Protein AF-A0A1B8FDN8-F1 (afdb_monomer_lite)

Secondary structure (DSSP, 8-state):
---PPPPPPP---GGGTTTTTTSSS-HHHHHHHHHHHHHHHHHH----S-HHHHHHHHHHHHHHHHHHHHGGG--TTT-SEETTEEHHHHHHHHHTTSTTHHHHHHHHHHHHHHHHHHTSGGGGBHHHHHHHHHTTS-HHHHHHHHHHHTTHHHHHHHHHHTTT-TT----HHHHHHHHHHHHHHHHHHSHHHHHHHT-S--HHHHS-GGGHHHHHHHHHHHHHHHHHHTTT-HHHHHHHHHHHHHTTTHHHH-TTS-TTTTTS-SSPPP-HHHHHHHHTTGGG----B---PPPB-HHHHHHHHHTHHHHS-TTHHHHHHHHTT-S-TTSB--SS-SBSSTT--SS-B--HHHHHHHHHHHHTHHHHHHHH-GGGGGS---

Radius of gyration: 20.01 Å; chains: 1; bounding box: 54×52×56 Å

Structure (mmCIF, N/CA/C/O backbone):
data_AF-A0A1B8FDN8-F1
#
_entry.id   AF-A0A1B8FDN8-F1
#
loop_
_atom_site.group_PDB
_atom_site.id
_atom_site.type_symbol
_atom_site.label_atom_id
_atom_site.label_alt_id
_atom_site.label_comp_id
_atom_site.label_asym_id
_atom_site.label_entity_id
_atom_site.label_seq_id
_atom_site.pdbx_PDB_ins_code
_atom_site.Cartn_x
_atom_site.Cartn_y
_atom_site.Cartn_z
_atom_site.occupancy
_atom_site.B_iso_or_equiv
_atom_site.auth_seq_id
_atom_site.auth_comp_id
_atom_site.auth_asym_id
_atom_site.auth_atom_id
_atom_site.pdbx_PDB_model_num
ATOM 1 N N . MET A 1 1 ? 26.952 30.074 2.915 1.00 31.42 1 MET A N 1
ATOM 2 C CA . MET A 1 1 ? 27.439 29.106 1.913 1.00 31.42 1 MET A CA 1
ATOM 3 C C . MET A 1 1 ? 26.311 28.135 1.652 1.00 31.42 1 MET A C 1
ATOM 5 O O . MET A 1 1 ? 25.926 27.427 2.570 1.00 31.42 1 MET A O 1
ATOM 9 N N . VAL A 1 2 ? 25.728 28.177 0.457 1.00 29.58 2 VAL A N 1
ATOM 10 C CA . VAL A 1 2 ? 24.783 27.152 0.008 1.00 29.58 2 VAL A CA 1
ATOM 11 C C . VAL A 1 2 ? 25.644 25.943 -0.329 1.00 29.58 2 VAL A C 1
ATOM 13 O O . VAL A 1 2 ? 26.376 25.970 -1.314 1.00 29.58 2 VAL A O 1
ATOM 16 N N . THR A 1 3 ? 25.664 24.938 0.542 1.00 30.62 3 THR A N 1
ATOM 17 C CA . THR A 1 3 ? 26.220 23.630 0.197 1.00 30.62 3 THR A CA 1
ATOM 18 C C . THR A 1 3 ? 25.431 23.126 -0.998 1.00 30.62 3 THR A C 1
ATOM 20 O O . THR A 1 3 ? 24.237 22.862 -0.871 1.00 30.62 3 THR A O 1
ATOM 23 N N . THR A 1 4 ? 26.065 23.049 -2.165 1.00 36.75 4 THR A N 1
ATOM 24 C CA . THR A 1 4 ? 25.529 22.282 -3.287 1.00 36.75 4 THR A CA 1
ATOM 25 C C . THR A 1 4 ? 25.281 20.873 -2.749 1.00 36.75 4 THR A C 1
ATOM 27 O O . THR A 1 4 ? 26.242 20.264 -2.269 1.00 36.75 4 THR A O 1
ATOM 30 N N . PRO A 1 5 ? 24.034 20.371 -2.721 1.00 45.91 5 PRO A N 1
ATOM 31 C CA . PRO A 1 5 ? 23.787 19.000 -2.306 1.00 45.91 5 PRO A CA 1
ATOM 32 C C . PRO A 1 5 ? 24.656 18.094 -3.176 1.00 45.91 5 PRO A C 1
ATOM 34 O O . PRO A 1 5 ? 24.672 18.247 -4.401 1.00 45.91 5 PRO A O 1
ATOM 37 N N . GLY A 1 6 ? 25.447 17.221 -2.550 1.00 52.97 6 GLY A N 1
ATOM 38 C CA . GLY A 1 6 ? 26.188 16.207 -3.292 1.00 52.97 6 GLY A CA 1
ATOM 39 C C . GLY A 1 6 ? 25.207 15.417 -4.156 1.00 52.97 6 GLY A C 1
ATOM 40 O O . GLY A 1 6 ? 24.093 15.140 -3.720 1.00 52.97 6 GLY A O 1
ATOM 41 N N . LYS A 1 7 ? 25.589 15.104 -5.396 1.00 62.44 7 LYS A N 1
ATOM 42 C CA . LYS A 1 7 ? 24.771 14.261 -6.273 1.00 62.44 7 LYS A CA 1
ATOM 43 C C . LYS A 1 7 ? 24.608 12.895 -5.598 1.00 62.44 7 LYS A C 1
ATOM 45 O O . LYS A 1 7 ? 25.617 12.266 -5.274 1.00 62.44 7 LYS A O 1
ATOM 50 N N . ASP A 1 8 ? 23.367 12.477 -5.362 1.00 71.44 8 ASP A N 1
ATOM 51 C CA . ASP A 1 8 ? 23.068 11.187 -4.738 1.00 71.44 8 ASP A CA 1
ATOM 52 C C . ASP A 1 8 ? 23.712 10.045 -5.542 1.00 71.44 8 ASP A C 1
ATOM 54 O O . ASP A 1 8 ? 23.784 10.084 -6.774 1.00 71.44 8 ASP A O 1
ATOM 58 N N . SER A 1 9 ? 24.218 9.035 -4.834 1.00 83.88 9 SER A N 1
ATOM 59 C CA . SER A 1 9 ? 24.690 7.795 -5.452 1.00 83.88 9 SER A CA 1
ATOM 60 C C . SER A 1 9 ? 23.532 6.807 -5.519 1.00 83.88 9 SER A C 1
ATOM 62 O O . SER A 1 9 ? 22.922 6.518 -4.491 1.00 83.88 9 SER A O 1
ATOM 64 N N . TRP A 1 10 ? 23.245 6.298 -6.715 1.00 89.25 10 TRP A N 1
ATOM 65 C CA . TRP A 1 10 ? 22.190 5.313 -6.941 1.00 89.25 10 TRP A CA 1
ATOM 66 C C . TRP A 1 10 ? 22.744 3.900 -6.813 1.00 89.25 10 TRP A C 1
ATOM 68 O O . TRP A 1 10 ? 23.770 3.578 -7.414 1.00 89.25 10 TRP A O 1
ATOM 78 N N . TYR A 1 11 ? 22.058 3.061 -6.042 1.00 89.88 11 TYR A N 1
ATOM 79 C CA . TYR A 1 11 ? 22.419 1.667 -5.840 1.00 89.88 11 TYR A CA 1
ATOM 80 C C . TYR A 1 11 ? 21.234 0.791 -6.227 1.00 89.88 11 TYR A C 1
ATOM 82 O O . TYR A 1 11 ? 20.178 0.857 -5.608 1.00 89.88 11 TYR A O 1
ATOM 90 N N . TYR A 1 12 ? 21.422 -0.057 -7.227 1.00 95.25 12 TYR A N 1
ATOM 91 C CA . TYR A 1 12 ? 20.498 -1.130 -7.573 1.00 95.25 12 TYR A CA 1
ATOM 92 C C . TYR A 1 12 ? 21.279 -2.281 -8.226 1.00 95.25 12 TYR A C 1
ATOM 94 O O . TYR A 1 12 ? 22.380 -2.056 -8.741 1.00 95.25 12 TYR A O 1
ATOM 102 N N . PRO A 1 13 ? 20.768 -3.522 -8.171 1.00 95.88 13 PRO A N 1
ATOM 103 C CA . PRO A 1 13 ? 21.431 -4.672 -8.778 1.00 95.88 13 PRO A CA 1
ATOM 104 C C . PRO A 1 13 ? 21.556 -4.549 -10.300 1.00 95.88 13 PRO A C 1
ATOM 106 O O . PRO A 1 13 ? 20.714 -3.941 -10.960 1.00 95.88 13 PRO A O 1
ATOM 109 N N . VAL A 1 14 ? 22.591 -5.178 -10.863 1.00 96.69 14 VAL A N 1
ATOM 110 C CA . VAL A 1 14 ? 22.834 -5.188 -12.317 1.00 96.69 14 VAL A CA 1
ATOM 111 C C . VAL A 1 14 ? 21.701 -5.857 -13.098 1.00 96.69 14 VAL A C 1
ATOM 113 O O . VAL A 1 14 ? 21.468 -5.501 -14.249 1.00 96.69 14 VAL A O 1
ATOM 116 N N . ASP A 1 15 ? 20.973 -6.775 -12.459 1.00 97.44 15 ASP A N 1
ATOM 117 C CA . ASP A 1 15 ? 19.850 -7.528 -13.024 1.00 97.44 15 ASP A CA 1
ATOM 118 C C . ASP A 1 15 ? 18.682 -6.634 -13.466 1.00 97.44 15 ASP A C 1
ATOM 120 O O . ASP A 1 15 ? 17.934 -7.026 -14.354 1.00 97.44 15 ASP A O 1
ATOM 124 N N . ILE A 1 16 ? 18.548 -5.437 -12.879 1.00 96.56 16 ILE A N 1
ATOM 125 C CA . ILE A 1 16 ? 17.539 -4.434 -13.257 1.00 96.56 16 ILE A CA 1
ATOM 126 C C . ILE A 1 16 ? 18.168 -3.163 -13.839 1.00 96.56 16 ILE A C 1
ATOM 128 O O . ILE A 1 16 ? 17.485 -2.171 -14.037 1.00 96.56 16 ILE A O 1
ATOM 132 N N . ALA A 1 17 ? 19.479 -3.133 -14.098 1.00 95.06 17 ALA A N 1
ATOM 133 C CA . ALA A 1 17 ? 20.153 -1.893 -14.499 1.00 95.06 17 ALA A CA 1
ATOM 134 C C . ALA A 1 17 ? 19.758 -1.397 -15.898 1.00 95.06 17 ALA A C 1
ATOM 136 O O . ALA A 1 17 ? 19.870 -0.207 -16.179 1.00 95.06 17 ALA A O 1
ATOM 137 N N . ASN A 1 18 ? 19.301 -2.309 -16.757 1.00 93.00 18 ASN A N 1
ATOM 138 C CA . ASN A 1 18 ? 18.827 -2.002 -18.107 1.00 93.00 18 ASN A CA 1
ATOM 139 C C . ASN A 1 18 ? 17.296 -1.935 -18.186 1.00 93.00 18 ASN A C 1
ATOM 141 O O . ASN A 1 18 ? 16.733 -1.746 -19.267 1.00 93.00 18 ASN A O 1
ATOM 145 N N . ASP A 1 19 ? 16.613 -2.086 -17.054 1.00 93.19 19 ASP A N 1
ATOM 146 C CA . ASP A 1 19 ? 15.185 -1.842 -16.985 1.00 93.19 19 ASP A CA 1
ATOM 147 C C . ASP A 1 19 ? 14.900 -0.385 -17.381 1.00 93.19 19 ASP A C 1
ATOM 149 O O . ASP A 1 19 ? 15.666 0.529 -17.074 1.00 93.19 19 ASP A O 1
ATOM 153 N N . LEU A 1 20 ? 13.785 -0.154 -18.080 1.00 93.62 20 LEU A N 1
ATOM 154 C CA . LEU A 1 20 ? 13.378 1.162 -18.594 1.00 93.62 20 LEU A CA 1
ATOM 155 C C . LEU A 1 20 ? 14.327 1.793 -19.636 1.00 93.62 20 LEU A C 1
ATOM 157 O O . LEU A 1 20 ? 14.072 2.928 -20.045 1.00 93.62 20 LEU A O 1
ATOM 161 N N . GLN A 1 21 ? 15.383 1.108 -20.101 1.00 89.44 21 GLN A N 1
ATOM 162 C CA . GLN A 1 21 ? 16.347 1.677 -21.062 1.00 89.44 21 GLN A CA 1
ATOM 163 C C . GLN A 1 21 ? 15.657 2.214 -22.329 1.00 89.44 21 GLN A C 1
ATOM 165 O O . GLN A 1 21 ? 15.949 3.329 -22.762 1.00 89.44 21 GLN A O 1
ATOM 170 N N . ASP A 1 22 ? 14.663 1.478 -22.834 1.00 87.56 22 ASP A N 1
ATOM 171 C CA . ASP A 1 22 ? 13.920 1.781 -24.063 1.00 87.56 22 ASP A CA 1
ATOM 172 C C . ASP A 1 22 ? 12.716 2.710 -23.828 1.00 87.56 22 ASP A C 1
ATOM 174 O O . ASP A 1 22 ? 11.934 2.979 -24.742 1.00 87.56 22 ASP A O 1
ATOM 178 N N . PHE A 1 23 ? 12.538 3.199 -22.598 1.00 86.88 23 PHE A N 1
ATOM 179 C CA . PHE A 1 23 ? 11.404 4.029 -22.219 1.00 86.88 23 PHE A CA 1
ATOM 180 C C . PHE A 1 23 ? 11.774 5.519 -22.179 1.00 86.88 23 PHE A C 1
ATOM 182 O O . PHE A 1 23 ? 12.862 5.899 -21.741 1.00 86.88 23 PHE A O 1
ATOM 189 N N . ASP A 1 24 ? 10.847 6.381 -22.610 1.00 87.88 24 ASP A N 1
ATOM 190 C CA . ASP A 1 24 ? 11.046 7.835 -22.698 1.00 87.88 24 ASP A CA 1
ATOM 191 C C . ASP A 1 24 ? 10.941 8.520 -21.318 1.00 87.88 24 ASP A C 1
ATOM 193 O O . ASP A 1 24 ? 9.942 9.155 -20.950 1.00 87.88 24 ASP A O 1
ATOM 197 N N . LEU A 1 25 ? 11.990 8.333 -20.517 1.00 90.06 25 LEU A N 1
ATOM 198 C CA . LEU A 1 25 ? 12.238 9.010 -19.248 1.00 90.06 25 LEU A CA 1
ATOM 199 C C . LEU A 1 25 ? 13.673 9.559 -19.221 1.00 90.06 25 LEU A C 1
ATOM 201 O O . LEU A 1 25 ? 14.573 8.936 -19.783 1.00 90.06 25 LEU A O 1
ATOM 205 N N . PRO A 1 26 ? 13.920 10.694 -18.546 1.00 92.38 26 PRO A N 1
ATOM 206 C CA . PRO A 1 26 ? 15.280 11.145 -18.272 1.00 92.38 26 PRO A CA 1
ATOM 207 C C . PRO A 1 26 ? 16.094 10.082 -17.513 1.00 92.38 26 PRO A C 1
ATOM 209 O O . PRO A 1 26 ? 15.561 9.400 -16.638 1.00 92.38 26 PRO A O 1
ATOM 212 N N . GLU A 1 27 ? 17.383 9.947 -17.829 1.00 91.62 27 GLU A N 1
ATOM 213 C CA . GLU A 1 27 ? 18.261 8.913 -17.249 1.00 91.62 27 GLU A CA 1
ATOM 214 C C . GLU A 1 27 ? 18.405 9.013 -15.723 1.00 91.62 27 GLU A C 1
ATOM 216 O O . GLU A 1 27 ? 18.474 8.004 -15.024 1.00 91.62 27 GLU A O 1
ATOM 221 N N . ASP A 1 28 ? 18.407 10.229 -15.179 1.00 90.19 28 ASP A N 1
ATOM 222 C CA . ASP A 1 28 ? 18.402 10.461 -13.736 1.00 90.19 28 ASP A CA 1
ATOM 223 C C . ASP A 1 28 ? 17.104 9.977 -13.078 1.00 90.19 28 ASP A C 1
ATOM 225 O O . ASP A 1 28 ? 17.157 9.362 -12.014 1.00 90.19 28 ASP A O 1
ATOM 229 N N . VAL A 1 29 ? 15.960 10.171 -13.742 1.00 92.25 29 VAL A N 1
ATOM 230 C CA . VAL A 1 29 ? 14.660 9.657 -13.287 1.00 92.25 29 VAL A CA 1
ATOM 231 C C . VAL A 1 29 ? 14.616 8.131 -13.362 1.00 92.25 29 VAL A C 1
ATOM 233 O O . VAL A 1 29 ? 14.139 7.504 -12.420 1.00 92.25 29 VAL A O 1
ATOM 236 N N . LYS A 1 30 ? 15.137 7.514 -14.434 1.00 94.44 30 LYS A N 1
ATOM 237 C CA . LYS A 1 30 ? 15.245 6.045 -14.528 1.00 94.44 30 LYS A CA 1
ATOM 238 C C . LYS A 1 30 ? 16.066 5.490 -13.365 1.00 94.44 30 LYS A C 1
ATOM 240 O O . LYS A 1 30 ? 15.598 4.610 -12.648 1.00 94.44 30 LYS A O 1
ATOM 245 N N . ALA A 1 31 ? 17.248 6.055 -13.120 1.00 93.62 31 ALA A N 1
ATOM 246 C CA . ALA A 1 31 ? 18.112 5.620 -12.027 1.00 93.62 31 ALA A CA 1
ATOM 247 C C . ALA A 1 31 ? 17.456 5.799 -10.645 1.00 93.62 31 ALA A C 1
ATOM 249 O O . ALA A 1 31 ? 17.579 4.921 -9.791 1.00 93.62 31 ALA A O 1
ATOM 250 N N . GLU A 1 32 ? 16.728 6.897 -10.427 1.00 93.94 32 GLU A N 1
ATOM 251 C CA . GLU A 1 32 ? 15.988 7.135 -9.185 1.00 93.94 32 GLU A CA 1
ATOM 252 C C . GLU A 1 32 ? 14.835 6.136 -8.991 1.00 93.94 32 GLU A C 1
ATOM 254 O O . GLU A 1 32 ? 14.620 5.658 -7.874 1.00 93.94 32 GLU A O 1
ATOM 259 N N . VAL A 1 33 ? 14.121 5.773 -10.062 1.00 95.75 33 VAL A N 1
ATOM 260 C CA . VAL A 1 33 ? 13.063 4.749 -10.038 1.00 95.75 33 VAL A CA 1
ATOM 261 C C . VAL A 1 33 ? 13.636 3.383 -9.661 1.00 95.75 33 VAL A C 1
ATOM 263 O O . VAL A 1 33 ? 13.136 2.761 -8.723 1.00 95.75 33 VAL A O 1
ATOM 266 N N . LEU A 1 34 ? 14.708 2.942 -10.323 1.00 96.56 34 LEU A N 1
ATOM 267 C CA . LEU A 1 34 ? 15.345 1.648 -10.046 1.00 96.56 34 LEU A CA 1
ATOM 268 C C . LEU A 1 34 ? 15.936 1.596 -8.631 1.00 96.56 34 LEU A C 1
ATOM 270 O O . LEU A 1 34 ? 15.764 0.608 -7.916 1.00 96.56 34 LEU A O 1
ATOM 274 N N . ASN A 1 35 ? 16.563 2.688 -8.179 1.00 95.56 35 ASN A N 1
ATOM 275 C CA . ASN A 1 35 ? 17.031 2.810 -6.799 1.00 95.56 35 ASN A CA 1
ATOM 276 C C . ASN A 1 35 ? 15.864 2.744 -5.805 1.00 95.56 35 ASN A C 1
ATOM 278 O O . ASN A 1 35 ? 15.966 2.066 -4.788 1.00 95.56 35 ASN A O 1
ATOM 282 N N . THR A 1 36 ? 14.748 3.418 -6.094 1.00 95.50 36 THR A N 1
ATOM 283 C CA . THR A 1 36 ? 13.552 3.390 -5.238 1.00 95.50 36 THR A CA 1
ATOM 284 C C . THR A 1 36 ? 12.967 1.984 -5.146 1.00 95.50 36 THR A C 1
ATOM 286 O O . THR A 1 36 ? 12.626 1.549 -4.048 1.00 95.50 36 THR A O 1
ATOM 289 N N . ALA A 1 37 ? 12.885 1.256 -6.264 1.00 97.00 37 ALA A N 1
ATOM 290 C CA . ALA A 1 37 ? 12.420 -0.127 -6.284 1.00 97.00 37 ALA A CA 1
ATOM 291 C C . ALA A 1 37 ? 13.322 -1.030 -5.429 1.00 97.00 37 ALA A C 1
ATOM 293 O O . ALA A 1 37 ? 12.829 -1.759 -4.566 1.00 97.00 37 ALA A O 1
ATOM 294 N N . TRP A 1 38 ? 14.644 -0.914 -5.593 1.00 96.50 38 TRP A N 1
ATOM 295 C CA . TRP A 1 38 ? 15.614 -1.625 -4.761 1.00 96.50 38 TRP A CA 1
ATOM 296 C C . TRP A 1 38 ? 15.462 -1.293 -3.274 1.00 96.50 38 TRP A C 1
ATOM 298 O O . TRP A 1 38 ? 15.361 -2.205 -2.453 1.00 96.50 38 TRP A O 1
ATOM 308 N N . GLU A 1 39 ? 15.429 -0.003 -2.923 1.00 95.56 39 GLU A N 1
ATOM 309 C CA . GLU A 1 39 ? 15.264 0.485 -1.551 1.00 95.56 39 GLU A CA 1
ATOM 310 C C . GLU A 1 39 ? 13.974 -0.034 -0.907 1.00 95.56 39 GLU A C 1
ATOM 312 O O . GLU A 1 39 ? 13.985 -0.437 0.258 1.00 95.56 39 GLU A O 1
ATOM 317 N N . TYR A 1 40 ? 12.879 -0.068 -1.663 1.00 95.88 40 TYR A N 1
ATOM 318 C CA . TYR A 1 40 ? 11.596 -0.553 -1.173 1.00 95.88 40 TYR A CA 1
ATOM 319 C C . TYR A 1 40 ? 11.640 -2.054 -0.882 1.00 95.88 40 TYR A C 1
ATOM 321 O O . TYR A 1 40 ? 11.279 -2.491 0.216 1.00 95.88 40 TYR A O 1
ATOM 329 N N . VAL A 1 41 ? 12.130 -2.844 -1.842 1.00 96.75 41 VAL A N 1
ATOM 330 C CA . VAL A 1 41 ? 12.203 -4.304 -1.725 1.00 96.75 41 VAL A CA 1
ATOM 331 C C . VAL A 1 41 ? 13.127 -4.716 -0.576 1.00 96.75 41 VAL A C 1
ATOM 333 O O . VAL A 1 41 ? 12.717 -5.515 0.259 1.00 96.75 41 VAL A O 1
ATOM 336 N N . ARG A 1 42 ? 14.308 -4.099 -0.420 1.00 94.75 42 ARG A N 1
ATOM 337 C CA . ARG A 1 42 ? 15.223 -4.407 0.702 1.00 94.75 42 ARG A CA 1
ATOM 338 C C . ARG A 1 42 ? 14.701 -4.005 2.081 1.00 94.75 42 ARG A C 1
ATOM 340 O O . ARG A 1 42 ? 15.166 -4.547 3.079 1.00 94.75 42 ARG A O 1
ATOM 347 N N . CYS A 1 43 ? 13.809 -3.018 2.160 1.00 94.75 43 CYS A N 1
ATOM 348 C CA . CYS A 1 43 ? 13.174 -2.652 3.426 1.00 94.75 43 CYS A CA 1
ATOM 349 C C . CYS A 1 43 ? 12.027 -3.612 3.750 1.00 94.75 43 CYS A C 1
ATOM 351 O O . CYS A 1 43 ? 11.849 -3.983 4.906 1.00 94.75 43 CYS A O 1
ATOM 353 N N . SER A 1 44 ? 11.270 -4.021 2.733 1.00 94.69 44 SER A N 1
ATOM 354 C CA . SER A 1 44 ? 10.066 -4.839 2.894 1.00 94.69 44 SER A CA 1
ATOM 355 C C . SER A 1 44 ? 10.355 -6.340 2.990 1.00 94.69 44 SER A C 1
ATOM 357 O O . SER A 1 44 ? 9.639 -7.062 3.675 1.00 94.69 44 SER A O 1
ATOM 359 N N . ALA A 1 45 ? 11.421 -6.807 2.348 1.00 96.19 45 ALA A N 1
ATOM 360 C CA . ALA A 1 45 ? 11.895 -8.185 2.352 1.00 96.19 45 ALA A CA 1
ATOM 361 C C . ALA A 1 45 ? 13.420 -8.190 2.594 1.00 96.19 45 ALA A C 1
ATOM 363 O O . ALA A 1 45 ? 14.203 -8.433 1.683 1.00 96.19 45 ALA A O 1
ATOM 364 N N . PRO A 1 46 ? 13.886 -7.889 3.822 1.00 93.88 46 PRO A N 1
ATOM 365 C CA . PRO A 1 46 ? 15.316 -7.709 4.121 1.00 93.88 46 PRO A CA 1
ATOM 366 C C . PRO A 1 46 ? 16.157 -8.987 3.977 1.00 93.88 46 PRO A C 1
ATOM 368 O O . PRO A 1 46 ? 17.386 -8.932 4.012 1.00 93.88 46 PRO A O 1
ATOM 371 N N . GLN A 1 47 ? 15.496 -10.135 3.873 1.00 92.38 47 GLN A N 1
ATOM 372 C CA . GLN A 1 47 ? 16.076 -11.454 3.672 1.00 92.38 47 GLN A CA 1
ATOM 373 C C . GLN A 1 47 ? 15.434 -12.057 2.426 1.00 92.38 47 GLN A C 1
ATOM 375 O O . GLN A 1 47 ? 14.273 -11.766 2.131 1.00 92.38 47 GLN A O 1
ATOM 380 N N . TYR A 1 48 ? 16.198 -12.864 1.698 1.00 95.69 48 TYR A N 1
ATOM 381 C CA . TYR A 1 48 ? 15.736 -13.617 0.540 1.00 95.69 48 TYR A CA 1
ATOM 382 C C . TYR A 1 48 ? 16.650 -14.823 0.319 1.00 95.69 48 TYR A C 1
ATOM 384 O O . TYR A 1 48 ? 17.858 -14.763 0.566 1.00 95.69 48 TYR A O 1
ATOM 392 N N . THR A 1 49 ? 16.071 -15.908 -0.176 1.00 97.25 49 THR A N 1
ATOM 393 C CA . THR A 1 49 ? 16.776 -17.123 -0.615 1.00 97.25 49 THR A CA 1
ATOM 394 C C . THR A 1 49 ? 16.586 -17.367 -2.111 1.00 97.25 49 THR A C 1
ATOM 396 O O . THR A 1 49 ? 17.409 -18.035 -2.734 1.00 97.25 49 THR A O 1
ATOM 399 N N . ASN A 1 50 ? 15.573 -16.737 -2.712 1.00 97.94 50 ASN A N 1
ATOM 400 C CA . ASN A 1 50 ? 15.231 -16.858 -4.120 1.00 97.94 50 ASN A CA 1
ATOM 401 C C . ASN A 1 50 ? 15.462 -15.536 -4.862 1.00 97.94 50 ASN A C 1
ATOM 403 O O . ASN A 1 50 ? 14.590 -14.667 -4.918 1.00 97.94 50 ASN A O 1
ATOM 407 N N . TRP A 1 51 ? 16.652 -15.380 -5.450 1.00 97.94 51 TRP A N 1
ATOM 408 C CA . TRP A 1 51 ? 17.021 -14.151 -6.160 1.00 97.94 51 TRP A CA 1
ATOM 409 C C . TRP A 1 51 ? 16.127 -13.864 -7.370 1.00 97.94 51 TRP A C 1
ATOM 411 O O . TRP A 1 51 ? 15.771 -12.714 -7.595 1.00 97.94 51 TRP A O 1
ATOM 421 N N . GLY A 1 52 ? 15.711 -14.890 -8.121 1.00 98.25 52 GLY A N 1
ATOM 422 C CA . GLY A 1 52 ? 14.862 -14.706 -9.304 1.00 98.25 52 GLY A CA 1
ATOM 423 C C . GLY A 1 52 ? 13.509 -14.082 -8.955 1.00 98.25 52 GLY A C 1
ATOM 424 O O . GLY A 1 52 ? 13.101 -13.096 -9.569 1.00 98.25 52 GLY A O 1
ATOM 425 N N . ARG A 1 53 ? 12.851 -14.590 -7.905 1.00 98.25 53 ARG A N 1
ATOM 426 C CA . ARG A 1 53 ? 11.616 -13.991 -7.376 1.00 98.25 53 ARG A CA 1
ATOM 427 C C . ARG A 1 53 ? 11.852 -12.611 -6.779 1.00 98.25 53 ARG A C 1
ATOM 429 O O . ARG A 1 53 ? 11.041 -11.716 -6.984 1.00 98.25 53 ARG A O 1
ATOM 436 N N . TYR A 1 54 ? 12.983 -12.406 -6.116 1.00 98.44 54 TYR A N 1
ATOM 437 C CA . TYR A 1 54 ? 13.350 -11.098 -5.580 1.00 98.44 54 TYR A CA 1
ATOM 438 C C . TYR A 1 54 ? 13.568 -10.047 -6.687 1.00 98.44 54 TYR A C 1
ATOM 440 O O . TYR A 1 54 ? 13.148 -8.899 -6.541 1.00 98.44 54 TYR A O 1
ATOM 448 N N . VAL A 1 55 ? 14.141 -10.440 -7.833 1.00 98.44 55 VAL A N 1
ATOM 449 C CA . VAL A 1 55 ? 14.240 -9.606 -9.044 1.00 98.44 55 VAL A CA 1
ATOM 450 C C . VAL A 1 55 ? 12.865 -9.313 -9.628 1.00 98.44 55 VAL A C 1
ATOM 452 O O . VAL A 1 55 ? 12.558 -8.149 -9.869 1.00 98.44 55 VAL A O 1
ATOM 455 N N . ALA A 1 56 ? 11.999 -10.316 -9.774 1.00 98.56 56 ALA A N 1
ATOM 456 C CA . ALA A 1 56 ? 10.625 -10.088 -10.222 1.00 98.56 56 ALA A CA 1
ATOM 457 C C . ALA A 1 56 ? 9.863 -9.140 -9.273 1.00 98.56 56 ALA A C 1
ATOM 459 O O . ALA A 1 56 ? 9.131 -8.258 -9.724 1.00 98.56 56 ALA A O 1
ATOM 460 N N . PHE A 1 57 ? 10.097 -9.235 -7.960 1.00 98.56 57 PHE A N 1
ATOM 461 C CA . PHE A 1 57 ? 9.531 -8.303 -6.989 1.00 98.56 57 PHE A CA 1
ATOM 462 C C . PHE A 1 57 ? 10.041 -6.873 -7.233 1.00 98.56 57 PHE A C 1
ATOM 464 O O . PHE A 1 57 ? 9.226 -5.950 -7.319 1.00 98.56 57 PHE A O 1
ATOM 471 N N . MET A 1 58 ? 11.350 -6.684 -7.451 1.00 98.56 58 MET A N 1
ATOM 472 C CA . MET A 1 58 ? 11.916 -5.383 -7.841 1.00 98.56 58 MET A CA 1
ATOM 473 C C . MET A 1 58 ? 11.288 -4.835 -9.124 1.00 98.56 58 MET A C 1
ATOM 475 O O . MET A 1 58 ? 10.930 -3.664 -9.153 1.00 98.56 58 MET A O 1
ATOM 479 N N . GLN A 1 59 ? 11.075 -5.667 -10.144 1.00 98.38 59 GLN A N 1
ATOM 480 C CA . GLN A 1 59 ? 10.420 -5.252 -11.389 1.00 98.38 59 GLN A CA 1
ATOM 481 C C . GLN A 1 59 ? 8.991 -4.759 -11.134 1.00 98.38 59 GLN A C 1
ATOM 483 O O . GLN A 1 59 ? 8.607 -3.696 -11.622 1.00 98.38 59 GLN A O 1
ATOM 488 N N . THR A 1 60 ? 8.216 -5.455 -10.293 1.00 98.44 60 THR A N 1
ATOM 489 C CA . THR A 1 60 ? 6.882 -4.959 -9.913 1.00 98.44 60 THR A CA 1
ATOM 490 C C . THR A 1 60 ? 6.952 -3.638 -9.146 1.00 98.44 60 THR A C 1
ATOM 492 O O . THR A 1 60 ? 6.150 -2.746 -9.413 1.00 98.44 60 THR A O 1
ATOM 495 N N . MET A 1 61 ? 7.951 -3.443 -8.276 1.00 98.12 61 MET A N 1
ATOM 496 C CA . MET A 1 61 ? 8.161 -2.163 -7.585 1.00 98.12 61 MET A CA 1
ATOM 497 C C . MET A 1 61 ? 8.644 -1.046 -8.513 1.00 98.12 61 MET A C 1
ATOM 499 O O . MET A 1 61 ? 8.288 0.108 -8.285 1.00 98.12 61 MET A O 1
ATOM 503 N N . THR A 1 62 ? 9.379 -1.355 -9.581 1.00 97.81 62 THR A N 1
ATOM 504 C CA . THR A 1 62 ? 9.717 -0.391 -10.637 1.00 97.81 62 THR A CA 1
ATOM 505 C C . THR A 1 62 ? 8.449 0.117 -11.321 1.00 97.81 62 THR A C 1
ATOM 507 O O . THR A 1 62 ? 8.260 1.330 -11.450 1.00 97.81 62 THR A O 1
ATOM 510 N N . ILE A 1 63 ? 7.534 -0.790 -11.686 1.00 97.44 63 ILE A N 1
ATOM 511 C CA . ILE A 1 63 ? 6.234 -0.416 -12.260 1.00 97.44 63 ILE A CA 1
ATOM 512 C C . ILE A 1 63 ? 5.431 0.427 -11.262 1.00 97.44 63 ILE A C 1
ATOM 514 O O . ILE A 1 63 ? 4.925 1.490 -11.631 1.00 97.44 63 ILE A O 1
ATOM 518 N N . SER A 1 64 ? 5.361 0.000 -9.995 1.00 97.31 64 SER A N 1
ATOM 519 C CA . SER A 1 64 ? 4.661 0.732 -8.935 1.00 97.31 64 SER A CA 1
ATOM 520 C C . SER A 1 64 ? 5.215 2.132 -8.722 1.00 97.31 64 SER A C 1
ATOM 522 O O . SER A 1 64 ? 4.445 3.087 -8.662 1.00 97.31 64 SER A O 1
ATOM 524 N N . ALA A 1 65 ? 6.539 2.278 -8.661 1.00 95.69 65 ALA A N 1
ATOM 525 C CA . ALA A 1 65 ? 7.178 3.569 -8.474 1.00 95.69 65 ALA A CA 1
ATOM 526 C C . ALA A 1 65 ? 6.769 4.536 -9.589 1.00 95.69 65 ALA A C 1
ATOM 528 O O . ALA A 1 65 ? 6.369 5.653 -9.282 1.00 95.69 65 ALA A O 1
ATOM 529 N N . VAL A 1 66 ? 6.777 4.107 -10.859 1.00 95.50 66 VAL A N 1
ATOM 530 C CA . VAL A 1 66 ? 6.303 4.950 -11.972 1.00 95.50 66 VAL A CA 1
ATOM 531 C C . VAL A 1 66 ? 4.806 5.236 -11.878 1.00 95.50 66 VAL A C 1
ATOM 533 O O . VAL A 1 66 ? 4.399 6.382 -12.092 1.00 95.50 66 VAL A O 1
ATOM 536 N N . ALA A 1 67 ? 3.987 4.243 -11.522 1.00 95.56 67 ALA A N 1
ATOM 537 C CA . ALA A 1 67 ? 2.554 4.437 -11.324 1.00 95.56 67 ALA A CA 1
ATOM 538 C C . ALA A 1 67 ? 2.266 5.515 -10.265 1.00 95.56 67 ALA A C 1
ATOM 540 O O . ALA A 1 67 ? 1.345 6.301 -10.447 1.00 95.56 67 ALA A O 1
ATOM 541 N N . GLU A 1 68 ? 3.063 5.613 -9.199 1.00 92.50 68 GLU A N 1
ATOM 542 C CA . GLU A 1 68 ? 2.849 6.560 -8.096 1.00 92.50 68 GLU A CA 1
ATOM 543 C C . GLU A 1 68 ? 3.182 8.029 -8.410 1.00 92.50 68 GLU A C 1
ATOM 545 O O . GLU A 1 68 ? 2.688 8.912 -7.707 1.00 92.50 68 GLU A O 1
ATOM 550 N N . PHE A 1 69 ? 3.979 8.327 -9.443 1.00 89.50 69 PHE A N 1
ATOM 551 C CA . PHE A 1 69 ? 4.303 9.722 -9.801 1.00 89.50 69 PHE A CA 1
ATOM 552 C C . PHE A 1 69 ? 3.947 10.117 -11.231 1.00 89.50 69 PHE A C 1
ATOM 554 O O . PHE A 1 69 ? 3.833 11.305 -11.530 1.00 89.50 69 PHE A O 1
ATOM 561 N N . ARG A 1 70 ? 3.777 9.143 -12.130 1.00 91.25 70 ARG A N 1
ATOM 562 C CA . ARG A 1 70 ? 3.534 9.385 -13.555 1.00 91.25 70 ARG A CA 1
ATOM 563 C C . ARG A 1 70 ? 2.646 8.300 -14.163 1.00 91.25 70 ARG A C 1
ATOM 565 O O . ARG A 1 70 ? 2.966 7.717 -15.201 1.00 91.25 70 ARG A O 1
ATOM 572 N N . GLY A 1 71 ? 1.473 8.102 -13.569 1.00 91.81 71 GLY A N 1
ATOM 573 C CA . GLY A 1 71 ? 0.495 7.078 -13.942 1.00 91.81 71 GLY A CA 1
ATOM 574 C C . GLY A 1 71 ? 0.015 7.111 -15.391 1.00 91.81 71 GLY A C 1
ATOM 575 O O . GLY A 1 71 ? -0.466 6.106 -15.903 1.00 91.81 71 GLY A O 1
ATOM 576 N N . LYS A 1 72 ? 0.216 8.217 -16.120 1.00 92.00 72 LYS A N 1
ATOM 577 C CA . LYS A 1 72 ? -0.081 8.283 -17.562 1.00 92.00 72 LYS A CA 1
ATOM 578 C C . LYS A 1 72 ? 0.683 7.236 -18.389 1.00 92.00 72 LYS A C 1
ATOM 580 O O . LYS A 1 72 ? 0.257 6.918 -19.491 1.00 92.00 72 LYS A O 1
ATOM 585 N N . LEU A 1 73 ? 1.807 6.734 -17.869 1.00 91.88 73 LEU A N 1
ATOM 586 C CA . LEU A 1 73 ? 2.645 5.712 -18.507 1.00 91.88 73 LEU A CA 1
ATOM 587 C C . LEU A 1 73 ? 2.191 4.279 -18.198 1.00 91.88 73 LEU A C 1
ATOM 589 O O . LEU A 1 73 ? 2.699 3.333 -18.792 1.00 91.88 73 LEU A O 1
ATOM 593 N N . VAL A 1 74 ? 1.245 4.120 -17.272 1.00 94.12 74 VAL A N 1
ATOM 594 C CA . VAL A 1 74 ? 0.740 2.832 -16.806 1.00 94.12 74 VAL A CA 1
ATOM 595 C C . VAL A 1 74 ? -0.725 2.723 -17.218 1.00 94.12 74 VAL A C 1
ATOM 597 O O . VAL A 1 74 ? -1.571 3.508 -16.784 1.00 94.12 74 VAL A O 1
ATOM 600 N N . ASN A 1 75 ? -1.015 1.766 -18.097 1.00 92.00 75 ASN A N 1
ATOM 601 C CA . ASN A 1 75 ? -2.359 1.477 -18.587 1.00 92.00 75 ASN A CA 1
ATOM 602 C C . ASN A 1 75 ? -2.588 -0.040 -18.562 1.00 92.00 75 ASN A C 1
ATOM 604 O O . ASN A 1 75 ? -2.338 -0.739 -19.544 1.00 92.00 75 ASN A O 1
ATOM 608 N N . VAL A 1 76 ? -3.022 -0.526 -17.399 1.00 92.88 76 VAL A N 1
ATOM 609 C CA . VAL A 1 76 ? -3.251 -1.954 -17.134 1.00 92.88 76 VAL A CA 1
ATOM 610 C C . VAL A 1 76 ? -4.540 -2.476 -17.780 1.00 92.88 76 VAL A C 1
ATOM 612 O O . VAL A 1 76 ? -4.692 -3.682 -17.969 1.00 92.88 76 VAL A O 1
ATOM 615 N N . ASP A 1 77 ? -5.466 -1.584 -18.151 1.00 90.38 77 ASP A N 1
ATOM 616 C CA . ASP A 1 77 ? -6.701 -1.940 -18.850 1.00 90.38 77 ASP A CA 1
ATOM 617 C C . ASP A 1 77 ? -6.518 -2.136 -20.363 1.00 90.38 77 ASP A C 1
ATOM 619 O O . ASP A 1 77 ? -7.269 -2.897 -20.972 1.00 90.38 77 ASP A O 1
ATOM 623 N N . ALA A 1 78 ? -5.495 -1.527 -20.970 1.00 92.00 78 ALA A N 1
ATOM 624 C CA . ALA A 1 78 ? -5.213 -1.678 -22.399 1.00 92.00 78 ALA A CA 1
ATOM 625 C C . ALA A 1 78 ? -4.246 -2.825 -22.728 1.00 92.00 78 ALA A C 1
ATOM 627 O O . ALA A 1 78 ? -4.379 -3.462 -23.773 1.00 92.00 78 ALA A O 1
ATOM 628 N N . SER A 1 79 ? -3.242 -3.064 -21.882 1.00 91.81 79 SER A N 1
ATOM 629 C CA . SER A 1 79 ? -2.154 -4.000 -22.173 1.00 91.81 79 SER A CA 1
ATOM 630 C C . SER A 1 79 ? -1.581 -4.591 -20.894 1.00 91.81 79 SER A C 1
ATOM 632 O O . SER A 1 79 ? -1.490 -3.926 -19.867 1.00 91.81 79 SER A O 1
ATOM 634 N N . ASP A 1 80 ? -1.148 -5.845 -20.989 1.00 92.19 80 ASP A N 1
ATOM 635 C CA . ASP A 1 80 ? -0.380 -6.503 -19.934 1.00 92.19 80 ASP A CA 1
ATOM 636 C C . ASP A 1 80 ? 1.135 -6.271 -20.090 1.00 92.19 80 ASP A C 1
ATOM 638 O O . ASP A 1 80 ? 1.896 -6.478 -19.152 1.00 92.19 80 ASP A O 1
ATOM 642 N N . ASN A 1 81 ? 1.570 -5.764 -21.253 1.00 94.50 81 ASN A N 1
ATOM 643 C CA . ASN A 1 81 ? 2.900 -5.189 -21.422 1.00 94.50 81 ASN A CA 1
ATOM 644 C C . ASN A 1 81 ? 2.883 -3.724 -20.963 1.00 94.50 81 ASN A C 1
ATOM 646 O O . ASN A 1 81 ? 2.270 -2.879 -21.626 1.00 94.50 81 ASN A O 1
ATOM 650 N N . ILE A 1 82 ? 3.540 -3.441 -19.839 1.00 93.88 82 ILE A N 1
ATOM 651 C CA . ILE A 1 82 ? 3.635 -2.114 -19.228 1.00 93.88 82 ILE A CA 1
ATOM 652 C C . ILE A 1 82 ? 5.108 -1.732 -19.157 1.00 93.88 82 ILE A C 1
ATOM 654 O O . ILE A 1 82 ? 5.877 -2.370 -18.453 1.00 93.88 82 ILE A O 1
ATOM 658 N N . MET A 1 83 ? 5.505 -0.676 -19.872 1.00 91.06 83 MET A N 1
ATOM 659 C CA . MET A 1 83 ? 6.887 -0.162 -19.888 1.00 91.06 83 MET A CA 1
ATOM 660 C C . MET A 1 83 ? 7.954 -1.220 -20.230 1.00 91.06 83 MET A C 1
ATOM 662 O O . MET A 1 83 ? 9.069 -1.165 -19.720 1.00 91.06 83 MET A O 1
ATOM 666 N N . GLY A 1 84 ? 7.614 -2.181 -21.094 1.00 90.56 84 GLY A N 1
ATOM 667 C CA . GLY A 1 84 ? 8.508 -3.273 -21.486 1.00 90.56 84 GLY A CA 1
ATOM 668 C C . GLY A 1 84 ? 8.432 -4.507 -20.585 1.00 90.56 84 GLY A C 1
ATOM 669 O O . GLY A 1 84 ? 8.986 -5.540 -20.950 1.00 90.56 84 GLY A O 1
ATOM 670 N N . TYR A 1 85 ? 7.709 -4.444 -19.464 1.00 94.19 85 TYR A N 1
ATOM 671 C CA . TYR A 1 85 ? 7.451 -5.596 -18.604 1.00 94.19 85 TYR A CA 1
ATOM 672 C C . TYR A 1 85 ? 6.187 -6.328 -19.035 1.00 94.19 85 TYR A C 1
ATOM 674 O O . TYR A 1 85 ? 5.129 -5.713 -19.144 1.00 94.19 85 TYR A O 1
ATOM 682 N N . ASP A 1 86 ? 6.275 -7.644 -19.209 1.00 96.12 86 ASP A N 1
ATOM 683 C CA . ASP A 1 86 ? 5.106 -8.522 -19.260 1.00 96.12 86 ASP A CA 1
ATOM 684 C C . ASP A 1 86 ? 4.634 -8.790 -17.823 1.00 96.12 86 ASP A C 1
ATOM 686 O O . ASP A 1 86 ? 5.239 -9.572 -17.086 1.00 96.12 86 ASP A O 1
ATOM 690 N N . VAL A 1 87 ? 3.577 -8.090 -17.404 1.00 96.62 87 VAL A N 1
ATOM 69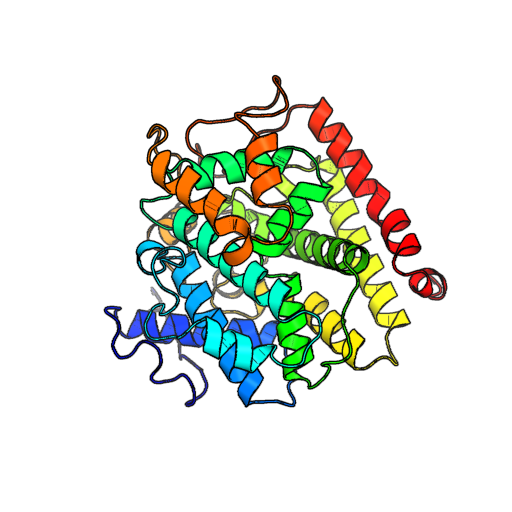1 C CA . VAL A 1 87 ? 3.099 -8.108 -16.017 1.00 96.62 87 VAL A CA 1
ATOM 692 C C . VAL A 1 87 ? 2.646 -9.507 -15.602 1.00 96.62 87 VAL A C 1
ATOM 694 O O . VAL A 1 87 ? 2.930 -9.923 -14.480 1.00 96.62 87 VAL A O 1
ATOM 697 N N . SER A 1 88 ? 1.979 -10.265 -16.475 1.00 96.81 88 SER A N 1
ATOM 698 C CA . SER A 1 88 ? 1.597 -11.653 -16.191 1.00 96.81 88 SER A CA 1
ATOM 699 C C . SER A 1 88 ? 2.814 -12.541 -16.016 1.00 96.81 88 SER A C 1
ATOM 701 O O . SER A 1 88 ? 2.846 -13.303 -15.056 1.00 96.81 88 SER A O 1
ATOM 703 N N . ALA A 1 89 ? 3.818 -12.437 -16.886 1.00 98.00 89 ALA A N 1
ATOM 704 C CA . ALA A 1 89 ? 5.025 -13.250 -16.772 1.00 98.00 89 ALA A CA 1
ATOM 705 C C . ALA A 1 89 ? 5.829 -12.915 -15.503 1.00 98.00 89 ALA A C 1
ATOM 707 O O . ALA A 1 89 ? 6.303 -13.819 -14.808 1.00 98.00 89 ALA A O 1
ATOM 708 N N . THR A 1 90 ? 5.942 -11.631 -15.147 1.00 98.12 90 THR A N 1
ATOM 709 C CA . THR A 1 90 ? 6.594 -11.204 -13.899 1.00 98.12 90 THR A CA 1
ATOM 710 C C . THR A 1 90 ? 5.836 -11.721 -12.671 1.00 98.12 90 THR A C 1
ATOM 712 O O . THR A 1 90 ? 6.448 -12.243 -11.740 1.00 98.12 90 THR A O 1
ATOM 715 N N . LEU A 1 91 ? 4.502 -11.647 -12.668 1.00 98.25 91 LEU A N 1
ATOM 716 C CA . LEU A 1 91 ? 3.683 -12.173 -11.570 1.00 98.25 91 LEU A CA 1
ATOM 717 C C . LEU A 1 91 ? 3.692 -13.704 -11.496 1.00 98.25 91 LEU A C 1
ATOM 719 O O . LEU A 1 91 ? 3.693 -14.249 -10.395 1.00 98.25 91 LEU A O 1
ATOM 723 N N . ALA A 1 92 ? 3.750 -14.398 -12.633 1.00 98.19 92 ALA A N 1
ATOM 724 C CA . ALA A 1 92 ? 3.933 -15.845 -12.672 1.00 98.19 92 ALA A CA 1
ATOM 725 C C . ALA A 1 92 ? 5.299 -16.229 -12.088 1.00 98.19 92 ALA A C 1
ATOM 727 O O . ALA A 1 92 ? 5.378 -17.126 -11.256 1.00 98.19 92 ALA A O 1
ATOM 728 N N . THR A 1 93 ? 6.358 -15.478 -12.409 1.00 98.38 93 THR A N 1
ATOM 729 C CA . THR A 1 93 ? 7.684 -15.681 -11.800 1.00 98.38 93 THR A CA 1
ATOM 730 C C . THR A 1 93 ? 7.614 -15.598 -10.271 1.00 98.38 93 THR A C 1
ATOM 732 O O . THR A 1 93 ? 8.223 -16.418 -9.584 1.00 98.38 93 THR A O 1
ATOM 735 N N . LEU A 1 94 ? 6.843 -14.647 -9.729 1.00 97.88 94 LEU A N 1
ATOM 736 C CA . LEU A 1 94 ? 6.640 -14.494 -8.286 1.00 97.88 94 LEU A CA 1
ATOM 737 C C . LEU A 1 94 ? 5.812 -15.623 -7.670 1.00 97.88 94 LEU A C 1
ATOM 739 O O . LEU A 1 94 ? 6.214 -16.183 -6.652 1.00 97.88 94 LEU A O 1
ATOM 743 N N . PHE A 1 95 ? 4.654 -15.929 -8.252 1.00 98.19 95 PHE A N 1
ATOM 744 C CA . PHE A 1 95 ? 3.598 -16.644 -7.539 1.00 98.19 95 PHE A CA 1
ATOM 745 C C . PHE A 1 95 ? 3.139 -17.947 -8.188 1.00 98.19 95 PHE A C 1
ATOM 747 O O . PHE A 1 95 ? 2.321 -18.644 -7.585 1.00 98.19 95 PHE A O 1
ATOM 754 N N . GLU A 1 96 ? 3.620 -18.316 -9.375 1.00 96.75 96 GLU A N 1
ATOM 755 C CA . GLU A 1 96 ? 3.254 -19.595 -9.983 1.00 96.75 96 GLU A CA 1
ATOM 756 C C . GLU A 1 96 ? 3.574 -20.758 -9.029 1.00 96.75 96 GLU A C 1
ATOM 758 O O . GLU A 1 96 ? 4.633 -20.810 -8.402 1.00 96.75 96 GLU A O 1
ATOM 763 N N . GLY A 1 97 ? 2.607 -21.667 -8.871 1.00 94.06 97 GLY A N 1
ATOM 764 C CA . GLY A 1 97 ? 2.674 -22.776 -7.916 1.00 94.06 97 GLY A CA 1
ATOM 765 C C . GLY A 1 97 ? 2.212 -22.447 -6.490 1.00 94.06 97 GLY A C 1
ATOM 766 O O . GLY A 1 97 ? 1.991 -23.374 -5.714 1.00 94.06 97 GLY A O 1
ATOM 767 N N . THR A 1 98 ? 1.995 -21.174 -6.146 1.00 96.50 98 THR A N 1
ATOM 768 C CA . THR A 1 98 ? 1.466 -20.770 -4.829 1.00 96.50 98 THR A CA 1
ATOM 769 C C . THR A 1 98 ? -0.063 -20.729 -4.807 1.00 96.50 98 THR A C 1
ATOM 771 O O . THR A 1 98 ? -0.721 -20.552 -5.836 1.00 96.50 98 THR A O 1
ATOM 774 N N . SER A 1 99 ? -0.647 -20.851 -3.611 1.00 94.06 99 SER A N 1
ATOM 775 C CA . SER A 1 99 ? -2.106 -20.833 -3.434 1.00 94.06 99 SER A CA 1
ATOM 776 C C . SER A 1 99 ? -2.758 -19.482 -3.757 1.00 94.06 99 SER A C 1
ATOM 778 O O . SER A 1 99 ? -3.920 -19.462 -4.153 1.00 94.06 99 SER A O 1
ATOM 780 N N . GLY A 1 100 ? -2.027 -18.367 -3.649 1.00 94.06 100 GLY A N 1
ATOM 781 C CA . GLY A 1 100 ? -2.564 -17.031 -3.917 1.00 94.06 100 GLY A CA 1
ATOM 782 C C . GLY A 1 100 ? -2.087 -16.381 -5.209 1.00 94.06 100 GLY A C 1
ATOM 783 O O . GLY A 1 100 ? -2.216 -15.166 -5.335 1.00 94.06 100 GLY A O 1
ATOM 784 N N . HIS A 1 101 ? -1.572 -17.148 -6.177 1.00 96.62 101 HIS A N 1
ATOM 785 C CA . HIS A 1 101 ? -1.159 -16.621 -7.484 1.00 96.62 101 HIS A CA 1
ATOM 786 C C . HIS A 1 101 ? -2.228 -15.730 -8.124 1.00 96.62 101 HIS A C 1
ATOM 788 O O . HIS A 1 101 ? -1.966 -14.572 -8.450 1.00 96.62 101 HIS A O 1
ATOM 794 N N . VAL A 1 102 ? -3.446 -16.254 -8.271 1.00 96.38 102 VAL A N 1
ATOM 795 C CA . VAL A 1 102 ? -4.545 -15.535 -8.928 1.00 96.38 102 VAL A CA 1
ATOM 796 C C . VAL A 1 102 ? -4.913 -14.271 -8.151 1.00 96.38 102 VAL A C 1
ATOM 798 O O . VAL A 1 102 ? -5.084 -13.208 -8.749 1.00 96.38 102 VAL A O 1
ATOM 801 N N . ASP A 1 103 ? -4.980 -14.361 -6.824 1.00 96.12 103 ASP A N 1
ATOM 802 C CA . ASP A 1 103 ? -5.380 -13.238 -5.981 1.00 96.12 103 ASP A CA 1
ATOM 803 C C . ASP A 1 103 ? -4.318 -12.136 -5.961 1.00 96.12 103 ASP A C 1
ATOM 805 O O . ASP A 1 103 ? -4.657 -10.977 -6.175 1.00 96.12 103 ASP A O 1
ATOM 809 N N . MET A 1 104 ? -3.029 -12.463 -5.813 1.00 97.75 104 MET A N 1
ATOM 810 C CA . MET A 1 104 ? -1.950 -11.462 -5.833 1.00 97.75 104 MET A CA 1
ATOM 811 C C . MET A 1 104 ? -1.791 -10.812 -7.206 1.00 97.75 104 MET A C 1
ATOM 813 O O . MET A 1 104 ? -1.497 -9.619 -7.303 1.00 97.75 104 MET A O 1
ATOM 817 N N . ALA A 1 105 ? -2.048 -11.564 -8.277 1.00 97.69 105 ALA A N 1
ATOM 818 C CA . ALA A 1 105 ? -2.078 -11.012 -9.621 1.00 97.69 105 ALA A CA 1
ATOM 819 C C . ALA A 1 105 ? -3.207 -9.983 -9.801 1.00 97.69 105 ALA A C 1
ATOM 821 O O . ALA A 1 105 ? -3.019 -8.980 -10.500 1.00 97.69 105 ALA A O 1
ATOM 822 N N . ARG A 1 106 ? -4.361 -10.205 -9.160 1.00 97.62 106 ARG A N 1
ATOM 823 C CA . ARG A 1 106 ? -5.477 -9.250 -9.127 1.00 97.62 106 ARG A CA 1
ATOM 824 C C . ARG A 1 106 ? -5.214 -8.083 -8.175 1.00 97.62 106 ARG A C 1
ATOM 826 O O . ARG A 1 106 ? -5.531 -6.960 -8.552 1.00 97.62 106 ARG A O 1
ATOM 833 N N . GLU A 1 107 ? -4.594 -8.305 -7.011 1.00 98.12 107 GLU A N 1
ATOM 834 C CA . GLU A 1 107 ? -4.158 -7.228 -6.101 1.00 98.12 107 GLU A CA 1
ATOM 835 C C . GLU A 1 107 ? -3.263 -6.231 -6.829 1.00 98.12 107 GLU A C 1
ATOM 837 O O . GLU A 1 107 ? -3.510 -5.027 -6.799 1.00 98.12 107 GLU A O 1
ATOM 842 N N . PHE A 1 108 ? -2.238 -6.731 -7.524 1.00 98.56 108 PHE A N 1
ATOM 843 C CA . PHE A 1 108 ? -1.278 -5.865 -8.193 1.00 98.56 108 PHE A CA 1
ATOM 844 C C . PHE A 1 108 ? -1.925 -5.060 -9.322 1.00 98.56 108 PHE A C 1
ATOM 846 O O . PHE A 1 108 ? -1.691 -3.860 -9.448 1.00 98.56 108 PHE A O 1
ATOM 853 N N . ARG A 1 109 ? -2.803 -5.688 -10.115 1.00 98.25 109 ARG A N 1
ATOM 854 C CA . ARG A 1 109 ? -3.550 -4.989 -11.172 1.00 98.25 109 ARG A CA 1
ATOM 855 C C . ARG A 1 109 ? -4.508 -3.948 -10.609 1.00 98.25 109 ARG A C 1
ATOM 857 O O . ARG A 1 109 ? -4.577 -2.854 -11.162 1.00 98.25 109 ARG A O 1
ATOM 864 N N . ALA A 1 110 ? -5.183 -4.255 -9.503 1.00 98.19 110 ALA A N 1
ATOM 865 C CA . ALA A 1 110 ? -6.075 -3.321 -8.828 1.00 98.19 110 ALA A CA 1
ATOM 866 C C . ALA A 1 110 ? -5.306 -2.098 -8.311 1.00 98.19 110 ALA A C 1
ATOM 868 O O . ALA A 1 110 ? -5.729 -0.965 -8.542 1.00 98.19 110 ALA A O 1
ATOM 869 N N . PHE A 1 111 ? -4.139 -2.317 -7.697 1.00 98.06 111 PHE A N 1
ATOM 870 C CA . PHE A 1 111 ? -3.228 -1.244 -7.309 1.00 98.06 111 PHE A CA 1
ATOM 871 C C . PHE A 1 111 ? -2.817 -0.386 -8.512 1.00 98.06 111 PHE A C 1
ATOM 873 O O . PHE A 1 111 ? -2.989 0.830 -8.478 1.00 98.06 111 PHE A O 1
ATOM 880 N N . LEU A 1 112 ? -2.319 -0.998 -9.595 1.00 97.81 112 LEU A N 1
ATOM 881 C CA . LEU A 1 112 ? -1.884 -0.253 -10.780 1.00 97.81 112 LEU A CA 1
ATOM 882 C C . LEU A 1 112 ? -3.024 0.564 -11.384 1.00 97.81 112 LEU A C 1
ATOM 884 O O . LEU A 1 112 ? -2.815 1.719 -11.746 1.00 97.81 112 LEU A O 1
ATOM 888 N N . LEU A 1 113 ? -4.224 -0.013 -11.464 1.00 95.88 113 LEU A N 1
ATOM 889 C CA . LEU A 1 113 ? -5.407 0.646 -12.003 1.00 95.88 113 LEU A CA 1
ATOM 890 C C . LEU A 1 113 ? -5.730 1.934 -11.229 1.00 95.88 113 LEU A C 1
ATOM 892 O O . LEU A 1 113 ? -5.907 2.996 -11.824 1.00 95.88 113 LEU A O 1
ATOM 896 N N . LEU A 1 114 ? -5.773 1.847 -9.900 1.00 94.94 114 LEU A N 1
ATOM 897 C CA . LEU A 1 114 ? -6.147 2.961 -9.030 1.00 94.94 114 LEU A CA 1
ATOM 898 C C . LEU A 1 114 ? -5.038 4.011 -8.930 1.00 94.94 114 LEU A C 1
ATOM 900 O O . LEU A 1 114 ? -5.287 5.206 -9.108 1.00 94.94 114 LEU A O 1
ATOM 904 N N . THR A 1 115 ? -3.805 3.569 -8.693 1.00 95.06 115 THR A N 1
ATOM 905 C CA . THR A 1 115 ? -2.650 4.451 -8.517 1.00 95.06 115 THR A CA 1
ATOM 906 C C . THR A 1 115 ? -2.305 5.177 -9.819 1.00 95.06 115 THR A C 1
ATOM 908 O O . THR A 1 115 ? -1.980 6.364 -9.783 1.00 95.06 115 THR A O 1
ATOM 911 N N . ALA A 1 116 ? -2.444 4.532 -10.983 1.00 94.38 116 ALA A N 1
ATOM 912 C CA . ALA A 1 116 ? -2.189 5.192 -12.261 1.00 94.38 116 ALA A CA 1
ATOM 913 C C . ALA A 1 116 ? -3.241 6.264 -12.597 1.00 94.38 116 ALA A C 1
ATOM 915 O O . ALA A 1 116 ? -2.898 7.318 -13.141 1.00 94.38 116 ALA A O 1
ATOM 916 N N . ASP A 1 117 ? -4.516 6.037 -12.270 1.00 92.50 117 ASP A N 1
ATOM 917 C CA . ASP A 1 117 ? -5.553 7.062 -12.433 1.00 92.50 117 ASP A CA 1
ATOM 918 C C . ASP A 1 117 ? -5.312 8.240 -11.479 1.00 92.50 117 ASP A C 1
ATOM 920 O O . ASP A 1 117 ? -5.350 9.393 -11.904 1.00 92.50 117 ASP A O 1
ATOM 924 N N . LYS A 1 118 ? -4.939 7.962 -10.225 1.00 90.88 118 LYS A N 1
ATOM 925 C CA . LYS A 1 118 ? -4.613 8.961 -9.193 1.00 90.88 118 LYS A CA 1
ATOM 926 C C . LYS A 1 118 ? -3.516 9.958 -9.602 1.00 90.88 118 LYS A C 1
ATOM 928 O O . LYS A 1 118 ? -3.534 11.115 -9.179 1.00 90.88 118 LYS A O 1
ATOM 933 N N . THR A 1 119 ? -2.548 9.527 -10.405 1.00 90.31 119 THR A N 1
ATOM 934 C CA . THR A 1 119 ? -1.313 10.278 -10.709 1.00 90.31 119 THR A CA 1
ATOM 935 C C . THR A 1 119 ? -1.222 10.677 -12.189 1.00 90.31 119 THR A C 1
ATOM 937 O O . THR A 1 119 ? -0.154 11.028 -12.697 1.00 90.31 119 THR A O 1
ATOM 940 N N . SER A 1 120 ? -2.348 10.622 -12.905 1.00 90.56 120 SER A N 1
ATOM 941 C CA . SER A 1 120 ? -2.463 11.010 -14.311 1.00 90.56 120 SER A CA 1
ATOM 942 C C . SER A 1 120 ? -3.568 12.045 -14.529 1.00 90.56 120 SER A C 1
ATOM 944 O O . SER A 1 120 ? -4.208 12.535 -13.600 1.00 90.56 120 SER A O 1
ATOM 946 N N . ASP A 1 121 ? -3.792 12.396 -15.790 1.00 86.56 121 ASP A N 1
ATOM 947 C CA . ASP A 1 121 ? -4.928 13.195 -16.243 1.00 86.56 121 ASP A CA 1
ATOM 948 C C . ASP A 1 121 ? -6.279 12.472 -16.093 1.00 86.56 121 ASP A C 1
ATOM 950 O O . ASP A 1 121 ? -7.323 13.119 -16.164 1.00 86.56 121 ASP A O 1
ATOM 954 N N . ARG A 1 122 ? -6.272 11.162 -15.804 1.00 89.38 122 ARG A N 1
ATOM 955 C CA . ARG A 1 122 ? -7.472 10.352 -15.535 1.00 89.38 122 ARG A CA 1
ATOM 956 C C . ARG A 1 122 ? -8.011 10.513 -14.112 1.00 89.38 122 ARG A C 1
ATOM 958 O O . ARG A 1 122 ? -9.075 9.986 -13.806 1.00 89.38 122 ARG A O 1
ATOM 965 N N . ARG A 1 123 ? -7.333 11.283 -13.256 1.00 85.88 123 ARG A N 1
ATOM 966 C CA . ARG A 1 123 ? -7.737 11.523 -11.860 1.00 85.88 123 ARG A CA 1
ATOM 967 C C . ARG A 1 123 ? -9.127 12.157 -11.702 1.00 85.88 123 ARG A C 1
ATOM 969 O O . ARG A 1 123 ? -9.747 12.009 -10.659 1.00 85.88 123 ARG A O 1
ATOM 976 N N . ASP A 1 124 ? -9.628 12.825 -12.741 1.00 83.31 124 ASP A N 1
ATOM 977 C CA . ASP A 1 124 ? -10.976 13.424 -12.764 1.00 83.31 124 ASP A CA 1
ATOM 978 C C . ASP A 1 124 ? -12.038 12.455 -13.323 1.00 83.31 124 ASP A C 1
ATOM 980 O O . ASP A 1 124 ? -13.175 12.834 -13.612 1.00 83.31 124 ASP A O 1
ATOM 984 N N . GLY A 1 125 ? -11.644 11.201 -13.549 1.00 88.00 125 GLY A N 1
ATOM 985 C CA . GLY A 1 125 ? -12.493 10.148 -14.072 1.00 88.00 125 GLY A CA 1
ATOM 986 C C . GLY A 1 125 ? -13.422 9.551 -13.019 1.00 88.00 125 GLY A C 1
ATOM 987 O O . GLY A 1 125 ? -13.171 9.588 -11.811 1.00 88.00 125 GLY A O 1
ATOM 988 N N . GLU A 1 126 ? -14.492 8.926 -13.503 1.00 91.69 126 GLU A N 1
ATOM 989 C CA . GLU A 1 126 ? -15.501 8.276 -12.663 1.00 91.69 126 GLU A CA 1
ATOM 990 C C . GLU A 1 126 ? -14.917 7.188 -11.744 1.00 91.69 126 GLU A C 1
ATOM 992 O O . GLU A 1 126 ? -15.380 7.033 -10.614 1.00 91.69 126 GLU A O 1
ATOM 997 N N . LEU A 1 127 ? -13.868 6.478 -12.179 1.00 92.75 127 LEU A N 1
ATOM 998 C CA . LEU A 1 127 ? -13.216 5.444 -11.371 1.00 92.75 127 LEU A CA 1
ATOM 999 C C . LEU A 1 127 ? -12.674 6.002 -10.048 1.00 92.75 127 LEU A C 1
ATOM 1001 O O . LEU A 1 127 ? -13.033 5.495 -8.986 1.00 92.75 127 LEU A O 1
ATOM 1005 N N . LEU A 1 128 ? -11.824 7.037 -10.094 1.00 91.94 128 LEU A N 1
ATOM 1006 C CA . LEU A 1 128 ? -11.200 7.574 -8.881 1.00 91.94 128 LEU A CA 1
ATOM 1007 C C . LEU A 1 128 ? -12.250 8.192 -7.952 1.00 91.94 128 LEU A C 1
ATOM 1009 O O . LEU A 1 128 ? -12.175 8.027 -6.735 1.00 91.94 128 LEU A O 1
ATOM 1013 N N . ARG A 1 129 ? -13.274 8.843 -8.515 1.00 92.12 129 ARG A N 1
ATOM 1014 C CA . ARG A 1 129 ? -14.391 9.380 -7.731 1.00 92.12 129 ARG A CA 1
ATOM 1015 C C . ARG A 1 129 ? -15.150 8.276 -6.992 1.00 92.12 129 ARG A C 1
ATOM 1017 O O . ARG A 1 129 ? -15.346 8.379 -5.782 1.00 92.12 129 ARG A O 1
ATOM 1024 N N . ARG A 1 130 ? -15.540 7.199 -7.686 1.00 93.56 130 ARG A N 1
ATOM 1025 C CA . ARG A 1 130 ? -16.221 6.036 -7.081 1.00 93.56 130 ARG A CA 1
ATOM 1026 C C . ARG A 1 130 ? -15.347 5.357 -6.034 1.00 93.56 130 ARG A C 1
ATOM 1028 O O . ARG A 1 130 ? -15.843 5.006 -4.966 1.00 93.56 130 ARG A O 1
ATOM 1035 N N . TYR A 1 131 ? -14.051 5.236 -6.310 1.00 94.56 131 TYR A N 1
ATOM 1036 C CA . TYR A 1 131 ? -13.072 4.694 -5.380 1.00 94.56 131 TYR A CA 1
ATOM 1037 C C . TYR A 1 131 ? -13.030 5.501 -4.074 1.00 94.56 131 TYR A C 1
ATOM 1039 O O . TYR A 1 131 ? -13.254 4.943 -3.001 1.00 94.56 131 TYR A O 1
ATOM 1047 N N . VAL A 1 132 ? -12.854 6.826 -4.144 1.00 94.12 132 VAL A N 1
ATOM 1048 C CA . VAL A 1 132 ? -12.785 7.677 -2.942 1.00 94.12 132 VAL A CA 1
ATOM 1049 C C . VAL A 1 132 ? -14.130 7.751 -2.204 1.00 94.12 132 VAL A C 1
ATOM 1051 O O . VAL A 1 132 ? -14.141 7.773 -0.972 1.00 94.12 132 VAL A O 1
ATOM 1054 N N . ASN A 1 133 ? -15.266 7.711 -2.909 1.00 94.62 133 ASN A N 1
ATOM 1055 C CA . ASN A 1 133 ? -16.588 7.578 -2.279 1.00 94.62 133 ASN A CA 1
ATOM 1056 C C . ASN A 1 133 ? -16.702 6.278 -1.479 1.00 94.62 133 ASN A C 1
ATOM 1058 O O . ASN A 1 133 ? -17.217 6.267 -0.359 1.00 94.62 133 ASN A O 1
ATOM 1062 N N . ALA A 1 134 ? -16.225 5.176 -2.056 1.00 95.00 134 ALA A N 1
ATOM 1063 C CA . ALA A 1 134 ? -16.349 3.860 -1.461 1.00 95.00 134 ALA A CA 1
ATOM 1064 C C . ALA A 1 134 ? -15.515 3.702 -0.180 1.00 95.00 134 ALA A C 1
ATOM 1066 O O . ALA A 1 134 ? -15.930 2.961 0.709 1.00 95.00 134 ALA A O 1
ATOM 1067 N N . LEU A 1 135 ? -14.416 4.449 -0.023 1.00 93.75 135 LEU A N 1
ATOM 1068 C CA . LEU A 1 135 ? -13.567 4.414 1.175 1.00 93.75 135 LEU A CA 1
ATOM 1069 C C . LEU A 1 135 ? -14.343 4.569 2.486 1.00 93.75 135 LEU A C 1
ATOM 1071 O O . LEU A 1 135 ? -14.007 3.941 3.482 1.00 93.75 135 LEU A O 1
ATOM 1075 N N . VAL A 1 136 ? -15.377 5.406 2.520 1.00 92.38 136 VAL A N 1
ATOM 1076 C CA . VAL A 1 136 ? -16.052 5.760 3.778 1.00 92.38 136 VAL A CA 1
ATOM 1077 C C . VAL A 1 136 ? -17.277 4.914 4.107 1.00 92.38 136 VAL A C 1
ATOM 1079 O O . VAL A 1 136 ? -17.948 5.193 5.100 1.00 92.38 136 VAL A O 1
ATOM 1082 N N . GLN A 1 137 ? -17.578 3.883 3.313 1.00 92.75 137 GLN A N 1
ATOM 1083 C CA . GLN A 1 137 ? -18.748 3.033 3.551 1.00 92.75 137 GLN A CA 1
ATOM 1084 C C . GLN A 1 137 ? -18.666 2.270 4.872 1.00 92.75 137 GLN A C 1
ATOM 1086 O O . GLN A 1 137 ? -19.637 2.224 5.625 1.00 92.75 137 GLN A O 1
ATOM 1091 N N . SER A 1 138 ? -17.511 1.672 5.161 1.00 94.56 138 SER A N 1
ATOM 1092 C CA . SER A 1 138 ? -17.235 1.049 6.452 1.00 94.56 138 SER A CA 1
ATOM 1093 C C . SER A 1 138 ? -15.730 1.036 6.732 1.00 94.56 138 SER A C 1
ATOM 1095 O O . SER A 1 138 ? -14.942 0.957 5.788 1.00 94.56 138 SER A O 1
ATOM 1097 N N . PRO A 1 139 ? -15.303 1.055 8.008 1.00 96.31 139 PRO A N 1
ATOM 1098 C CA . PRO A 1 139 ? -13.882 0.973 8.349 1.00 96.31 139 PRO A CA 1
ATOM 1099 C C . PRO A 1 139 ? -13.207 -0.310 7.836 1.00 96.31 139 PRO A C 1
ATOM 1101 O O . PRO A 1 139 ? -12.087 -0.255 7.342 1.00 96.31 139 PRO A O 1
ATOM 1104 N N . ARG A 1 140 ? -13.897 -1.462 7.887 1.00 96.69 140 ARG A N 1
ATOM 1105 C CA . ARG A 1 140 ? -13.371 -2.742 7.372 1.00 96.69 140 ARG A CA 1
ATOM 1106 C C . ARG A 1 140 ? -13.070 -2.663 5.875 1.00 96.69 140 ARG A C 1
ATOM 1108 O O . ARG A 1 140 ? -11.987 -3.036 5.438 1.00 96.69 140 ARG A O 1
ATOM 1115 N N . GLN A 1 141 ? -14.017 -2.133 5.099 1.00 96.19 141 GLN A N 1
ATOM 1116 C CA . GLN A 1 141 ? -13.840 -1.921 3.663 1.00 96.19 141 GLN A CA 1
ATOM 1117 C C . GLN A 1 141 ? -12.709 -0.933 3.378 1.00 96.19 141 GLN A C 1
ATOM 1119 O O . GLN A 1 141 ? -11.901 -1.178 2.485 1.00 96.19 141 GLN A O 1
ATOM 1124 N N . TRP A 1 142 ? -12.620 0.149 4.154 1.00 97.12 142 TRP A N 1
ATOM 1125 C CA . TRP A 1 142 ? -11.531 1.107 4.021 1.00 97.12 142 TRP A CA 1
ATOM 1126 C C . TRP A 1 142 ? -10.166 0.435 4.167 1.00 97.12 142 TRP A C 1
ATOM 1128 O O . TRP A 1 142 ? -9.310 0.617 3.305 1.00 97.12 142 TRP A O 1
ATOM 1138 N N . PHE A 1 143 ? -9.977 -0.381 5.213 1.00 98.19 143 PHE A N 1
ATOM 1139 C CA . PHE A 1 143 ? -8.719 -1.101 5.417 1.00 98.19 143 PHE A CA 1
ATOM 1140 C C . PHE A 1 143 ? -8.431 -2.060 4.270 1.00 98.19 143 PHE A C 1
ATOM 1142 O O . PHE A 1 143 ? -7.294 -2.119 3.821 1.00 98.19 143 PHE A O 1
ATOM 1149 N N . ARG A 1 144 ? -9.446 -2.742 3.730 1.00 97.69 144 ARG A N 1
ATOM 1150 C CA . ARG A 1 144 ? -9.261 -3.639 2.586 1.00 97.69 144 ARG A CA 1
ATOM 1151 C C . ARG A 1 144 ? -8.836 -2.915 1.305 1.00 97.69 144 ARG A C 1
ATOM 1153 O O . ARG A 1 144 ? -7.990 -3.417 0.565 1.00 97.69 144 ARG A O 1
ATOM 1160 N N . MET A 1 145 ? -9.422 -1.747 1.041 1.00 97.81 145 MET A N 1
ATOM 1161 C CA . MET A 1 145 ? -9.055 -0.903 -0.100 1.00 97.81 145 MET A CA 1
ATOM 1162 C C . MET A 1 145 ? -7.656 -0.307 0.091 1.00 97.81 145 MET A C 1
ATOM 1164 O O . MET A 1 145 ? -6.843 -0.348 -0.828 1.00 97.81 145 MET A O 1
ATOM 1168 N N . ARG A 1 146 ? -7.342 0.167 1.303 1.00 97.06 146 ARG A N 1
ATOM 1169 C CA . ARG A 1 146 ? -6.015 0.686 1.651 1.00 97.06 146 ARG A CA 1
ATOM 1170 C C . ARG A 1 146 ? -4.931 -0.389 1.611 1.00 97.06 146 ARG A C 1
ATOM 1172 O O . ARG A 1 146 ? -3.816 -0.084 1.219 1.00 97.06 146 ARG A O 1
ATOM 1179 N N . ASP A 1 147 ? -5.241 -1.621 1.991 1.00 98.00 147 ASP A N 1
ATOM 1180 C CA . ASP A 1 147 ? -4.340 -2.776 1.898 1.00 98.00 147 ASP A CA 1
ATOM 1181 C C . ASP A 1 147 ? -3.888 -3.002 0.448 1.00 98.00 147 ASP A C 1
ATOM 1183 O O . ASP A 1 147 ? -2.692 -3.110 0.188 1.00 98.00 147 ASP A O 1
ATOM 1187 N N . CYS A 1 148 ? -4.818 -2.929 -0.509 1.00 97.94 148 CYS A N 1
ATOM 1188 C CA . CYS A 1 148 ? -4.491 -2.968 -1.934 1.00 97.94 148 CYS A CA 1
ATOM 1189 C C . CYS A 1 148 ? -3.690 -1.730 -2.385 1.00 97.94 148 CYS A C 1
ATOM 1191 O O . CYS A 1 148 ? -2.655 -1.873 -3.029 1.00 97.94 148 CYS A O 1
ATOM 1193 N N . ASP A 1 149 ? -4.144 -0.517 -2.050 1.00 95.69 149 ASP A N 1
ATOM 1194 C CA . ASP A 1 149 ? -3.510 0.751 -2.461 1.00 95.69 149 ASP A CA 1
ATOM 1195 C C . ASP A 1 149 ? -2.099 0.942 -1.879 1.00 95.69 149 ASP A C 1
ATOM 1197 O O . ASP A 1 149 ? -1.236 1.524 -2.526 1.00 95.69 149 ASP A O 1
ATOM 1201 N N . ALA A 1 150 ? -1.835 0.404 -0.688 1.00 95.75 150 ALA A N 1
ATOM 1202 C CA . ALA A 1 150 ? -0.514 0.384 -0.064 1.00 95.75 150 ALA A CA 1
ATOM 1203 C C . ALA A 1 150 ? 0.269 -0.917 -0.332 1.00 95.75 150 ALA A C 1
ATOM 1205 O O . ALA A 1 150 ? 1.345 -1.094 0.238 1.00 95.75 150 ALA A O 1
ATOM 1206 N N . LEU A 1 151 ? -0.257 -1.820 -1.174 1.00 97.69 151 LEU A N 1
ATOM 1207 C CA . LEU A 1 151 ? 0.336 -3.118 -1.521 1.00 97.69 151 LEU A CA 1
ATOM 1208 C C . LEU A 1 151 ? 0.732 -3.972 -0.305 1.00 97.69 151 LEU A C 1
ATOM 1210 O O . LEU A 1 151 ? 1.751 -4.661 -0.343 1.00 97.69 151 LEU A O 1
ATOM 1214 N N . VAL A 1 152 ? -0.040 -3.956 0.782 1.00 98.25 152 VAL A N 1
ATOM 1215 C CA . VAL A 1 152 ? 0.389 -4.570 2.048 1.00 98.25 152 VAL A CA 1
ATOM 1216 C C . VAL A 1 152 ? 0.432 -6.089 1.939 1.00 98.25 152 VAL A C 1
ATOM 1218 O O . VAL A 1 152 ? 1.506 -6.682 2.068 1.00 98.25 152 VAL A O 1
ATOM 1221 N N . ARG A 1 153 ? -0.706 -6.738 1.660 1.00 98.06 153 ARG A N 1
ATOM 1222 C CA . ARG A 1 153 ? -0.747 -8.201 1.494 1.00 98.06 153 ARG A CA 1
ATOM 1223 C C . ARG A 1 153 ? 0.092 -8.676 0.311 1.00 98.06 153 ARG A C 1
ATOM 1225 O O . ARG A 1 153 ? 0.750 -9.705 0.413 1.00 98.06 153 ARG A O 1
ATOM 1232 N N . TYR A 1 154 ? 0.123 -7.892 -0.769 1.00 98.62 154 TYR A N 1
ATOM 1233 C CA . TYR A 1 154 ? 0.928 -8.183 -1.954 1.00 98.62 154 TYR A CA 1
ATOM 1234 C C . TYR A 1 154 ? 2.418 -8.229 -1.613 1.00 98.62 154 TYR A C 1
ATOM 1236 O O . TYR A 1 154 ? 3.100 -9.208 -1.901 1.00 98.62 154 TYR A O 1
ATOM 1244 N N . THR A 1 155 ? 2.920 -7.203 -0.928 1.00 98.44 155 THR A N 1
ATOM 1245 C CA . THR A 1 155 ? 4.328 -7.121 -0.532 1.00 98.44 155 THR A CA 1
ATOM 1246 C C . THR A 1 155 ? 4.693 -8.198 0.484 1.00 98.44 155 THR A C 1
ATOM 1248 O O . THR A 1 155 ? 5.767 -8.792 0.397 1.00 98.44 155 THR A O 1
ATOM 1251 N N . MET A 1 156 ? 3.790 -8.499 1.418 1.00 98.19 156 MET A N 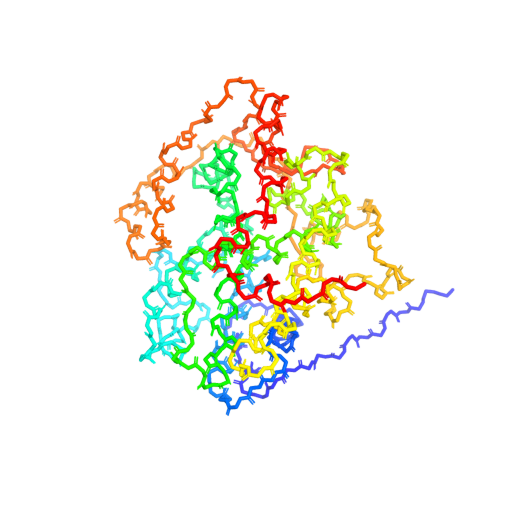1
ATOM 1252 C CA . MET A 1 156 ? 3.967 -9.604 2.358 1.00 98.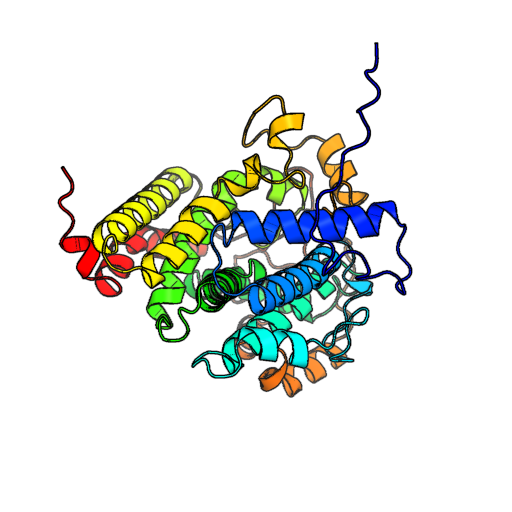19 156 MET A CA 1
ATOM 1253 C C . MET A 1 156 ? 4.095 -10.946 1.627 1.00 98.19 156 MET A C 1
ATOM 1255 O O . MET A 1 156 ? 4.995 -11.725 1.935 1.00 98.19 156 MET A O 1
ATOM 1259 N N . ALA A 1 157 ? 3.245 -11.193 0.627 1.00 98.25 157 ALA A N 1
ATOM 1260 C CA . ALA A 1 157 ? 3.319 -12.379 -0.216 1.00 98.25 157 ALA A CA 1
ATOM 1261 C C . ALA A 1 157 ? 4.628 -12.426 -1.021 1.00 98.25 157 ALA A C 1
ATOM 1263 O O . ALA A 1 157 ? 5.294 -13.459 -1.026 1.00 98.25 157 ALA A O 1
ATOM 1264 N N . CYS A 1 158 ? 5.054 -11.309 -1.625 1.00 98.44 158 CYS A N 1
ATOM 1265 C CA . CYS A 1 158 ? 6.351 -11.199 -2.302 1.00 98.44 158 CYS A CA 1
ATOM 1266 C C . CYS A 1 158 ? 7.521 -11.545 -1.371 1.00 98.44 158 CYS A C 1
ATOM 1268 O O . CYS A 1 158 ? 8.442 -12.258 -1.774 1.00 98.44 158 CYS A O 1
ATOM 1270 N N . ALA A 1 159 ? 7.490 -11.065 -0.124 1.00 98.00 159 ALA A N 1
ATOM 1271 C CA . ALA A 1 159 ? 8.517 -11.364 0.866 1.00 98.00 159 ALA A CA 1
ATOM 1272 C C . ALA A 1 159 ? 8.571 -12.866 1.186 1.00 98.00 159 ALA A C 1
ATOM 1274 O O . ALA A 1 159 ? 9.660 -13.437 1.229 1.00 98.00 159 ALA A O 1
ATOM 1275 N N . LEU A 1 160 ? 7.414 -13.517 1.353 1.00 98.06 160 LEU A N 1
ATOM 1276 C CA . LEU A 1 160 ? 7.317 -14.958 1.612 1.00 98.06 160 LEU A CA 1
ATOM 1277 C C . LEU A 1 160 ? 7.899 -15.787 0.462 1.00 98.06 160 LEU A C 1
ATOM 1279 O O . LEU A 1 160 ? 8.810 -16.584 0.687 1.00 98.06 160 LEU A O 1
ATOM 1283 N N . VAL A 1 161 ? 7.446 -15.556 -0.773 1.00 97.88 161 VAL A N 1
ATOM 1284 C CA . VAL A 1 161 ? 7.893 -16.339 -1.942 1.00 97.88 161 VAL A CA 1
ATOM 1285 C C . VAL A 1 161 ? 9.352 -16.072 -2.313 1.00 97.88 161 VAL A C 1
ATOM 1287 O O . VAL A 1 161 ? 10.024 -16.949 -2.851 1.00 97.88 161 VAL A O 1
ATOM 1290 N N . SER A 1 162 ? 9.877 -14.885 -1.990 1.00 98.12 162 SER A N 1
ATOM 1291 C CA . SER A 1 162 ? 11.305 -14.568 -2.145 1.00 98.12 162 SER A CA 1
ATOM 1292 C C . SER A 1 162 ? 12.196 -15.272 -1.110 1.00 98.12 162 SER A C 1
ATOM 1294 O O . SER A 1 162 ? 13.417 -15.306 -1.270 1.00 98.12 162 SER A O 1
ATOM 1296 N N . ASN A 1 163 ? 11.599 -15.831 -0.053 1.00 97.81 163 ASN A N 1
ATOM 1297 C CA . ASN A 1 163 ? 12.255 -16.657 0.964 1.00 97.81 163 ASN A CA 1
ATOM 1298 C C . ASN A 1 163 ? 11.834 -18.138 0.870 1.00 97.81 163 ASN A C 1
ATOM 1300 O O . ASN A 1 163 ? 11.953 -18.867 1.851 1.00 97.81 163 ASN A O 1
ATOM 1304 N N . ASP A 1 164 ? 11.312 -18.572 -0.285 1.00 96.88 164 ASP A N 1
ATOM 1305 C CA . ASP A 1 164 ? 10.867 -19.950 -0.550 1.00 96.88 164 ASP A CA 1
ATOM 1306 C C . ASP A 1 164 ? 9.823 -20.488 0.459 1.00 96.88 164 ASP A C 1
ATOM 1308 O O . ASP A 1 164 ? 9.740 -21.690 0.714 1.00 96.88 164 ASP A O 1
ATOM 1312 N N . HIS A 1 165 ? 8.999 -19.602 1.032 1.00 96.62 165 HIS A N 1
ATOM 1313 C CA . HIS A 1 165 ? 7.893 -19.947 1.934 1.00 96.62 165 HIS A CA 1
ATOM 1314 C C . HIS A 1 165 ? 6.546 -20.020 1.198 1.00 96.62 165 HIS A C 1
ATOM 1316 O O . HIS A 1 165 ? 5.571 -19.372 1.578 1.00 96.62 165 HIS A O 1
ATOM 1322 N N . ASP A 1 166 ? 6.502 -20.818 0.134 1.00 94.56 166 ASP A N 1
ATOM 1323 C CA . ASP A 1 166 ? 5.360 -20.949 -0.788 1.00 94.56 166 ASP A CA 1
ATOM 1324 C C . ASP A 1 166 ? 4.120 -21.582 -0.135 1.00 94.56 166 ASP A C 1
ATOM 1326 O O . ASP A 1 166 ? 2.994 -21.420 -0.611 1.00 94.56 166 ASP A O 1
ATOM 1330 N N . ASP A 1 167 ? 4.332 -22.313 0.960 1.00 92.25 167 ASP A N 1
ATOM 1331 C CA . ASP A 1 167 ? 3.320 -23.007 1.754 1.00 92.25 167 ASP A CA 1
ATOM 1332 C C . ASP A 1 167 ? 2.699 -22.128 2.851 1.00 92.25 167 ASP A C 1
ATOM 1334 O O . ASP A 1 167 ? 1.661 -22.477 3.422 1.00 92.25 167 ASP A O 1
ATOM 1338 N N . VAL A 1 168 ? 3.302 -20.974 3.146 1.00 94.38 168 VAL A N 1
ATOM 1339 C CA . VAL A 1 168 ? 2.792 -20.034 4.143 1.00 94.38 168 VAL A CA 1
ATOM 1340 C C . VAL A 1 168 ? 1.854 -19.050 3.464 1.00 94.38 168 VAL A C 1
ATOM 1342 O O . VAL A 1 168 ? 2.284 -18.095 2.827 1.00 94.38 168 VAL A O 1
ATOM 1345 N N . TRP A 1 169 ? 0.552 -19.260 3.648 1.00 94.88 169 TRP A N 1
ATOM 1346 C CA . TRP A 1 169 ? -0.476 -18.350 3.154 1.00 94.88 169 TRP A CA 1
ATOM 1347 C C . TRP A 1 169 ? -1.491 -18.023 4.242 1.00 94.88 169 TRP A C 1
ATOM 1349 O O . TRP A 1 169 ? -2.016 -18.915 4.911 1.00 94.88 169 TRP A O 1
ATOM 1359 N N . PHE A 1 170 ? -1.750 -16.734 4.439 1.00 96.62 170 PHE A N 1
ATOM 1360 C CA . PHE A 1 170 ? -2.693 -16.271 5.449 1.00 96.62 170 PHE A CA 1
ATOM 1361 C C . PHE A 1 170 ? -4.134 -16.379 4.940 1.00 96.62 170 PHE A C 1
ATOM 1363 O O . PHE A 1 170 ? -4.414 -16.252 3.749 1.00 96.62 170 PHE A O 1
ATOM 1370 N N . THR A 1 171 ? -5.060 -16.617 5.864 1.00 96.94 171 THR A N 1
ATOM 1371 C CA . THR A 1 171 ? -6.504 -16.492 5.603 1.00 96.94 171 THR A CA 1
ATOM 1372 C C . THR A 1 171 ? -6.892 -15.025 5.391 1.00 96.94 171 THR A C 1
ATOM 1374 O O . THR A 1 171 ? -6.140 -14.124 5.771 1.00 9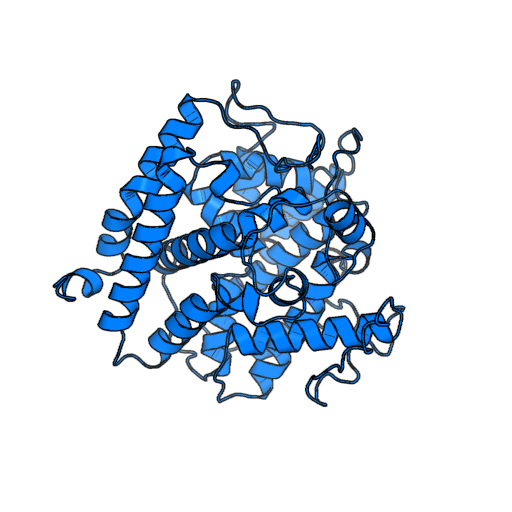6.94 171 THR A O 1
ATOM 1377 N N . GLU A 1 172 ? -8.074 -14.760 4.826 1.00 96.69 172 GLU A N 1
ATOM 1378 C CA . GLU A 1 172 ? -8.534 -13.380 4.617 1.00 96.69 172 GLU A CA 1
ATOM 1379 C C . GLU A 1 172 ? -8.616 -12.608 5.938 1.00 96.69 172 GLU A C 1
ATOM 1381 O O . GLU A 1 172 ? -8.123 -11.489 6.026 1.00 96.69 172 GLU A O 1
ATOM 1386 N N . GLU A 1 173 ? -9.150 -13.214 7.000 1.00 98.06 173 GLU A N 1
ATOM 1387 C CA . GLU A 1 173 ? -9.240 -12.569 8.311 1.00 98.06 173 GLU A CA 1
ATOM 1388 C C . GLU A 1 173 ? -7.858 -12.249 8.897 1.00 98.06 173 GLU A C 1
ATOM 1390 O O . GLU A 1 173 ? -7.684 -11.233 9.574 1.00 98.06 173 GLU A O 1
ATOM 1395 N N . GLN A 1 174 ? -6.861 -13.096 8.630 1.00 98.25 174 GLN A N 1
ATOM 1396 C CA . GLN A 1 174 ? -5.478 -12.837 9.025 1.00 98.25 174 GLN A CA 1
ATOM 1397 C C . GLN A 1 174 ? -4.880 -11.683 8.220 1.00 98.25 174 GLN A C 1
ATOM 1399 O O . GLN A 1 174 ? -4.291 -10.785 8.823 1.00 98.25 174 GLN A O 1
ATOM 1404 N N . PHE A 1 175 ? -5.069 -11.654 6.897 1.00 98.25 175 PHE A N 1
ATOM 1405 C CA . PHE A 1 175 ? -4.635 -10.525 6.073 1.00 98.25 175 PHE A CA 1
ATOM 1406 C C . PHE A 1 175 ? -5.301 -9.213 6.494 1.00 98.25 175 PHE A C 1
ATOM 1408 O O . PHE A 1 175 ? -4.608 -8.205 6.589 1.00 98.25 175 PHE A O 1
ATOM 1415 N N . GLU A 1 176 ? -6.595 -9.216 6.825 1.00 98.12 176 GLU A N 1
ATOM 1416 C CA . GLU A 1 176 ? -7.295 -8.023 7.314 1.00 98.12 176 GLU A CA 1
ATOM 1417 C C . GLU A 1 176 ? -6.635 -7.442 8.573 1.00 98.12 176 GLU A C 1
ATOM 1419 O O . GLU A 1 176 ? -6.375 -6.240 8.636 1.00 98.12 176 GLU A O 1
ATOM 1424 N N . ILE A 1 177 ? -6.322 -8.280 9.567 1.00 98.62 177 ILE A N 1
ATOM 1425 C CA . ILE A 1 177 ? -5.695 -7.816 10.813 1.00 98.62 177 ILE A CA 1
ATOM 1426 C C . ILE A 1 177 ? -4.249 -7.366 10.582 1.00 98.62 177 ILE A C 1
ATOM 1428 O O . ILE A 1 177 ? -3.853 -6.316 11.088 1.00 98.62 177 ILE A O 1
ATOM 1432 N N . LEU A 1 178 ? -3.454 -8.124 9.820 1.00 98.62 178 LEU A N 1
ATOM 1433 C CA . LEU A 1 178 ? -2.062 -7.756 9.526 1.00 98.62 178 LEU A CA 1
ATOM 1434 C C . LEU A 1 178 ? -1.994 -6.464 8.696 1.00 98.62 178 LEU A C 1
ATOM 1436 O O . LEU A 1 178 ? -1.162 -5.598 8.974 1.00 98.62 178 LEU A O 1
ATOM 1440 N N . GLY A 1 179 ? -2.906 -6.306 7.734 1.00 98.38 179 GLY A N 1
ATOM 1441 C CA . GLY A 1 179 ? -3.085 -5.093 6.944 1.00 98.38 179 GLY A CA 1
ATOM 1442 C C . GLY A 1 179 ? -3.456 -3.894 7.812 1.00 98.38 179 GLY A C 1
ATOM 1443 O O . GLY A 1 179 ? -2.808 -2.853 7.736 1.00 98.38 179 GLY A O 1
ATOM 1444 N N . GLU A 1 180 ? -4.438 -4.043 8.703 1.00 98.56 180 GLU A N 1
ATOM 1445 C CA . GLU A 1 180 ? -4.852 -2.982 9.628 1.00 98.56 180 GLU A CA 1
ATOM 1446 C C . GLU A 1 180 ? -3.716 -2.535 10.564 1.00 98.56 180 GLU A C 1
ATOM 1448 O O . GLU A 1 180 ? -3.520 -1.330 10.761 1.00 98.56 180 GLU A O 1
ATOM 1453 N N . ILE A 1 181 ? -2.921 -3.479 11.082 1.00 98.62 181 ILE A N 1
ATOM 1454 C CA . ILE A 1 181 ? -1.722 -3.184 11.882 1.00 98.62 181 ILE A CA 1
ATOM 1455 C C . ILE A 1 181 ? -0.712 -2.389 11.053 1.00 98.62 181 ILE A C 1
ATOM 1457 O O . ILE A 1 181 ? -0.268 -1.327 11.492 1.00 98.62 181 ILE A O 1
ATOM 1461 N N . PHE A 1 182 ? -0.361 -2.880 9.859 1.00 98.69 182 PHE A N 1
ATOM 1462 C CA . PHE A 1 182 ? 0.600 -2.217 8.977 1.00 98.69 182 PHE A CA 1
ATOM 1463 C C . PHE A 1 182 ? 0.176 -0.782 8.676 1.00 98.69 182 PHE A C 1
ATOM 1465 O O . PHE A 1 182 ? 0.934 0.159 8.897 1.00 98.69 182 PHE A O 1
ATOM 1472 N N . ILE A 1 183 ? -1.056 -0.616 8.198 1.00 98.31 183 ILE A N 1
ATOM 1473 C CA . ILE A 1 183 ? -1.587 0.664 7.737 1.00 98.31 183 ILE A CA 1
ATOM 1474 C C . ILE A 1 183 ? -1.623 1.664 8.886 1.00 98.31 183 ILE A C 1
ATOM 1476 O O . ILE A 1 183 ? -1.199 2.805 8.717 1.00 98.31 183 ILE A O 1
ATOM 1480 N N . THR A 1 184 ? -2.074 1.235 10.068 1.00 98.25 184 THR A N 1
ATOM 1481 C CA . THR A 1 184 ? -2.141 2.110 11.243 1.00 98.25 184 THR A CA 1
ATOM 1482 C C . THR A 1 184 ? -0.758 2.607 11.653 1.00 98.25 184 THR A C 1
ATOM 1484 O O . THR A 1 184 ? -0.598 3.786 11.966 1.00 98.25 184 THR A O 1
ATOM 1487 N N . LEU A 1 185 ? 0.257 1.740 11.632 1.00 98.06 185 LEU A N 1
ATOM 1488 C CA . LEU A 1 185 ? 1.628 2.131 11.962 1.00 98.06 185 LEU A CA 1
ATOM 1489 C C . LEU A 1 185 ? 2.242 3.025 10.868 1.00 98.06 185 LEU A C 1
ATOM 1491 O O . LEU A 1 185 ? 2.850 4.047 11.200 1.00 98.06 185 LEU A O 1
ATOM 1495 N N . TYR A 1 186 ? 2.027 2.690 9.590 1.00 97.19 186 TYR A N 1
ATOM 1496 C CA . TYR A 1 186 ? 2.608 3.396 8.444 1.00 97.19 186 TYR A CA 1
ATOM 1497 C C . TYR A 1 186 ? 2.052 4.812 8.342 1.00 97.19 186 TYR A C 1
ATOM 1499 O O . TYR A 1 186 ? 2.794 5.797 8.327 1.00 97.19 186 TYR A O 1
ATOM 1507 N N . ASP A 1 187 ? 0.726 4.936 8.360 1.00 96.62 187 ASP A N 1
ATOM 1508 C CA . ASP A 1 187 ? 0.041 6.214 8.198 1.00 96.62 187 ASP A CA 1
ATOM 1509 C C . ASP A 1 187 ? 0.314 7.186 9.357 1.00 96.62 187 ASP A C 1
ATOM 1511 O O . ASP A 1 187 ? 0.187 8.401 9.168 1.00 96.62 187 ASP A O 1
ATOM 1515 N N . ALA A 1 188 ? 0.713 6.680 10.531 1.00 95.50 188 ALA A N 1
ATOM 1516 C CA . ALA A 1 188 ? 1.106 7.501 11.674 1.00 95.50 188 ALA A CA 1
ATOM 1517 C C . ALA A 1 188 ? 2.401 8.264 11.388 1.00 95.50 188 ALA A C 1
ATOM 1519 O O . ALA A 1 188 ? 2.506 9.460 11.661 1.00 95.50 188 ALA A O 1
ATOM 1520 N N . VAL A 1 189 ? 3.384 7.569 10.813 1.00 94.56 189 VAL A N 1
ATOM 1521 C CA . VAL A 1 189 ? 4.682 8.142 10.443 1.00 94.56 189 VAL A CA 1
ATOM 1522 C C . VAL A 1 189 ? 4.541 8.994 9.180 1.00 94.56 189 VAL A C 1
ATOM 1524 O O . VAL A 1 189 ? 5.104 10.087 9.094 1.00 94.56 189 VAL A O 1
ATOM 1527 N N . ALA A 1 190 ? 3.718 8.544 8.232 1.00 93.00 190 ALA A N 1
ATOM 1528 C CA . ALA A 1 190 ? 3.437 9.246 6.989 1.00 93.00 190 ALA A CA 1
ATOM 1529 C C . ALA A 1 190 ? 2.466 10.432 7.140 1.00 93.00 190 ALA A C 1
ATOM 1531 O O . ALA A 1 190 ? 2.188 11.099 6.148 1.00 93.00 190 ALA A O 1
ATOM 1532 N N . PHE A 1 191 ? 1.946 10.723 8.338 1.00 93.38 191 PHE A N 1
ATOM 1533 C CA . PHE A 1 191 ? 0.827 11.650 8.556 1.00 93.38 191 PHE A CA 1
ATOM 1534 C C . PHE A 1 191 ? 0.969 12.998 7.826 1.00 93.38 191 PHE A C 1
ATOM 1536 O O . PHE A 1 191 ? 0.110 13.372 7.025 1.00 93.38 191 PHE A O 1
ATOM 1543 N N . PHE A 1 192 ? 2.069 13.719 8.056 1.00 90.31 192 PHE A N 1
ATOM 1544 C CA . PHE A 1 192 ? 2.306 15.025 7.425 1.00 90.31 192 PHE A CA 1
ATOM 1545 C C . PHE A 1 192 ? 2.710 14.911 5.951 1.00 90.31 192 PHE A C 1
ATOM 1547 O O . PHE A 1 192 ? 2.315 15.740 5.130 1.00 90.31 192 PHE A O 1
ATOM 1554 N N . LYS A 1 193 ? 3.416 13.840 5.569 1.00 88.81 193 LYS A N 1
ATOM 1555 C CA . LYS A 1 193 ? 3.697 13.546 4.156 1.00 88.81 193 LYS A CA 1
ATOM 1556 C C . LYS A 1 193 ? 2.392 13.364 3.376 1.00 88.81 193 LYS A C 1
ATOM 1558 O O . LYS A 1 193 ? 2.172 14.057 2.393 1.00 88.81 193 LYS A O 1
ATOM 1563 N N . HIS A 1 194 ? 1.487 12.517 3.856 1.00 92.50 194 HIS A N 1
ATOM 1564 C CA . HIS A 1 194 ? 0.193 12.270 3.222 1.00 92.50 194 HIS A CA 1
ATOM 1565 C C . HIS A 1 194 ? -0.665 13.549 3.153 1.00 92.50 194 HIS A C 1
ATOM 1567 O O . HIS A 1 194 ? -1.314 13.790 2.138 1.00 92.50 194 HIS A O 1
ATOM 1573 N N . ARG A 1 195 ? -0.611 14.442 4.155 1.00 90.38 195 ARG A N 1
ATOM 1574 C CA . ARG A 1 195 ? -1.223 15.789 4.048 1.00 90.38 195 ARG A CA 1
ATOM 1575 C C . ARG A 1 195 ? -0.552 16.660 2.978 1.00 90.38 195 ARG A C 1
ATOM 1577 O O . ARG A 1 195 ? -1.239 17.359 2.234 1.00 90.38 195 ARG A O 1
ATOM 1584 N N . SER A 1 196 ? 0.775 16.594 2.849 1.00 85.69 196 SER A N 1
ATOM 1585 C CA . SER A 1 196 ? 1.533 17.275 1.780 1.00 85.69 196 SER A CA 1
ATOM 1586 C C . SER A 1 196 ? 1.147 16.790 0.387 1.00 85.69 196 SER A C 1
ATOM 1588 O O . SER A 1 196 ? 1.170 17.565 -0.565 1.00 85.69 196 SER A O 1
ATOM 1590 N N . GLU A 1 197 ? 0.795 15.517 0.261 1.00 87.56 197 GLU A N 1
ATOM 1591 C CA . GLU A 1 197 ? 0.398 14.883 -0.997 1.00 87.56 197 GLU A CA 1
ATOM 1592 C C . GLU A 1 197 ? -1.098 15.061 -1.290 1.00 87.56 197 GLU A C 1
ATOM 1594 O O . GLU A 1 197 ? -1.546 14.760 -2.393 1.00 87.56 197 GLU A O 1
ATOM 1599 N N . GLY A 1 198 ? -1.884 15.579 -0.340 1.00 88.56 198 GLY A N 1
ATOM 1600 C CA . GLY A 1 198 ? -3.342 15.618 -0.467 1.00 88.56 198 GLY A CA 1
ATOM 1601 C C . GLY A 1 198 ? -3.953 14.216 -0.529 1.00 88.56 198 GLY A C 1
ATOM 1602 O O . GLY A 1 198 ? -4.973 14.011 -1.182 1.00 88.56 198 GLY A O 1
ATOM 1603 N N . GLU A 1 199 ? -3.317 13.252 0.136 1.00 92.31 199 GLU A N 1
ATOM 1604 C CA . GLU A 1 199 ? -3.697 11.843 0.146 1.00 92.31 199 GLU A CA 1
ATOM 1605 C C . GLU A 1 199 ? -5.152 11.661 0.600 1.00 92.31 199 GLU A C 1
ATOM 1607 O O . GLU A 1 199 ? -5.628 12.318 1.533 1.00 92.31 199 GLU A O 1
ATOM 1612 N N . THR A 1 200 ? -5.862 10.751 -0.058 1.00 92.62 200 THR A N 1
ATOM 1613 C CA . THR A 1 200 ? -7.244 10.366 0.257 1.00 92.62 200 THR A CA 1
ATOM 1614 C C . THR A 1 200 ? -7.296 9.136 1.174 1.00 92.62 200 THR A C 1
ATOM 1616 O O . THR A 1 200 ? -8.328 8.878 1.789 1.00 92.62 200 THR A O 1
ATOM 1619 N N . HIS A 1 201 ? -6.176 8.430 1.351 1.00 91.19 201 HIS A N 1
ATOM 1620 C CA . HIS A 1 201 ? -6.071 7.129 2.018 1.00 91.19 201 HIS A CA 1
ATOM 1621 C C . HIS A 1 201 ? -5.206 7.118 3.288 1.00 91.19 201 HIS A C 1
ATOM 1623 O O . HIS A 1 201 ? -4.430 6.195 3.494 1.00 91.19 201 HIS A O 1
ATOM 1629 N N . ASN A 1 202 ? -5.326 8.116 4.167 1.00 95.75 202 ASN A N 1
ATOM 1630 C CA . ASN A 1 202 ? -4.678 8.060 5.485 1.00 95.75 202 ASN A CA 1
ATOM 1631 C C . ASN A 1 202 ? -5.717 7.811 6.595 1.00 95.75 202 ASN A C 1
ATOM 1633 O O . ASN A 1 202 ? -6.655 8.598 6.738 1.00 95.75 202 ASN A O 1
ATOM 1637 N N . ILE A 1 203 ? -5.543 6.762 7.409 1.00 95.94 203 ILE A N 1
ATOM 1638 C CA . ILE A 1 203 ? -6.491 6.387 8.482 1.00 95.94 203 ILE A CA 1
ATOM 1639 C C . ILE A 1 203 ? -6.753 7.533 9.471 1.00 95.94 203 ILE A C 1
ATOM 1641 O O . ILE A 1 203 ? -7.874 7.730 9.952 1.00 95.94 203 ILE A O 1
ATOM 1645 N N . TYR A 1 204 ? -5.738 8.359 9.726 1.00 95.00 204 TYR A N 1
ATOM 1646 C CA . TYR A 1 204 ? -5.802 9.472 10.668 1.00 95.00 204 TYR A CA 1
ATOM 1647 C C . TYR A 1 204 ? -6.673 10.643 10.178 1.00 95.00 204 TYR A C 1
ATOM 1649 O O . TYR A 1 204 ? -6.955 11.558 10.965 1.00 95.00 204 TYR A O 1
ATOM 1657 N N . ALA A 1 205 ? -7.114 10.614 8.914 1.00 93.69 205 ALA A N 1
ATOM 1658 C CA . ALA A 1 205 ? -8.132 11.507 8.364 1.00 93.69 205 ALA A CA 1
ATOM 1659 C C . ALA A 1 205 ? -9.561 11.100 8.772 1.00 93.69 205 ALA A C 1
ATOM 1661 O O . ALA A 1 205 ? -10.438 11.958 8.898 1.00 93.69 205 ALA A O 1
ATOM 1662 N N . TYR A 1 206 ? -9.788 9.803 8.999 1.00 93.88 206 TYR A N 1
ATOM 1663 C CA . TYR A 1 206 ? -11.108 9.215 9.243 1.00 93.88 206 TYR A CA 1
ATOM 1664 C C . TYR A 1 206 ? -11.359 8.929 10.728 1.00 93.88 206 TYR A C 1
ATOM 1666 O O . TYR A 1 206 ? -12.490 9.027 11.205 1.00 93.88 206 TYR A O 1
ATOM 1674 N N . MET A 1 207 ? -10.304 8.643 11.492 1.00 92.12 207 MET A N 1
ATOM 1675 C CA . MET A 1 207 ? -10.420 8.364 12.922 1.00 92.12 207 MET A CA 1
ATOM 1676 C C . MET A 1 207 ? -10.575 9.639 13.779 1.00 92.12 207 MET A C 1
ATOM 1678 O O . MET A 1 207 ? -9.991 10.682 13.461 1.00 92.12 207 MET A O 1
ATOM 1682 N N . PRO A 1 208 ? -11.293 9.576 14.918 1.00 92.56 208 PRO A N 1
ATOM 1683 C CA . PRO A 1 208 ? -11.272 10.643 15.914 1.00 92.56 208 PRO A CA 1
ATOM 1684 C C . PRO A 1 208 ? -9.861 10.944 16.431 1.00 92.56 208 PRO A C 1
ATOM 1686 O O . PRO A 1 208 ? -9.094 10.045 16.771 1.00 92.56 208 PRO A O 1
ATOM 1689 N N . GLU A 1 209 ? -9.534 12.230 16.560 1.00 93.12 209 GLU A N 1
ATOM 1690 C CA . GLU A 1 209 ? -8.187 12.685 16.924 1.00 93.12 209 GLU A CA 1
ATOM 1691 C C . GLU A 1 209 ? -7.697 12.152 18.279 1.00 93.12 209 GLU A C 1
ATOM 1693 O O . GLU A 1 209 ? -6.537 11.766 18.415 1.00 93.12 209 GLU A O 1
ATOM 1698 N N . HIS A 1 210 ? -8.587 12.052 19.266 1.00 94.44 210 HIS A N 1
ATOM 1699 C CA . HIS A 1 210 ? -8.237 11.565 20.601 1.00 94.44 210 HIS A CA 1
ATOM 1700 C C . HIS A 1 210 ? -7.852 10.070 20.635 1.00 94.44 210 HIS A C 1
ATOM 1702 O O . HIS A 1 210 ? -7.256 9.618 21.610 1.00 94.44 210 HIS A O 1
ATOM 1708 N N . LEU A 1 211 ? -8.150 9.298 19.579 1.00 95.31 211 LEU A N 1
ATOM 1709 C CA . LEU A 1 211 ? -7.824 7.867 19.493 1.00 95.31 211 LEU A CA 1
ATOM 1710 C C . LEU A 1 211 ? -6.489 7.581 18.810 1.00 95.31 211 LEU A C 1
ATOM 1712 O O . LEU A 1 211 ? -5.983 6.467 18.919 1.00 95.31 211 LEU A O 1
ATOM 1716 N N . ARG A 1 212 ? -5.891 8.565 18.135 1.00 95.06 212 ARG A N 1
ATOM 1717 C CA . ARG A 1 212 ? -4.702 8.390 17.284 1.00 95.06 212 ARG A CA 1
ATOM 1718 C C . ARG A 1 212 ? -3.552 7.667 17.989 1.00 95.06 212 ARG A C 1
ATOM 1720 O O . ARG A 1 212 ? -2.996 6.706 17.461 1.00 95.06 212 ARG A O 1
ATOM 1727 N N . VAL A 1 213 ? -3.233 8.103 19.209 1.00 96.06 213 VAL A N 1
ATOM 1728 C CA . VAL A 1 213 ? -2.167 7.512 20.036 1.00 96.06 213 VAL A CA 1
ATOM 1729 C C . VAL A 1 213 ? -2.543 6.105 20.504 1.00 96.06 213 VAL A C 1
ATOM 1731 O O . VAL A 1 213 ? -1.710 5.200 20.484 1.00 96.06 213 VAL A O 1
ATOM 1734 N N . LYS A 1 214 ? -3.804 5.904 20.908 1.00 96.88 214 LYS A N 1
ATOM 1735 C CA . LYS A 1 214 ? -4.308 4.606 21.373 1.00 96.88 214 LYS A CA 1
ATOM 1736 C C . LYS A 1 214 ? -4.255 3.565 20.249 1.00 96.88 214 LYS A C 1
ATOM 1738 O O . LYS A 1 214 ? -3.722 2.487 20.487 1.00 96.88 214 LYS A O 1
ATOM 1743 N N . ALA A 1 215 ? -4.719 3.911 19.048 1.00 97.12 215 ALA A N 1
ATOM 1744 C CA . ALA A 1 215 ? -4.729 3.027 17.882 1.00 97.12 215 ALA A CA 1
ATOM 1745 C C . ALA A 1 215 ? -3.313 2.612 17.449 1.00 97.12 215 ALA A C 1
ATOM 1747 O O . ALA A 1 215 ? -3.053 1.426 17.234 1.00 97.12 215 ALA A O 1
ATOM 1748 N N . TYR A 1 216 ? -2.373 3.568 17.409 1.00 97.06 216 TYR A N 1
ATOM 1749 C CA . TYR A 1 216 ? -0.962 3.272 17.141 1.00 97.06 216 TYR A CA 1
ATOM 1750 C C . TYR A 1 216 ? -0.393 2.294 18.174 1.00 97.06 216 TYR A C 1
ATOM 1752 O O . TYR A 1 216 ? 0.190 1.267 17.826 1.00 97.06 216 TYR A O 1
ATOM 1760 N N . ARG A 1 217 ? -0.594 2.595 19.464 1.00 97.44 217 ARG A N 1
ATOM 1761 C CA . ARG A 1 217 ? -0.101 1.762 20.564 1.00 97.44 217 ARG A CA 1
ATOM 1762 C C . ARG A 1 217 ? -0.664 0.341 20.490 1.00 97.44 217 ARG A C 1
ATOM 1764 O O . ARG A 1 217 ? 0.116 -0.597 20.585 1.00 97.44 217 ARG A O 1
ATOM 1771 N N . GLN A 1 218 ? -1.973 0.191 20.288 1.00 97.12 218 GLN A N 1
ATOM 1772 C CA . GLN A 1 218 ? -2.627 -1.118 20.188 1.00 97.12 218 GLN A CA 1
ATOM 1773 C C . GLN A 1 218 ? -2.078 -1.931 19.012 1.00 97.12 218 GLN A C 1
ATOM 1775 O O . GLN A 1 218 ? -1.713 -3.087 19.195 1.00 97.12 218 GLN A O 1
ATOM 1780 N N . SER A 1 219 ? -1.945 -1.319 17.832 1.00 98.12 219 SER A N 1
ATOM 1781 C CA . SER A 1 219 ? -1.389 -1.993 16.647 1.00 98.12 219 SER A CA 1
ATOM 1782 C C . SER A 1 219 ? 0.041 -2.478 16.891 1.00 98.12 219 SER A C 1
ATOM 1784 O O . SER A 1 219 ? 0.384 -3.613 16.567 1.00 98.12 219 SER A O 1
ATOM 1786 N N . ARG A 1 220 ? 0.867 -1.648 17.540 1.00 97.44 220 ARG A N 1
ATOM 1787 C CA . ARG A 1 220 ? 2.243 -1.999 17.910 1.00 97.44 220 ARG A CA 1
ATOM 1788 C C . ARG A 1 220 ? 2.301 -3.143 18.924 1.00 97.44 220 ARG A C 1
ATOM 1790 O O . ARG A 1 220 ? 3.107 -4.050 18.766 1.00 97.44 220 ARG A O 1
ATOM 1797 N N . GLU A 1 221 ? 1.475 -3.096 19.965 1.00 96.75 221 GLU A N 1
ATOM 1798 C CA . GLU A 1 221 ? 1.429 -4.133 21.005 1.00 96.75 221 GLU A CA 1
ATOM 1799 C C . GLU A 1 221 ? 0.964 -5.481 20.439 1.00 96.75 221 GLU A C 1
ATOM 1801 O O . GLU A 1 221 ? 1.543 -6.514 20.767 1.00 96.75 221 GLU A O 1
ATOM 1806 N N . ILE A 1 222 ? -0.018 -5.473 19.532 1.00 97.56 222 ILE A N 1
ATOM 1807 C CA . ILE A 1 222 ? -0.464 -6.678 18.821 1.00 97.56 222 ILE A CA 1
ATOM 1808 C C . ILE A 1 222 ? 0.663 -7.228 17.939 1.00 97.56 222 ILE A C 1
ATOM 1810 O O . ILE A 1 222 ? 0.921 -8.429 17.976 1.00 97.56 222 ILE A O 1
ATOM 1814 N N . LEU A 1 223 ? 1.379 -6.369 17.201 1.00 97.81 223 LEU A N 1
ATOM 1815 C CA . LEU A 1 223 ? 2.535 -6.786 16.401 1.00 97.81 223 LEU A CA 1
ATOM 1816 C C . LEU A 1 223 ? 3.628 -7.431 17.265 1.00 97.81 223 LEU A C 1
ATOM 1818 O O . LEU A 1 223 ? 4.183 -8.455 16.881 1.00 97.81 223 LEU A O 1
ATOM 1822 N N . TRP A 1 224 ? 3.924 -6.869 18.439 1.00 96.44 224 TRP A N 1
ATOM 1823 C CA . TRP A 1 224 ? 4.897 -7.449 19.371 1.00 96.44 224 TRP A CA 1
ATOM 1824 C C . TRP A 1 224 ? 4.456 -8.805 19.917 1.00 96.44 224 TRP A C 1
ATOM 1826 O O . TRP A 1 224 ? 5.278 -9.711 20.038 1.00 96.44 224 TRP A O 1
ATOM 1836 N N . ALA A 1 225 ? 3.170 -8.965 20.225 1.00 96.69 225 ALA A N 1
ATOM 1837 C CA . ALA A 1 225 ? 2.655 -10.249 20.674 1.00 96.69 225 ALA A CA 1
ATOM 1838 C C . ALA A 1 225 ? 2.695 -11.306 19.557 1.00 96.69 225 ALA A C 1
ATOM 1840 O O . ALA A 1 225 ? 3.064 -12.447 19.818 1.00 96.69 225 ALA A O 1
ATOM 1841 N N . LEU A 1 226 ? 2.392 -10.929 18.310 1.00 97.31 226 LEU A N 1
ATOM 1842 C CA . LEU A 1 226 ? 2.553 -11.813 17.152 1.00 97.31 226 LEU A CA 1
ATOM 1843 C C . LEU A 1 226 ? 4.017 -12.213 16.932 1.00 97.31 226 LEU A C 1
ATOM 1845 O O . LEU A 1 226 ? 4.292 -13.387 16.705 1.00 97.31 226 LEU A O 1
ATOM 1849 N N . ASP A 1 227 ? 4.951 -11.266 17.048 1.00 96.25 227 ASP A N 1
ATOM 1850 C CA . ASP A 1 227 ? 6.392 -11.531 16.938 1.00 96.25 227 ASP A CA 1
ATOM 1851 C C . ASP A 1 227 ? 6.840 -12.587 17.963 1.00 96.25 227 ASP A C 1
ATOM 1853 O O . ASP A 1 227 ? 7.416 -13.615 17.604 1.00 96.25 227 ASP A O 1
ATOM 1857 N N . ALA A 1 228 ? 6.468 -12.396 19.233 1.00 95.81 228 ALA A N 1
ATOM 1858 C CA . ALA A 1 228 ? 6.760 -13.353 20.297 1.00 95.81 228 ALA A CA 1
ATOM 1859 C C . ALA A 1 228 ? 6.100 -14.724 20.061 1.00 95.81 228 ALA A C 1
ATOM 1861 O O . ALA A 1 228 ? 6.750 -15.757 20.231 1.00 95.81 228 ALA A O 1
ATOM 1862 N N . ALA A 1 229 ? 4.833 -14.751 19.637 1.00 95.88 229 ALA A N 1
ATOM 1863 C CA . ALA A 1 229 ? 4.101 -15.990 19.376 1.00 95.88 229 ALA A CA 1
ATOM 1864 C C . ALA A 1 229 ? 4.666 -16.773 18.178 1.00 95.88 229 ALA A C 1
ATOM 1866 O O . ALA A 1 229 ? 4.569 -18.000 18.131 1.00 95.88 229 ALA A O 1
ATOM 1867 N N . TRP A 1 230 ? 5.264 -16.086 17.204 1.00 96.31 230 TRP A N 1
ATOM 1868 C CA . TRP A 1 230 ? 5.759 -16.687 15.966 1.00 96.31 230 TRP A CA 1
ATOM 1869 C C . TRP A 1 230 ? 7.274 -16.885 15.927 1.00 96.31 230 TRP A C 1
ATOM 1871 O O . TRP A 1 230 ? 7.810 -17.199 14.867 1.00 96.31 230 TRP A O 1
ATOM 1881 N N . VAL A 1 231 ? 7.980 -16.746 17.051 1.00 94.56 231 VAL A N 1
ATOM 1882 C CA . VAL A 1 231 ? 9.455 -16.818 17.114 1.00 94.56 231 VAL A CA 1
ATOM 1883 C C . VAL A 1 231 ? 10.047 -18.109 16.523 1.00 94.56 231 VAL A C 1
ATOM 1885 O O . VAL A 1 231 ? 11.147 -18.103 15.979 1.00 94.56 231 VAL A O 1
ATOM 1888 N N . HIS A 1 232 ? 9.308 -19.220 16.575 1.00 95.00 232 HIS A N 1
ATOM 1889 C CA . HIS A 1 232 ? 9.731 -20.520 16.038 1.00 95.00 232 HIS A CA 1
ATOM 1890 C C . HIS A 1 232 ? 9.063 -20.886 14.701 1.00 95.00 232 HIS A C 1
ATOM 1892 O O . HIS A 1 232 ? 9.084 -22.048 14.300 1.00 95.00 232 HIS A O 1
ATOM 1898 N N . HIS A 1 233 ? 8.485 -19.908 13.997 1.00 95.88 233 HIS A N 1
ATOM 1899 C CA . HIS A 1 233 ? 7.820 -20.092 12.705 1.00 95.88 233 HIS A CA 1
ATOM 1900 C C . HIS A 1 233 ? 8.517 -19.259 11.612 1.00 95.88 233 HIS A C 1
ATOM 1902 O O . HIS A 1 233 ? 8.125 -18.112 11.395 1.00 95.88 233 HIS A O 1
ATOM 1908 N N . PRO A 1 234 ? 9.517 -19.809 10.892 1.00 94.44 234 PRO A N 1
ATOM 1909 C CA . PRO A 1 234 ? 10.361 -19.049 9.961 1.00 94.44 234 PRO A CA 1
ATOM 1910 C C . PRO A 1 234 ? 9.595 -18.229 8.912 1.00 94.44 234 PRO A C 1
ATOM 1912 O O . PRO A 1 234 ? 9.824 -17.028 8.796 1.00 94.44 234 PRO A O 1
ATOM 1915 N N . GLY A 1 235 ? 8.607 -18.813 8.227 1.00 93.44 235 GLY A N 1
ATOM 1916 C CA . GLY A 1 235 ? 7.822 -18.056 7.244 1.00 93.44 235 GLY A CA 1
ATOM 1917 C C . GLY A 1 235 ? 6.951 -16.964 7.875 1.00 93.44 235 GLY A C 1
ATOM 1918 O O . GLY A 1 235 ? 6.827 -15.869 7.337 1.00 93.44 235 GLY A O 1
ATOM 1919 N N . ARG A 1 236 ? 6.425 -17.183 9.086 1.00 96.25 236 ARG A N 1
ATOM 1920 C CA . ARG A 1 236 ? 5.704 -16.128 9.817 1.00 96.25 236 ARG A CA 1
ATOM 1921 C C . ARG A 1 236 ? 6.649 -15.015 10.284 1.00 96.25 236 ARG A C 1
ATOM 1923 O O . ARG A 1 236 ? 6.252 -13.854 10.294 1.00 96.25 236 ARG A O 1
ATOM 1930 N N . GLN A 1 237 ? 7.904 -15.338 10.599 1.00 96.69 237 GLN A N 1
ATOM 1931 C CA . GLN A 1 237 ? 8.939 -14.346 10.900 1.00 96.69 237 GLN A CA 1
ATOM 1932 C C . GLN A 1 237 ? 9.277 -13.468 9.687 1.00 96.69 237 GLN A C 1
ATOM 1934 O O . GLN A 1 237 ? 9.529 -12.278 9.864 1.00 96.69 237 GLN A O 1
ATOM 1939 N N . VAL A 1 238 ? 9.192 -13.985 8.455 1.00 97.25 238 VAL A N 1
ATOM 1940 C CA . VAL A 1 238 ? 9.304 -13.152 7.239 1.00 97.25 238 VAL A CA 1
ATOM 1941 C C . VAL A 1 238 ? 8.195 -12.096 7.194 1.00 97.25 238 VAL A C 1
ATOM 1943 O O . VAL A 1 238 ? 8.487 -10.915 7.005 1.00 97.25 238 VAL A O 1
ATOM 1946 N N . ALA A 1 239 ? 6.943 -12.481 7.463 1.00 96.62 239 ALA A N 1
ATOM 1947 C CA . ALA A 1 239 ? 5.828 -11.534 7.535 1.00 96.62 239 ALA A CA 1
ATOM 1948 C C . ALA A 1 239 ? 6.005 -10.502 8.667 1.00 96.62 239 ALA A C 1
ATOM 1950 O O . ALA A 1 239 ? 5.749 -9.314 8.472 1.00 96.62 239 ALA A O 1
ATOM 1951 N N . ILE A 1 240 ? 6.503 -10.921 9.836 1.00 97.38 240 ILE A N 1
ATOM 1952 C CA . ILE A 1 240 ? 6.825 -10.007 10.943 1.00 97.38 240 ILE A CA 1
ATOM 1953 C C . ILE A 1 240 ? 7.926 -9.021 10.555 1.00 97.38 240 ILE A C 1
ATOM 1955 O O . ILE A 1 240 ? 7.800 -7.833 10.844 1.00 97.38 240 ILE A O 1
ATOM 1959 N N . ASN A 1 241 ? 8.982 -9.471 9.879 1.00 96.19 241 ASN A N 1
ATOM 1960 C CA . ASN A 1 241 ? 10.064 -8.598 9.428 1.00 96.19 241 ASN A CA 1
ATOM 1961 C C . ASN A 1 241 ? 9.572 -7.559 8.417 1.00 96.19 241 ASN A C 1
ATOM 1963 O O . ASN A 1 241 ? 9.924 -6.385 8.552 1.00 96.19 241 ASN A O 1
ATOM 1967 N N . PHE A 1 242 ? 8.701 -7.959 7.484 1.00 97.19 242 PHE A N 1
ATOM 1968 C CA . PHE A 1 242 ? 7.995 -7.026 6.606 1.00 97.19 242 PHE A CA 1
ATOM 1969 C C . PHE A 1 242 ? 7.225 -5.979 7.421 1.00 97.19 242 PHE A C 1
ATOM 1971 O O . PHE A 1 242 ? 7.497 -4.787 7.303 1.00 97.19 242 PHE A O 1
ATOM 1978 N N . LEU A 1 243 ? 6.317 -6.403 8.307 1.00 97.25 243 LEU A N 1
ATOM 1979 C CA . LEU A 1 243 ? 5.496 -5.485 9.104 1.00 97.25 243 LEU A CA 1
ATOM 1980 C C . LEU A 1 243 ? 6.353 -4.542 9.961 1.00 97.25 243 LEU A C 1
ATOM 1982 O O . LEU A 1 243 ? 6.087 -3.346 10.025 1.00 97.25 243 LEU A O 1
ATOM 1986 N N . ARG A 1 244 ? 7.410 -5.049 10.602 1.00 94.88 244 ARG A N 1
ATOM 1987 C CA . ARG A 1 244 ? 8.284 -4.254 11.478 1.00 94.88 244 ARG A CA 1
ATOM 1988 C C . ARG A 1 244 ? 9.054 -3.183 10.723 1.00 94.88 244 ARG A C 1
ATOM 1990 O O . ARG A 1 244 ? 9.185 -2.082 11.248 1.00 94.88 244 ARG A O 1
ATOM 1997 N N . LEU A 1 245 ? 9.596 -3.503 9.550 1.00 94.06 245 LEU A N 1
ATOM 1998 C CA . LEU A 1 245 ? 10.452 -2.583 8.801 1.00 94.06 245 LEU A CA 1
ATOM 1999 C C . LEU A 1 245 ? 9.651 -1.671 7.877 1.00 94.06 245 LEU A C 1
ATOM 2001 O O . LEU A 1 245 ? 9.909 -0.468 7.831 1.00 94.06 245 LEU A O 1
ATOM 2005 N N . ALA A 1 246 ? 8.658 -2.214 7.177 1.00 94.94 246 ALA A N 1
ATOM 2006 C CA . ALA A 1 246 ? 7.900 -1.467 6.188 1.00 94.94 246 ALA A CA 1
ATOM 2007 C C . ALA A 1 246 ? 6.783 -0.607 6.802 1.00 94.94 246 ALA A C 1
ATOM 2009 O O . ALA A 1 246 ? 6.524 0.474 6.289 1.00 94.94 246 ALA A O 1
ATOM 2010 N N . ALA A 1 247 ? 6.186 -0.976 7.942 1.00 94.75 247 ALA A N 1
ATOM 2011 C CA . ALA A 1 247 ? 5.068 -0.214 8.517 1.00 94.75 247 ALA A CA 1
ATOM 2012 C C . ALA A 1 247 ? 5.471 1.095 9.228 1.00 94.75 247 ALA A C 1
ATOM 2014 O O . ALA A 1 247 ? 4.673 1.686 9.940 1.00 94.75 247 ALA A O 1
ATOM 2015 N N . GLY A 1 248 ? 6.712 1.559 9.121 1.00 92.25 248 GLY A N 1
ATOM 2016 C CA . GLY A 1 248 ? 7.125 2.800 9.781 1.00 92.25 248 GLY A CA 1
ATOM 2017 C C . GLY A 1 248 ? 8.599 3.124 9.582 1.00 92.25 248 GLY A C 1
ATOM 2018 O O . GLY A 1 248 ? 8.908 4.176 9.021 1.00 92.25 248 GLY A O 1
ATOM 2019 N N . PRO A 1 249 ? 9.527 2.235 9.980 1.00 94.25 249 PRO A N 1
ATOM 2020 C CA . PRO A 1 249 ? 10.963 2.464 9.815 1.00 94.25 249 PRO A CA 1
ATOM 2021 C C . PRO A 1 249 ? 11.406 2.734 8.373 1.00 94.25 249 PRO A C 1
ATOM 2023 O O . PRO A 1 249 ? 12.375 3.462 8.172 1.00 94.25 249 PRO A O 1
ATOM 2026 N N . ILE A 1 250 ? 10.667 2.251 7.372 1.00 93.38 250 ILE A N 1
ATOM 2027 C CA . ILE A 1 250 ? 10.897 2.549 5.952 1.00 93.38 250 ILE A CA 1
ATOM 2028 C C . ILE A 1 250 ? 11.041 4.054 5.669 1.00 93.38 250 ILE A C 1
ATOM 2030 O O . ILE A 1 250 ? 11.878 4.454 4.860 1.00 93.38 250 ILE A O 1
ATOM 2034 N N . HIS A 1 251 ? 10.329 4.902 6.425 1.00 91.44 251 HIS A N 1
ATOM 2035 C CA . HIS A 1 251 ? 10.399 6.364 6.337 1.00 91.44 251 HIS A CA 1
ATOM 2036 C C . HIS A 1 251 ? 11.745 6.968 6.758 1.00 91.44 251 HIS A C 1
ATOM 2038 O O . HIS A 1 251 ? 12.026 8.128 6.455 1.00 91.44 251 HIS A O 1
ATOM 2044 N N . MET A 1 252 ? 12.569 6.201 7.467 1.00 91.44 252 MET A N 1
ATOM 2045 C CA . MET A 1 252 ? 13.932 6.572 7.845 1.00 91.44 252 MET A CA 1
ATOM 2046 C C . MET A 1 252 ? 14.982 5.919 6.943 1.00 91.44 252 MET A C 1
ATOM 2048 O O . MET A 1 252 ? 16.119 6.381 6.913 1.00 91.44 252 MET A O 1
ATOM 2052 N N . MET A 1 253 ? 14.620 4.831 6.257 1.00 90.31 253 MET A N 1
ATOM 2053 C CA . MET A 1 253 ? 15.561 3.966 5.544 1.00 90.31 253 MET A CA 1
ATOM 2054 C C . MET A 1 253 ? 15.639 4.245 4.044 1.00 90.31 253 MET A C 1
ATOM 2056 O O . MET A 1 253 ? 16.675 3.964 3.448 1.00 90.31 253 MET A O 1
ATOM 2060 N N . MET A 1 254 ? 14.582 4.792 3.437 1.00 90.25 254 MET A N 1
ATOM 2061 C CA . MET A 1 254 ? 14.577 5.120 2.008 1.00 90.25 254 MET A CA 1
ATOM 2062 C C . MET A 1 254 ? 14.804 6.610 1.758 1.00 90.25 254 MET A C 1
ATOM 2064 O O . MET A 1 254 ? 14.243 7.469 2.448 1.00 90.25 254 MET A O 1
ATOM 2068 N N . ARG A 1 255 ? 15.532 6.928 0.684 1.00 85.75 255 ARG A N 1
ATOM 2069 C CA . ARG A 1 255 ? 15.782 8.308 0.240 1.00 85.75 255 ARG A CA 1
ATOM 2070 C C . ARG A 1 255 ? 14.513 8.996 -0.247 1.00 85.75 255 ARG A C 1
ATOM 2072 O O . ARG A 1 255 ? 14.398 10.221 -0.164 1.00 85.75 255 ARG A O 1
ATOM 2079 N N . ARG A 1 256 ? 13.525 8.215 -0.695 1.00 84.25 256 ARG A N 1
ATOM 2080 C CA . ARG A 1 256 ? 12.183 8.711 -1.021 1.00 84.25 256 ARG A CA 1
ATOM 2081 C C . ARG A 1 256 ? 11.555 9.497 0.134 1.00 84.25 256 ARG A C 1
ATOM 2083 O O . ARG A 1 256 ? 10.707 10.339 -0.123 1.00 84.25 256 ARG A O 1
ATOM 2090 N N . TYR A 1 257 ? 11.966 9.288 1.384 1.00 85.75 257 TYR A N 1
ATOM 2091 C CA . TYR A 1 257 ? 11.450 10.025 2.537 1.00 85.75 257 TYR A CA 1
ATOM 2092 C C . TYR A 1 257 ? 12.414 11.115 3.026 1.00 85.75 257 TYR A C 1
ATOM 2094 O O . TYR A 1 257 ? 13.578 11.187 2.634 1.00 85.75 257 TYR A O 1
ATOM 2102 N N . ARG A 1 258 ? 11.904 12.036 3.850 1.00 80.44 258 ARG A N 1
ATOM 2103 C CA . ARG A 1 258 ? 12.587 13.301 4.177 1.00 80.44 258 ARG A CA 1
ATOM 2104 C C . ARG A 1 258 ? 13.305 13.308 5.523 1.00 80.44 258 ARG A C 1
ATOM 2106 O O . ARG A 1 258 ? 13.834 14.343 5.896 1.00 80.44 258 ARG A O 1
ATOM 2113 N N . PHE A 1 259 ? 13.388 12.176 6.225 1.00 83.19 259 PHE A N 1
ATOM 2114 C CA . PHE A 1 259 ? 13.960 12.098 7.575 1.00 83.19 259 PHE A CA 1
ATOM 2115 C C . PHE A 1 259 ? 15.315 12.819 7.713 1.00 83.19 259 PHE A C 1
ATOM 2117 O O . PHE A 1 259 ? 15.477 13.671 8.587 1.00 83.19 259 PHE A O 1
ATOM 2124 N N . VAL A 1 260 ? 16.271 12.533 6.820 1.00 82.81 260 VAL A N 1
ATOM 2125 C CA . VAL A 1 260 ? 17.613 13.148 6.847 1.00 82.81 260 VAL A CA 1
ATOM 2126 C C . VAL A 1 260 ? 17.571 14.636 6.483 1.00 82.81 260 VAL A C 1
ATOM 2128 O O . VAL A 1 260 ? 18.171 15.455 7.176 1.00 82.81 260 VAL A O 1
ATOM 2131 N N . GLU A 1 261 ? 16.809 15.004 5.454 1.00 80.81 261 GLU A N 1
ATOM 2132 C CA . GLU A 1 261 ? 16.627 16.398 5.008 1.00 80.81 261 GLU A CA 1
ATOM 2133 C C . GLU A 1 261 ? 15.910 17.260 6.048 1.00 80.81 261 GLU A C 1
ATOM 2135 O O . GLU A 1 261 ? 16.100 18.471 6.125 1.00 80.81 261 GLU A O 1
ATOM 2140 N N . GLU A 1 262 ? 15.108 16.627 6.895 1.00 83.88 262 GLU A N 1
ATOM 2141 C CA . GLU A 1 262 ? 14.399 17.247 7.997 1.00 83.88 262 GLU A CA 1
ATOM 2142 C C . GLU A 1 262 ? 15.212 17.236 9.289 1.00 83.88 262 GLU A C 1
ATOM 2144 O O . GLU A 1 262 ? 14.640 17.353 10.371 1.00 83.88 262 GLU A O 1
ATOM 2149 N N . ASN A 1 263 ? 16.545 17.198 9.199 1.00 87.44 263 ASN A N 1
ATOM 2150 C CA . ASN A 1 263 ? 17.445 17.210 10.351 1.00 87.44 263 ASN A CA 1
ATOM 2151 C C . ASN A 1 263 ? 17.143 16.045 11.306 1.00 87.44 263 ASN A C 1
ATOM 2153 O O . ASN A 1 263 ? 16.922 16.251 12.500 1.00 87.44 263 ASN A O 1
ATOM 2157 N N . LEU A 1 264 ? 17.064 14.832 10.747 1.00 86.75 264 LEU A N 1
ATOM 2158 C CA . LEU A 1 264 ? 16.817 13.587 11.483 1.00 86.75 264 LEU A CA 1
ATOM 2159 C C . LEU A 1 264 ? 15.524 13.644 12.311 1.00 86.75 264 LEU A C 1
ATOM 2161 O O . LEU A 1 264 ? 15.467 13.162 13.442 1.00 86.75 264 LEU A O 1
ATOM 2165 N N . THR A 1 265 ? 14.484 14.273 11.759 1.00 85.31 265 THR A N 1
ATOM 2166 C CA . THR A 1 265 ? 13.189 14.438 12.429 1.00 85.31 265 THR A CA 1
ATOM 2167 C C . THR A 1 265 ? 12.109 13.684 11.673 1.00 85.31 265 THR A C 1
ATOM 2169 O O . THR A 1 265 ? 11.985 13.812 10.459 1.00 85.31 265 THR A O 1
ATOM 2172 N N . ILE A 1 266 ? 11.305 12.915 12.404 1.00 84.00 266 ILE A N 1
ATOM 2173 C CA . ILE A 1 266 ? 10.111 12.260 11.872 1.00 84.00 266 ILE A CA 1
ATOM 2174 C C . ILE A 1 266 ? 8.906 13.154 12.134 1.00 84.00 266 ILE A C 1
ATOM 2176 O O . ILE A 1 266 ? 8.710 13.624 13.255 1.00 84.00 266 ILE A O 1
ATOM 2180 N N . GLY A 1 267 ? 8.078 13.341 11.108 1.00 72.88 267 GLY A N 1
ATOM 2181 C CA . GLY A 1 267 ? 6.785 13.994 11.259 1.00 72.88 267 GLY A CA 1
ATOM 2182 C C . GLY A 1 267 ? 6.883 15.506 11.439 1.00 72.88 267 GLY A C 1
ATOM 2183 O O . GLY A 1 267 ? 6.147 16.070 12.248 1.00 72.88 267 GLY A O 1
ATOM 2184 N N . LYS A 1 268 ? 7.768 16.184 10.695 1.00 81.88 268 LYS A N 1
ATOM 2185 C CA . LYS A 1 268 ? 7.652 17.640 10.589 1.00 81.88 268 LYS A CA 1
ATOM 2186 C C . LYS A 1 268 ? 6.397 18.000 9.788 1.00 81.88 268 LYS A C 1
ATOM 2188 O O . LYS A 1 268 ? 6.132 17.364 8.765 1.00 81.88 268 LYS A O 1
ATOM 2193 N N . PRO A 1 269 ? 5.639 19.022 10.223 1.00 83.62 269 PRO A N 1
ATOM 2194 C CA . PRO A 1 269 ? 4.578 19.584 9.410 1.00 83.62 269 PRO A CA 1
ATOM 2195 C C . PRO A 1 269 ? 5.108 20.066 8.066 1.00 83.62 269 PRO A C 1
ATOM 2197 O O . PRO A 1 269 ? 6.204 20.620 7.959 1.00 83.62 269 PRO A O 1
ATOM 2200 N N . GLU A 1 270 ? 4.294 19.874 7.045 1.00 82.44 270 GLU A N 1
ATOM 2201 C CA . GLU A 1 270 ? 4.584 20.298 5.692 1.00 82.44 270 GLU A CA 1
ATOM 2202 C C . GLU A 1 270 ? 4.688 21.816 5.560 1.00 82.44 270 GLU A C 1
ATOM 2204 O O . GLU A 1 270 ? 3.951 22.569 6.195 1.00 82.44 270 GLU A O 1
ATOM 2209 N N . THR A 1 271 ? 5.600 22.280 4.708 1.00 85.75 271 THR A N 1
ATOM 2210 C CA . THR A 1 271 ? 5.729 23.697 4.350 1.00 85.75 271 THR A CA 1
ATOM 2211 C C . THR A 1 271 ? 5.270 23.915 2.908 1.00 85.75 271 THR A C 1
ATOM 2213 O O . THR A 1 271 ? 5.117 22.965 2.138 1.00 85.75 271 THR A O 1
ATOM 2216 N N . ASN A 1 272 ? 5.094 25.175 2.502 1.00 86.62 272 ASN A N 1
ATOM 2217 C CA . ASN A 1 272 ? 4.788 25.507 1.104 1.00 86.62 272 ASN A CA 1
ATOM 2218 C C . ASN A 1 272 ? 5.842 24.964 0.124 1.00 86.62 272 ASN A C 1
ATOM 2220 O O . ASN A 1 272 ? 5.505 24.597 -0.999 1.00 86.62 272 ASN A O 1
ATOM 2224 N N . GLU A 1 273 ? 7.102 24.878 0.555 1.00 87.50 273 GLU A N 1
ATOM 2225 C CA . GLU A 1 273 ? 8.184 24.287 -0.231 1.00 87.50 273 GLU A CA 1
ATOM 2226 C C . GLU A 1 273 ? 7.964 22.785 -0.441 1.00 87.50 273 GLU A C 1
ATOM 2228 O O . GLU A 1 273 ? 8.033 22.309 -1.570 1.00 87.50 273 GLU A O 1
ATOM 2233 N N . VAL A 1 274 ? 7.603 22.053 0.616 1.00 84.56 274 VAL A N 1
ATOM 2234 C CA . VAL A 1 274 ? 7.306 20.608 0.558 1.00 84.56 274 VAL A CA 1
ATOM 2235 C C . VAL A 1 274 ? 6.124 20.326 -0.361 1.00 84.56 274 VAL A C 1
ATOM 2237 O O . VAL A 1 274 ? 6.156 19.416 -1.186 1.00 84.56 274 VAL A O 1
ATOM 2240 N N . ILE A 1 275 ? 5.082 21.149 -0.253 1.00 83.06 275 ILE A N 1
ATOM 2241 C CA . ILE A 1 275 ? 3.911 21.069 -1.124 1.00 83.06 275 ILE A CA 1
ATOM 2242 C C . ILE A 1 275 ? 4.315 21.312 -2.584 1.00 83.06 275 ILE A C 1
ATOM 2244 O O . ILE A 1 275 ? 3.863 20.595 -3.476 1.00 83.06 275 ILE A O 1
ATOM 2248 N N . SER A 1 276 ? 5.180 22.297 -2.842 1.00 87.19 276 SER A N 1
ATOM 2249 C CA . SER A 1 276 ? 5.695 22.566 -4.188 1.00 87.19 276 SER A CA 1
ATOM 2250 C C . SER A 1 276 ? 6.518 21.397 -4.731 1.00 87.19 276 SER A C 1
ATOM 2252 O O . SER A 1 276 ? 6.340 21.028 -5.887 1.00 87.19 276 SER A O 1
ATOM 2254 N N . GLN A 1 277 ? 7.369 20.787 -3.904 1.00 86.81 277 GLN A N 1
ATOM 2255 C CA . GLN A 1 277 ? 8.167 19.610 -4.261 1.00 86.81 277 GLN A CA 1
ATOM 2256 C C . GLN A 1 277 ? 7.283 18.431 -4.692 1.00 86.81 277 GLN A C 1
ATOM 2258 O O . GLN A 1 277 ? 7.548 17.806 -5.719 1.00 86.81 277 GLN A O 1
ATOM 2263 N N . ALA A 1 278 ? 6.190 18.173 -3.966 1.00 82.44 278 ALA A N 1
ATOM 2264 C CA . ALA A 1 278 ? 5.236 17.122 -4.321 1.00 82.44 278 ALA A CA 1
ATOM 2265 C C . ALA A 1 278 ? 4.496 17.401 -5.648 1.00 82.44 278 ALA A C 1
ATOM 2267 O O . ALA A 1 278 ? 4.160 16.464 -6.368 1.00 82.44 278 ALA A O 1
ATOM 2268 N N . ARG A 1 279 ? 4.277 18.675 -6.019 1.00 84.81 279 ARG A N 1
ATOM 2269 C CA . ARG A 1 279 ? 3.695 19.055 -7.327 1.00 84.81 279 ARG A CA 1
ATOM 2270 C C . ARG A 1 279 ? 4.653 18.867 -8.497 1.00 84.81 279 ARG A C 1
ATOM 2272 O O . ARG A 1 279 ? 4.202 18.643 -9.613 1.00 84.81 279 ARG A O 1
ATOM 2279 N N . THR A 1 280 ? 5.955 18.997 -8.258 1.00 87.50 280 THR A N 1
ATOM 2280 C CA . THR A 1 280 ? 6.997 18.855 -9.287 1.00 87.50 280 THR A CA 1
ATOM 2281 C C . THR A 1 280 ? 7.613 17.458 -9.311 1.00 87.50 280 THR A C 1
ATOM 2283 O O . THR A 1 280 ? 8.694 17.279 -9.862 1.00 87.50 280 THR A O 1
ATOM 2286 N N . ASN A 1 281 ? 6.964 16.486 -8.668 1.00 86.69 281 ASN A N 1
ATOM 2287 C CA . ASN A 1 281 ? 7.426 15.110 -8.521 1.00 86.69 281 ASN A CA 1
ATOM 2288 C C . ASN A 1 281 ? 8.847 14.944 -7.962 1.00 86.69 281 ASN A C 1
ATOM 2290 O O . ASN A 1 281 ? 9.538 13.975 -8.280 1.00 86.69 281 ASN A O 1
ATOM 2294 N N . ALA A 1 282 ? 9.286 15.861 -7.095 1.00 84.69 282 ALA A N 1
ATOM 2295 C CA . ALA A 1 282 ? 10.550 15.687 -6.391 1.00 84.69 282 ALA A CA 1
ATOM 2296 C C . ALA A 1 282 ? 10.489 14.404 -5.551 1.00 84.69 282 ALA A C 1
ATOM 2298 O O . ALA A 1 282 ? 9.487 14.150 -4.880 1.00 84.69 282 ALA A O 1
ATOM 2299 N N . LYS A 1 283 ? 11.549 13.590 -5.600 1.00 83.75 283 LYS A N 1
ATOM 2300 C CA . LYS A 1 283 ? 11.590 12.264 -4.963 1.00 83.75 283 LYS A CA 1
ATOM 2301 C C . LYS A 1 283 ? 10.519 11.287 -5.448 1.00 83.75 283 LYS A C 1
ATOM 2303 O O . LYS A 1 283 ? 10.110 10.405 -4.693 1.00 83.75 283 LYS A O 1
ATOM 2308 N N . LEU A 1 284 ? 10.033 11.467 -6.678 1.00 84.00 284 LEU A N 1
ATOM 2309 C CA . LEU A 1 284 ? 8.923 10.695 -7.239 1.00 84.00 284 LEU A CA 1
ATOM 2310 C C . LEU A 1 284 ? 7.630 10.835 -6.415 1.00 84.00 284 LEU A C 1
ATOM 2312 O O . LEU A 1 284 ? 6.817 9.919 -6.354 1.00 84.00 284 LEU A O 1
ATOM 2316 N N . TRP A 1 285 ? 7.438 11.953 -5.714 1.00 82.12 285 TRP A N 1
ATOM 2317 C CA . TRP A 1 285 ? 6.193 12.206 -4.987 1.00 82.12 285 TRP A CA 1
ATOM 2318 C C . TRP A 1 285 ? 5.104 12.684 -5.935 1.00 82.12 285 TRP A C 1
ATOM 2320 O O . TRP A 1 285 ? 5.393 13.214 -7.000 1.00 82.12 285 TRP A O 1
ATOM 2330 N N . ASN A 1 286 ? 3.840 12.536 -5.560 1.00 85.25 286 ASN A N 1
ATOM 2331 C CA . ASN A 1 286 ? 2.736 13.115 -6.314 1.00 85.25 286 ASN A CA 1
ATOM 2332 C C . ASN A 1 286 ? 1.783 13.829 -5.370 1.00 85.25 286 ASN A C 1
ATOM 2334 O O . ASN A 1 286 ? 1.491 13.334 -4.283 1.00 85.25 286 ASN A O 1
ATOM 2338 N N . ARG A 1 287 ? 1.270 14.979 -5.808 1.00 83.94 287 ARG A N 1
ATOM 2339 C CA . ARG A 1 287 ? 0.252 15.718 -5.070 1.00 83.94 287 ARG A CA 1
ATOM 2340 C C . ARG A 1 287 ? -1.079 15.731 -5.809 1.00 83.94 287 ARG A C 1
ATOM 2342 O O . ARG A 1 287 ? -1.154 16.113 -6.976 1.00 83.94 287 ARG A O 1
ATOM 2349 N N . MET A 1 288 ? -2.139 15.416 -5.073 1.00 81.62 288 MET A N 1
ATOM 2350 C CA . MET A 1 288 ? -3.522 15.600 -5.492 1.00 81.62 288 MET A CA 1
ATOM 2351 C C . MET A 1 288 ? -4.085 16.914 -4.949 1.00 81.62 288 MET A C 1
ATOM 2353 O O . MET A 1 288 ? -4.401 17.045 -3.764 1.00 81.62 288 MET A O 1
ATOM 2357 N N . ASP A 1 289 ? -4.231 17.887 -5.840 1.00 79.56 289 ASP A N 1
ATOM 2358 C CA . ASP A 1 289 ? -5.006 19.103 -5.597 1.00 79.56 289 ASP A CA 1
ATOM 2359 C C . ASP A 1 289 ? -6.393 18.957 -6.235 1.00 79.56 289 ASP A C 1
ATOM 2361 O O . ASP A 1 289 ? -6.507 18.405 -7.333 1.00 79.56 289 ASP A O 1
ATOM 2365 N N . ASP A 1 290 ? -7.428 19.490 -5.579 1.00 73.25 290 ASP A N 1
ATOM 2366 C CA . ASP A 1 290 ? -8.748 19.616 -6.207 1.00 73.25 290 ASP A CA 1
ATOM 2367 C C . ASP A 1 290 ? -8.656 20.545 -7.429 1.00 73.25 290 ASP A C 1
ATOM 2369 O O . ASP A 1 290 ? -8.109 21.649 -7.355 1.00 73.25 290 ASP A O 1
ATOM 2373 N N . ASN A 1 291 ? -9.189 20.105 -8.566 1.00 73.25 291 ASN A N 1
ATOM 2374 C CA . ASN A 1 291 ? -9.151 20.863 -9.815 1.00 73.25 291 ASN A CA 1
ATOM 2375 C C . ASN A 1 291 ? -10.542 21.276 -10.328 1.00 73.25 291 ASN A C 1
ATOM 2377 O O . ASN A 1 291 ? -10.624 21.870 -11.407 1.00 73.25 291 ASN A O 1
ATOM 2381 N N . LYS A 1 292 ? -11.613 21.015 -9.556 1.00 66.25 292 LYS A N 1
ATOM 2382 C CA . LYS A 1 292 ? -13.014 21.382 -9.853 1.00 66.25 292 LYS A CA 1
ATOM 2383 C C . LYS A 1 292 ? -13.533 20.923 -11.222 1.00 66.25 292 LYS A C 1
ATOM 2385 O O . LYS A 1 292 ? -14.507 21.487 -11.726 1.00 66.25 292 LYS A O 1
ATOM 2390 N N . ARG A 1 293 ? -12.888 19.944 -11.860 1.00 66.06 293 ARG A N 1
ATOM 2391 C CA . ARG A 1 293 ? -13.385 19.367 -13.112 1.00 66.06 293 ARG A CA 1
ATOM 2392 C C . ARG A 1 293 ? -14.478 18.353 -12.785 1.00 66.06 293 ARG A C 1
ATOM 2394 O O . ARG A 1 293 ? -14.384 17.628 -11.801 1.00 66.06 293 ARG A O 1
ATOM 2401 N N . GLY A 1 294 ? -15.546 18.374 -13.580 1.00 58.81 294 GLY A N 1
ATOM 2402 C CA . GLY A 1 294 ? -16.649 17.426 -13.446 1.00 58.81 294 GLY A CA 1
ATOM 2403 C C . GLY A 1 294 ? -16.249 16.021 -13.893 1.00 58.81 294 GLY A C 1
ATOM 2404 O O . GLY A 1 294 ? -15.226 15.838 -14.554 1.00 58.81 294 GLY A O 1
ATOM 2405 N N . VAL A 1 295 ? -17.095 15.051 -13.550 1.00 66.44 295 VAL A N 1
ATOM 2406 C CA . VAL A 1 295 ? -16.909 13.635 -13.883 1.00 66.44 295 VAL A CA 1
ATOM 2407 C C . VAL A 1 295 ? -16.767 13.444 -15.389 1.00 66.44 295 VAL A C 1
ATOM 2409 O O . VAL A 1 295 ? -17.701 13.714 -16.146 1.00 66.44 295 VAL A O 1
ATOM 2412 N N . ASN A 1 296 ? -15.624 12.907 -15.807 1.00 72.06 296 ASN A N 1
ATOM 2413 C CA . ASN A 1 296 ? -15.416 12.416 -17.163 1.00 72.06 296 ASN A CA 1
ATOM 2414 C C . ASN A 1 296 ? -15.397 10.876 -17.183 1.00 72.06 296 ASN A C 1
ATOM 2416 O O . ASN A 1 296 ? -15.234 10.215 -16.158 1.00 72.06 296 ASN A O 1
ATOM 2420 N N . ASP A 1 297 ? -15.528 10.305 -18.380 1.00 83.19 297 ASP A N 1
ATOM 2421 C CA . ASP A 1 297 ? -15.136 8.918 -18.664 1.00 83.19 297 ASP A CA 1
ATOM 2422 C C . ASP A 1 297 ? -16.000 7.793 -18.044 1.00 83.19 297 ASP A C 1
ATOM 2424 O O . ASP A 1 297 ? -15.529 6.725 -17.646 1.00 83.19 297 ASP A O 1
ATOM 2428 N N . THR A 1 298 ? -17.320 8.000 -17.999 1.00 87.12 298 THR A N 1
ATOM 2429 C CA . THR A 1 298 ? -18.278 6.991 -17.504 1.00 87.12 298 THR A CA 1
ATOM 2430 C C . THR A 1 298 ? -18.274 5.694 -18.324 1.00 87.12 298 THR A C 1
ATOM 2432 O O . THR A 1 298 ? -18.591 4.636 -17.783 1.00 87.12 298 THR A O 1
ATOM 2435 N N . GLN A 1 299 ? -17.950 5.749 -19.622 1.00 92.81 299 GLN A N 1
ATOM 2436 C CA . GLN A 1 299 ? -17.922 4.546 -20.459 1.00 92.81 299 GLN A CA 1
ATOM 2437 C C . GLN A 1 299 ? -16.733 3.651 -20.104 1.00 92.81 299 GLN A C 1
ATOM 2439 O O . GLN A 1 299 ? -16.962 2.479 -19.814 1.00 92.81 299 GLN A O 1
ATOM 2444 N N . ARG A 1 300 ? -15.509 4.197 -20.001 1.00 92.94 300 ARG A N 1
ATOM 2445 C CA . ARG A 1 300 ? -14.353 3.415 -19.540 1.00 92.94 300 ARG A CA 1
ATOM 2446 C C . ARG A 1 300 ? -14.617 2.819 -18.166 1.00 92.94 300 ARG A C 1
ATOM 2448 O O . ARG A 1 300 ? -14.315 1.656 -17.954 1.00 92.94 300 ARG A O 1
ATOM 2455 N N . TYR A 1 301 ? -15.244 3.561 -17.250 1.00 94.12 301 TYR A N 1
ATOM 2456 C CA . TYR A 1 301 ? -15.617 3.010 -15.943 1.00 94.12 301 TYR A CA 1
ATOM 2457 C C . TYR A 1 301 ? -16.487 1.745 -16.054 1.00 94.12 301 TYR A C 1
ATOM 2459 O O . TYR A 1 301 ? -16.206 0.748 -15.390 1.00 94.12 301 TYR A O 1
ATOM 2467 N N . LYS A 1 302 ? -17.503 1.737 -16.926 1.00 94.94 302 LYS A N 1
ATOM 2468 C CA . LYS A 1 302 ? -18.321 0.536 -17.175 1.00 94.94 302 LYS A CA 1
ATOM 2469 C C . LYS A 1 302 ? -17.502 -0.600 -17.787 1.00 94.94 302 LYS A C 1
ATOM 2471 O O . LYS A 1 302 ? -17.660 -1.747 -17.374 1.00 94.94 302 LYS A O 1
ATOM 2476 N N . ASP A 1 303 ? -16.618 -0.281 -18.727 1.00 95.44 303 ASP A N 1
ATOM 2477 C CA . ASP A 1 303 ? -15.748 -1.264 -19.380 1.00 95.44 303 ASP A CA 1
ATOM 2478 C C . ASP A 1 303 ? -14.744 -1.883 -18.387 1.00 95.44 303 ASP A C 1
ATOM 2480 O O . ASP A 1 303 ? -14.427 -3.069 -18.477 1.00 95.44 303 ASP A O 1
ATOM 2484 N N . LEU A 1 304 ? -14.284 -1.108 -17.399 1.00 95.81 304 LEU A N 1
ATOM 2485 C CA . LEU A 1 304 ? -13.444 -1.579 -16.295 1.00 95.81 304 LEU A CA 1
ATOM 2486 C C . LEU A 1 304 ? -14.211 -2.514 -15.354 1.00 95.81 304 LEU A C 1
ATOM 2488 O O . LEU A 1 304 ? -13.683 -3.558 -14.974 1.00 95.81 304 LEU A O 1
ATOM 2492 N N . LEU A 1 305 ? -15.460 -2.185 -15.000 1.00 96.19 305 LEU A N 1
ATOM 2493 C CA . LEU A 1 305 ? -16.306 -3.064 -14.182 1.00 96.19 305 LEU A CA 1
ATOM 2494 C C . LEU A 1 305 ? -16.577 -4.405 -14.876 1.00 96.19 305 LEU A C 1
ATOM 2496 O O . LEU A 1 305 ? -16.524 -5.455 -14.231 1.00 96.19 305 LEU A O 1
ATOM 2500 N N . ALA A 1 306 ? -16.794 -4.385 -16.194 1.00 96.19 306 ALA A N 1
ATOM 2501 C CA . ALA A 1 306 ? -16.961 -5.596 -16.996 1.00 96.19 306 ALA A CA 1
ATOM 2502 C C . ALA A 1 306 ? -15.706 -6.494 -17.008 1.00 96.19 306 ALA A C 1
ATOM 2504 O O . ALA A 1 306 ? -15.806 -7.686 -17.285 1.00 96.19 306 ALA A O 1
ATOM 2505 N N . GLN A 1 307 ? -14.536 -5.940 -16.677 1.00 95.75 307 GLN A N 1
ATOM 2506 C CA . GLN A 1 307 ? -13.254 -6.645 -16.581 1.00 95.75 307 GLN A CA 1
ATOM 2507 C C . GLN A 1 307 ? -12.800 -6.878 -15.129 1.00 95.75 307 GLN A C 1
ATOM 2509 O O . GLN A 1 307 ? -11.636 -7.209 -14.883 1.00 95.75 307 GLN A O 1
ATOM 2514 N N . SER A 1 308 ? -13.694 -6.712 -14.152 1.00 96.19 308 SER A N 1
ATOM 2515 C CA . SER A 1 308 ? -13.357 -6.765 -12.722 1.00 96.19 308 SER A CA 1
ATOM 2516 C C . SER A 1 308 ? -12.722 -8.087 -12.277 1.00 96.19 308 SER A C 1
ATOM 2518 O O . SER A 1 308 ? -11.813 -8.069 -11.448 1.00 96.19 308 SER A O 1
ATOM 2520 N N . ASP A 1 309 ? -13.094 -9.219 -12.876 1.00 95.19 309 ASP A N 1
ATOM 2521 C CA . ASP A 1 309 ? -12.484 -10.523 -12.571 1.00 95.19 309 ASP A CA 1
ATOM 2522 C C . ASP A 1 309 ? -10.997 -10.618 -12.944 1.00 95.19 309 ASP A C 1
ATOM 2524 O O . ASP A 1 309 ? -10.272 -11.446 -12.394 1.00 95.19 309 ASP A O 1
ATOM 2528 N N . LYS A 1 310 ? -10.527 -9.739 -13.835 1.00 94.12 310 LYS A N 1
ATOM 2529 C CA . LYS A 1 310 ? -9.123 -9.635 -14.248 1.00 94.12 310 LYS A CA 1
ATOM 2530 C C . LYS A 1 310 ? -8.389 -8.493 -13.542 1.00 94.12 310 LYS A C 1
ATOM 2532 O O . LYS A 1 310 ? -7.233 -8.652 -13.158 1.00 94.12 310 LYS A O 1
ATOM 2537 N N . LEU A 1 311 ? -9.027 -7.327 -13.437 1.00 95.56 311 LEU A N 1
ATOM 2538 C CA . LEU A 1 311 ? -8.359 -6.077 -13.053 1.00 95.56 311 LEU A CA 1
ATOM 2539 C C . LEU A 1 311 ? -8.500 -5.719 -11.575 1.00 95.56 311 LEU A C 1
ATOM 2541 O O . LEU A 1 311 ? -7.761 -4.872 -11.088 1.00 95.56 311 LEU A O 1
ATOM 2545 N N . MET A 1 312 ? -9.464 -6.309 -10.874 1.00 97.62 312 MET A N 1
ATOM 2546 C CA . MET A 1 312 ? -9.843 -5.895 -9.528 1.00 97.62 312 MET A CA 1
ATOM 2547 C C . MET A 1 312 ? -9.781 -7.077 -8.574 1.00 97.62 312 MET A C 1
ATOM 2549 O O . MET A 1 312 ? -10.119 -8.196 -8.956 1.00 97.62 312 MET A O 1
ATOM 2553 N N . PHE A 1 313 ? -9.402 -6.848 -7.319 1.00 97.38 313 PHE A N 1
ATOM 2554 C CA . PHE A 1 313 ? -9.500 -7.893 -6.304 1.00 97.38 313 PHE A CA 1
ATOM 2555 C C . PHE A 1 313 ? -10.972 -8.257 -6.008 1.00 97.38 313 PHE A C 1
ATOM 2557 O O . PHE A 1 313 ? -11.870 -7.432 -6.238 1.00 97.38 313 PHE A O 1
ATOM 2564 N N . PRO A 1 314 ? -11.253 -9.471 -5.491 1.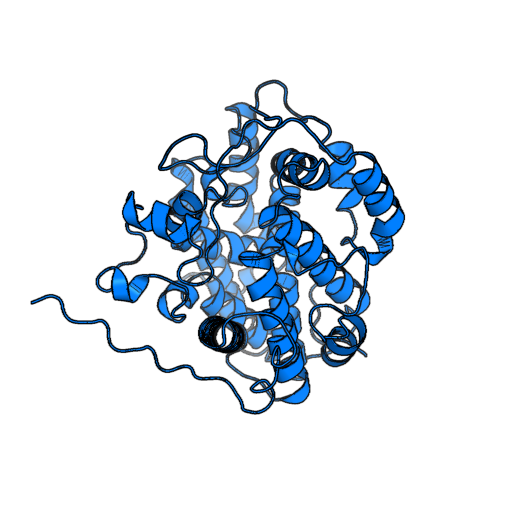00 96.00 314 PRO A N 1
ATOM 2565 C CA . PRO A 1 314 ? -12.615 -9.897 -5.174 1.00 96.00 314 PRO A CA 1
ATOM 2566 C C . PRO A 1 314 ? -13.364 -8.906 -4.265 1.00 96.00 314 PRO A C 1
ATOM 2568 O O . PRO A 1 314 ? -12.938 -8.615 -3.151 1.00 96.00 314 PRO A O 1
ATOM 2571 N N . GLY A 1 315 ? -14.503 -8.393 -4.739 1.00 95.12 315 GLY A N 1
ATOM 2572 C CA . GLY A 1 315 ? -15.368 -7.463 -3.998 1.00 95.12 315 GLY A CA 1
ATOM 2573 C C . GLY A 1 315 ? -15.170 -5.976 -4.313 1.00 95.12 315 GLY A C 1
ATOM 2574 O O . GLY A 1 315 ? -16.099 -5.200 -4.092 1.00 95.12 315 GLY A O 1
ATOM 2575 N N . LEU A 1 316 ? -14.041 -5.567 -4.908 1.00 97.06 316 LEU A N 1
ATOM 2576 C CA . LEU A 1 316 ? -13.756 -4.151 -5.187 1.00 97.06 316 LEU A CA 1
ATOM 2577 C C . LEU A 1 316 ? -14.787 -3.500 -6.127 1.00 97.06 316 LEU A C 1
ATOM 2579 O O . LEU A 1 316 ? -15.239 -2.389 -5.865 1.00 97.06 316 LEU A O 1
ATOM 2583 N N . ALA A 1 317 ? -15.210 -4.200 -7.184 1.00 96.75 317 ALA A N 1
ATOM 2584 C CA . ALA A 1 317 ? -16.259 -3.707 -8.082 1.00 96.75 317 ALA A CA 1
ATOM 2585 C C . ALA A 1 317 ? -17.576 -3.443 -7.329 1.00 96.75 317 ALA A C 1
ATOM 2587 O O . ALA A 1 317 ? -18.173 -2.377 -7.470 1.00 96.75 317 ALA A O 1
ATOM 2588 N N . GLY A 1 318 ? -17.968 -4.371 -6.449 1.00 96.31 318 GLY A N 1
ATOM 2589 C CA . GLY A 1 318 ? -19.146 -4.217 -5.598 1.00 96.31 318 GLY A CA 1
ATOM 2590 C C . GLY A 1 318 ? -19.030 -3.023 -4.650 1.00 96.31 318 GLY A C 1
ATOM 2591 O O . GLY A 1 318 ? -20.012 -2.313 -4.452 1.00 96.31 318 GLY A O 1
ATOM 2592 N N . PHE A 1 319 ? -17.830 -2.741 -4.129 1.00 96.06 319 PHE A N 1
ATOM 2593 C CA . PHE A 1 319 ? -17.576 -1.546 -3.320 1.00 96.06 319 PHE A CA 1
ATOM 2594 C C . PHE A 1 319 ? -17.821 -0.253 -4.104 1.00 96.06 319 PHE A C 1
ATOM 2596 O O . PHE A 1 319 ? -18.357 0.704 -3.545 1.00 96.06 319 PHE A O 1
ATOM 2603 N N . PHE A 1 320 ? -17.465 -0.200 -5.390 1.00 94.56 320 PHE A N 1
ATOM 2604 C CA . PHE A 1 320 ? -17.699 0.990 -6.217 1.00 94.56 320 PHE A CA 1
ATOM 2605 C C . PHE A 1 320 ? -19.182 1.224 -6.470 1.00 94.56 320 PHE A C 1
ATOM 2607 O O . PHE A 1 320 ? -19.659 2.355 -6.357 1.00 94.56 320 PHE A O 1
ATOM 2614 N N . GLU A 1 321 ? -19.917 0.154 -6.762 1.00 92.31 321 GLU A N 1
ATOM 2615 C CA . GLU A 1 321 ? -21.353 0.224 -7.011 1.00 92.31 321 GLU A CA 1
ATOM 2616 C C . GLU A 1 321 ? -22.135 0.580 -5.743 1.00 92.31 321 GLU A C 1
ATOM 2618 O O . GLU A 1 321 ? -22.978 1.477 -5.775 1.00 92.31 321 GLU A O 1
ATOM 2623 N N . SER A 1 322 ? -21.815 -0.045 -4.605 1.00 89.56 322 SER A N 1
ATOM 2624 C CA . SER A 1 322 ? -22.478 0.237 -3.325 1.00 89.56 322 SER A CA 1
ATOM 2625 C C . SER A 1 322 ? -22.143 1.625 -2.775 1.00 89.56 322 SER A C 1
ATOM 2627 O O . SER A 1 322 ? -22.962 2.238 -2.091 1.00 89.56 322 SER A O 1
ATOM 2629 N N . GLY A 1 323 ? -20.946 2.135 -3.079 1.00 81.31 323 GLY A N 1
ATOM 2630 C CA . GLY A 1 323 ? -20.484 3.452 -2.640 1.00 81.31 323 GLY A CA 1
ATOM 2631 C C . GLY A 1 323 ? -21.227 4.584 -3.315 1.00 81.31 323 GLY A C 1
ATOM 2632 O O . GLY A 1 323 ? -21.396 5.646 -2.713 1.00 81.31 323 GLY A O 1
ATOM 2633 N N . GLY A 1 324 ? -21.715 4.339 -4.533 1.00 84.19 324 GLY A N 1
ATOM 2634 C CA . GLY A 1 324 ? -22.590 5.261 -5.226 1.00 84.19 324 GLY A CA 1
ATOM 2635 C C . GLY A 1 324 ? -21.993 6.669 -5.283 1.00 84.19 324 GLY A C 1
ATOM 2636 O O . GLY A 1 324 ? -20.796 6.859 -5.526 1.00 84.19 324 GLY A O 1
ATOM 2637 N N . ASP A 1 325 ? -22.852 7.660 -5.087 1.00 84.62 325 ASP A N 1
ATOM 2638 C CA . ASP A 1 325 ? -22.469 9.070 -4.948 1.00 84.62 325 ASP A CA 1
ATOM 2639 C C . ASP A 1 325 ? -22.293 9.470 -3.472 1.00 84.62 325 ASP A C 1
ATOM 2641 O O . ASP A 1 325 ? -22.294 10.648 -3.124 1.00 84.62 325 ASP A O 1
ATOM 2645 N N . GLY A 1 326 ? -22.137 8.465 -2.607 1.00 86.75 326 GLY A N 1
ATOM 2646 C CA . GLY A 1 326 ? -22.034 8.588 -1.165 1.00 86.75 326 GLY A CA 1
ATOM 2647 C C . GLY A 1 326 ? -23.156 7.856 -0.432 1.00 86.75 326 GLY A C 1
ATOM 2648 O O . GLY A 1 326 ? -24.324 7.919 -0.809 1.00 86.75 326 GLY A O 1
ATOM 2649 N N . SER A 1 327 ? -22.801 7.174 0.658 1.00 87.38 327 SER A N 1
ATOM 2650 C CA . SER A 1 327 ? -23.737 6.370 1.459 1.00 87.38 327 SER A CA 1
ATOM 2651 C C . SER A 1 327 ? -24.367 7.134 2.633 1.00 87.38 327 SER A C 1
ATOM 2653 O O . SER A 1 327 ? -25.428 6.759 3.126 1.00 87.38 327 SER A O 1
ATOM 2655 N N . CYS A 1 328 ? -23.734 8.219 3.089 1.00 93.19 328 CYS A N 1
ATOM 2656 C CA . CYS A 1 328 ? -24.166 9.009 4.245 1.00 93.19 328 CYS A CA 1
ATOM 2657 C C . CYS A 1 328 ? -24.441 10.457 3.840 1.00 93.19 328 CYS A C 1
ATOM 2659 O O . CYS A 1 328 ? -23.519 11.185 3.491 1.00 93.19 328 CYS A O 1
ATOM 2661 N N . LYS A 1 329 ? -25.689 10.911 3.961 1.00 92.88 329 LYS A N 1
ATOM 2662 C CA . LYS A 1 329 ? -26.104 12.272 3.570 1.00 92.88 329 LYS A CA 1
ATOM 2663 C C . LYS A 1 329 ? -25.406 13.412 4.330 1.00 92.88 329 LYS A C 1
ATOM 2665 O O . LYS A 1 329 ? -25.401 14.537 3.847 1.00 92.88 329 LYS A O 1
ATOM 2670 N N . ASP A 1 330 ? -24.848 13.124 5.506 1.00 95.50 330 ASP A N 1
ATOM 2671 C CA . ASP A 1 330 ? -24.200 14.124 6.365 1.00 95.50 330 ASP A CA 1
ATOM 2672 C C . ASP A 1 330 ? -22.672 14.167 6.164 1.00 95.50 330 ASP A C 1
ATOM 2674 O O . ASP A 1 330 ? -22.002 15.084 6.644 1.00 95.50 330 ASP A O 1
ATOM 2678 N N . CYS A 1 331 ? -22.096 13.177 5.471 1.00 95.44 331 CYS A N 1
ATOM 2679 C CA . CYS A 1 331 ? -20.696 13.204 5.051 1.00 95.44 331 CYS A CA 1
ATOM 2680 C C . CYS A 1 331 ? -20.530 14.095 3.816 1.00 95.44 331 CYS A C 1
ATOM 2682 O O . CYS A 1 331 ? -21.416 14.194 2.969 1.00 95.44 331 CYS A O 1
ATOM 2684 N N . ARG A 1 332 ? -19.358 14.720 3.676 1.00 94.06 332 ARG A N 1
ATOM 2685 C CA . ARG A 1 332 ? -19.066 15.596 2.537 1.00 94.06 332 ARG A CA 1
ATOM 2686 C C . ARG A 1 332 ? -18.353 14.832 1.424 1.00 94.06 332 ARG A C 1
ATOM 2688 O O . ARG A 1 332 ? -17.127 14.688 1.458 1.00 94.06 332 ARG A O 1
ATOM 2695 N N . TYR A 1 333 ? -19.131 14.406 0.437 1.00 92.06 333 TYR A N 1
ATOM 2696 C CA . TYR A 1 333 ? -18.648 13.893 -0.846 1.00 92.06 333 TYR A CA 1
ATOM 2697 C C . TYR A 1 333 ? -18.370 15.039 -1.824 1.00 92.06 333 TYR A C 1
ATOM 2699 O O . TYR A 1 333 ? -18.807 16.174 -1.601 1.00 92.06 333 TYR A O 1
ATOM 2707 N N . ARG A 1 334 ? -17.584 14.766 -2.867 1.00 87.00 334 ARG A N 1
ATOM 2708 C CA . ARG A 1 334 ? -17.158 15.764 -3.854 1.00 87.00 334 ARG A CA 1
ATOM 2709 C C . ARG A 1 334 ? -17.169 15.167 -5.258 1.00 87.00 334 ARG A C 1
ATOM 2711 O O . ARG A 1 334 ? -17.000 13.963 -5.424 1.00 87.00 334 ARG A O 1
ATOM 2718 N N . ASP A 1 335 ? -17.307 16.035 -6.255 1.00 81.94 335 ASP A N 1
ATOM 2719 C CA . ASP A 1 335 ? -17.216 15.647 -7.668 1.00 81.94 335 ASP A CA 1
ATOM 2720 C C . ASP A 1 335 ? -15.766 15.378 -8.099 1.00 81.94 335 ASP A C 1
ATOM 2722 O O . ASP A 1 335 ? -15.522 14.555 -8.975 1.00 81.94 335 ASP A O 1
ATOM 2726 N N . SER A 1 336 ? -14.813 16.041 -7.435 1.00 83.75 336 SER A N 1
ATOM 2727 C CA . SER A 1 336 ? -13.366 15.880 -7.589 1.00 83.75 336 SER A CA 1
ATOM 2728 C C . SER A 1 336 ? -12.710 15.830 -6.203 1.00 83.75 336 SER A C 1
ATOM 2730 O O . SER A 1 336 ? -13.111 16.547 -5.276 1.00 83.75 336 SER A O 1
ATOM 2732 N N . TYR A 1 337 ? -11.718 14.953 -6.046 1.00 88.38 337 TYR A N 1
ATOM 2733 C CA . TYR A 1 337 ? -11.008 14.718 -4.788 1.00 88.38 337 TYR A CA 1
ATOM 2734 C C . TYR A 1 337 ? -9.566 15.224 -4.840 1.00 88.38 337 TYR A C 1
ATOM 2736 O O . TYR A 1 337 ? -8.969 15.371 -5.901 1.00 88.38 337 TYR A O 1
ATOM 2744 N N . GLY A 1 338 ? -9.012 15.506 -3.663 1.00 86.69 338 GLY A N 1
ATOM 2745 C CA . GLY A 1 338 ? -7.740 16.205 -3.505 1.00 86.69 338 GLY A CA 1
ATOM 2746 C C . GLY A 1 338 ? -7.811 17.256 -2.399 1.00 86.69 338 GLY A C 1
ATOM 2747 O O . GLY A 1 338 ? -8.883 17.571 -1.866 1.00 86.69 338 GLY A O 1
ATOM 2748 N N . ALA A 1 339 ? -6.652 17.771 -1.998 1.00 84.12 339 ALA A N 1
ATOM 2749 C CA . ALA A 1 339 ? -6.580 18.810 -0.978 1.00 84.12 339 ALA A CA 1
ATOM 2750 C C . ALA A 1 339 ? -7.141 20.139 -1.519 1.00 84.12 339 ALA A C 1
ATOM 2752 O O . ALA A 1 339 ? -6.697 20.624 -2.558 1.00 84.12 339 ALA A O 1
ATOM 2753 N N . GLU A 1 340 ? -8.102 20.738 -0.803 1.00 83.31 340 GLU A N 1
ATOM 2754 C CA . GLU A 1 340 ? -8.669 22.058 -1.142 1.00 83.31 340 GLU A CA 1
ATOM 2755 C C . GLU A 1 340 ? -7.779 23.201 -0.645 1.00 83.31 340 GLU A C 1
ATOM 2757 O O . GLU A 1 340 ? -7.631 24.233 -1.298 1.00 83.31 340 GLU A O 1
ATOM 2762 N N . THR A 1 341 ? -7.188 23.014 0.535 1.00 83.19 341 THR A N 1
ATOM 2763 C CA . THR A 1 341 ? -6.277 23.964 1.168 1.00 83.19 341 THR A CA 1
ATOM 2764 C C . THR A 1 341 ? -4.966 23.273 1.527 1.00 83.19 341 THR A C 1
ATOM 2766 O O . THR A 1 341 ? -4.922 22.044 1.669 1.00 83.19 341 THR A O 1
ATOM 2769 N N . PRO A 1 342 ? -3.877 24.040 1.718 1.00 81.50 342 PRO A N 1
ATOM 2770 C CA . PRO A 1 342 ? -2.699 23.523 2.396 1.00 81.50 342 PRO A CA 1
ATOM 2771 C C . PRO A 1 342 ? -3.096 22.866 3.723 1.00 81.50 342 PRO A C 1
ATOM 2773 O O . PRO A 1 342 ? -4.042 23.302 4.384 1.00 81.50 342 PRO A O 1
ATOM 2776 N N . HIS A 1 343 ? -2.362 21.827 4.106 1.00 84.25 343 HIS A N 1
ATOM 2777 C CA . HIS A 1 343 ? -2.553 21.117 5.367 1.00 84.25 343 HIS A CA 1
ATOM 2778 C C . HIS A 1 343 ? -3.842 20.293 5.504 1.00 84.25 343 HIS A C 1
ATOM 2780 O O . HIS A 1 343 ? -4.248 19.973 6.618 1.00 84.25 343 HIS A O 1
ATOM 2786 N N . GLU A 1 344 ? -4.485 19.869 4.421 1.00 87.94 344 GLU A N 1
ATOM 2787 C CA . GLU A 1 344 ? -5.627 18.946 4.494 1.00 87.94 344 GLU A CA 1
ATOM 2788 C C . GLU A 1 344 ? -5.372 17.634 3.745 1.00 87.94 344 GLU A C 1
ATOM 2790 O O . GLU A 1 344 ? -4.617 17.585 2.777 1.00 87.94 344 GLU A O 1
ATOM 2795 N N . PHE A 1 345 ? -6.038 16.567 4.195 1.00 93.12 345 PHE A N 1
ATOM 2796 C CA . PHE A 1 345 ? -6.205 15.345 3.407 1.00 93.12 345 PHE A CA 1
ATOM 2797 C C . PHE A 1 345 ? -7.232 15.570 2.291 1.00 93.12 345 PHE A C 1
ATOM 2799 O O . PHE A 1 345 ? -8.141 16.394 2.427 1.00 93.12 345 PHE A O 1
ATOM 2806 N N . GLY A 1 346 ? -7.109 14.815 1.199 1.00 91.81 346 GLY A N 1
ATOM 2807 C CA . GLY A 1 346 ? -7.935 14.999 0.006 1.00 91.81 346 GLY A CA 1
ATOM 2808 C C . GLY A 1 346 ? -9.230 14.190 -0.043 1.00 91.81 346 GLY A C 1
ATOM 2809 O O . GLY A 1 346 ? -9.982 14.344 -1.002 1.00 91.81 346 GLY A O 1
ATOM 2810 N N . GLY A 1 347 ? -9.474 13.322 0.946 1.00 93.38 347 GLY A N 1
ATOM 2811 C CA . GLY A 1 347 ? -10.596 12.372 0.988 1.00 93.38 347 GLY A CA 1
ATOM 2812 C C .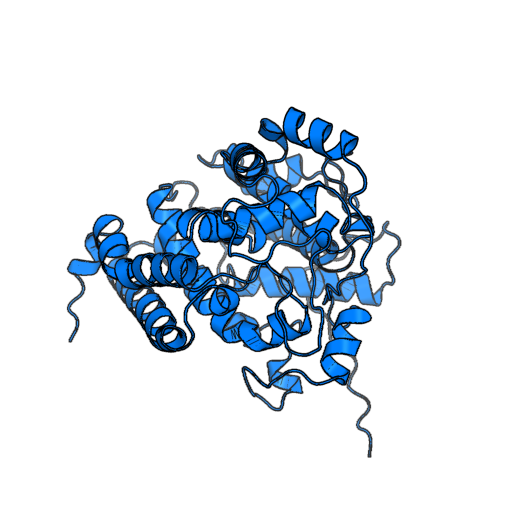 GLY A 1 347 ? -11.950 12.955 1.400 1.00 93.38 347 GLY A C 1
ATOM 2813 O O . GLY A 1 347 ? -12.125 14.164 1.575 1.00 93.38 347 GLY A O 1
ATOM 2814 N N . VAL A 1 348 ? -12.927 12.063 1.581 1.00 94.12 348 VAL A N 1
ATOM 2815 C CA . VAL A 1 348 ? -14.264 12.399 2.098 1.00 94.12 348 VAL A CA 1
ATOM 2816 C C . VAL A 1 348 ? -14.167 12.897 3.544 1.00 94.12 348 VAL A C 1
ATOM 2818 O O . VAL A 1 348 ? -13.506 12.282 4.380 1.00 94.12 348 VAL A O 1
ATOM 2821 N N . LYS A 1 349 ? -14.880 13.984 3.876 1.00 93.75 349 LYS A N 1
ATOM 2822 C CA . LYS A 1 349 ? -14.964 14.478 5.263 1.00 93.75 349 LYS A CA 1
ATOM 2823 C C . LYS A 1 349 ? -16.143 13.809 5.981 1.00 93.75 349 LYS A C 1
ATOM 2825 O O . LYS A 1 349 ? -17.297 14.020 5.607 1.00 93.75 349 LYS A O 1
ATOM 2830 N N . LEU A 1 350 ? -15.850 13.010 7.011 1.00 95.06 350 LEU A N 1
ATOM 2831 C CA . LEU A 1 350 ? -16.857 12.279 7.791 1.00 95.06 350 LEU A CA 1
ATOM 2832 C C . LEU A 1 350 ? -17.667 13.180 8.732 1.00 95.06 350 LEU A C 1
ATOM 2834 O O . LEU A 1 350 ? -17.102 14.052 9.401 1.00 95.06 350 LEU A O 1
ATOM 2838 N N . CYS A 1 351 ? -18.964 12.888 8.859 1.00 95.44 351 CYS A N 1
ATOM 2839 C CA . CYS A 1 351 ? -19.819 13.439 9.910 1.00 95.44 351 CYS A CA 1
ATOM 2840 C C . CYS A 1 351 ? -19.517 12.810 11.287 1.00 95.44 351 CYS A C 1
ATOM 2842 O O . CYS A 1 351 ? -18.782 11.825 11.393 1.00 95.44 351 CYS A O 1
ATOM 2844 N N . GLY A 1 352 ? -20.108 13.367 12.351 1.00 94.56 352 GLY A N 1
ATOM 2845 C CA . GLY A 1 352 ? -19.946 12.861 13.722 1.00 94.56 352 GLY A CA 1
ATOM 2846 C C . GLY A 1 352 ? -20.369 11.396 13.886 1.00 94.56 352 GLY A C 1
ATOM 2847 O O . GLY A 1 352 ? -19.578 10.595 14.372 1.00 94.56 352 GLY A O 1
ATOM 2848 N N . GLY A 1 353 ? -21.552 11.019 13.387 1.00 95.00 353 GLY A N 1
ATOM 2849 C CA . GLY A 1 353 ? -22.062 9.644 13.510 1.00 95.00 353 GLY A CA 1
ATOM 2850 C C . GLY A 1 353 ? -21.210 8.604 12.772 1.00 95.00 353 GLY A C 1
ATOM 2851 O O . GLY A 1 353 ? -20.961 7.512 13.283 1.00 95.00 353 GLY A O 1
ATOM 2852 N N . CYS A 1 354 ? -20.666 8.947 11.599 1.00 95.62 354 CYS A N 1
ATOM 2853 C CA . CYS A 1 354 ? -19.700 8.070 10.939 1.00 95.62 354 CYS A CA 1
ATOM 2854 C C . CYS A 1 354 ? -18.423 7.940 11.778 1.00 95.62 354 CYS A C 1
ATOM 2856 O O . CYS A 1 354 ? -17.960 6.823 11.986 1.00 95.62 354 CYS A O 1
ATOM 2858 N N . LYS A 1 355 ? -17.883 9.034 12.335 1.00 95.06 355 LYS A N 1
ATOM 2859 C CA . LYS A 1 355 ? -16.695 8.974 13.208 1.00 95.06 355 LYS A CA 1
ATOM 2860 C C . LYS A 1 355 ? -16.891 8.088 14.445 1.00 95.06 355 LYS A C 1
ATOM 2862 O O . LYS A 1 355 ? -15.934 7.444 14.865 1.00 95.06 355 LYS A O 1
ATOM 2867 N N . GLU A 1 356 ? -18.103 8.000 14.989 1.00 95.12 356 GLU A N 1
ATOM 2868 C CA . GLU A 1 356 ? -18.433 7.060 16.074 1.00 95.12 356 GLU A CA 1
ATOM 2869 C C . GLU A 1 356 ? -18.338 5.596 15.617 1.00 95.12 356 GLU A C 1
ATOM 2871 O O . GLU A 1 356 ? -17.769 4.761 16.317 1.00 95.12 356 GLU A O 1
ATOM 2876 N N . THR A 1 357 ? -18.804 5.279 14.405 1.00 95.50 357 THR A N 1
ATOM 2877 C CA . THR A 1 357 ? -18.653 3.928 13.824 1.00 95.50 357 THR A CA 1
ATOM 2878 C C . THR A 1 357 ? -17.177 3.556 13.662 1.00 95.50 357 THR A C 1
ATOM 2880 O O . THR A 1 357 ? -16.761 2.443 13.988 1.00 95.50 357 THR A O 1
ATOM 2883 N N . TRP A 1 358 ? -16.365 4.509 13.200 1.00 96.00 358 TRP A N 1
ATOM 2884 C CA . TRP A 1 358 ? -14.915 4.355 13.095 1.00 96.00 358 TRP A CA 1
ATOM 2885 C C . TRP A 1 358 ? -14.253 4.139 14.453 1.00 96.00 358 TRP A C 1
ATOM 2887 O O . TRP A 1 358 ? -13.406 3.259 14.582 1.00 96.00 358 TRP A O 1
ATOM 2897 N N . GLN A 1 359 ? -14.661 4.900 15.469 1.00 96.44 359 GLN A N 1
ATOM 2898 C CA . GLN A 1 359 ? -14.196 4.712 16.838 1.00 96.44 359 GLN A CA 1
ATOM 2899 C C . GLN A 1 359 ? -14.446 3.286 17.324 1.00 96.44 359 GLN A C 1
ATOM 2901 O O . GLN A 1 359 ? -13.494 2.610 17.707 1.00 96.44 359 GLN A O 1
ATOM 2906 N N . VAL A 1 360 ? -15.690 2.807 17.246 1.00 97.19 360 VAL A N 1
ATOM 2907 C CA . VAL A 1 360 ? -16.055 1.457 17.702 1.00 97.19 360 VAL A CA 1
ATOM 2908 C C . VAL A 1 360 ? -15.220 0.389 16.990 1.00 97.19 360 VAL A C 1
ATOM 2910 O O . VAL A 1 360 ? -14.702 -0.527 17.630 1.00 97.19 360 VAL A O 1
ATOM 2913 N N . TYR A 1 361 ? -15.039 0.518 15.674 1.00 97.50 361 TYR A N 1
ATOM 2914 C CA . TYR A 1 361 ? -14.246 -0.434 14.900 1.00 97.50 361 TYR A CA 1
ATOM 2915 C C . TYR A 1 361 ? -12.773 -0.471 15.335 1.00 97.50 361 TYR A C 1
ATOM 2917 O O . TYR A 1 361 ? -12.228 -1.552 15.577 1.00 97.50 361 TYR A O 1
ATOM 2925 N N . LEU A 1 362 ? -12.138 0.696 15.468 1.00 96.38 362 LEU A N 1
ATOM 2926 C CA . LEU A 1 362 ? -10.727 0.811 15.845 1.00 96.38 362 LEU A CA 1
ATOM 2927 C C . LEU A 1 362 ? -10.483 0.321 17.273 1.00 96.38 362 LEU A C 1
ATOM 2929 O O . LEU A 1 362 ? -9.499 -0.363 17.543 1.00 96.38 362 LEU A O 1
ATOM 2933 N N . GLU A 1 363 ? -11.399 0.625 18.192 1.00 96.81 363 GLU A N 1
ATOM 2934 C CA . GLU A 1 363 ? -11.291 0.176 19.578 1.00 96.81 363 GLU A CA 1
ATOM 2935 C C . GLU A 1 363 ? -11.428 -1.343 19.721 1.00 96.81 363 GLU A C 1
ATOM 2937 O O . GLU A 1 363 ? -10.846 -1.891 20.653 1.00 96.81 363 GLU A O 1
ATOM 2942 N N . SER A 1 364 ? -12.115 -2.007 18.782 1.00 97.50 364 SER A N 1
ATOM 2943 C CA . SER A 1 364 ? -12.300 -3.467 18.752 1.00 97.50 364 SER A CA 1
ATOM 2944 C C . SER A 1 364 ? -11.115 -4.265 18.187 1.00 97.50 364 SER A C 1
ATOM 2946 O O . SER A 1 364 ? -11.171 -5.498 18.149 1.00 97.50 364 SER A O 1
ATOM 2948 N N . LEU A 1 365 ? -10.060 -3.597 17.693 1.00 97.88 365 LEU A N 1
ATOM 2949 C CA . LEU A 1 365 ? -8.911 -4.268 17.073 1.00 97.88 365 LEU A CA 1
ATOM 2950 C C . LEU A 1 365 ? -8.277 -5.341 17.983 1.00 97.88 365 LEU A C 1
ATOM 2952 O O . LEU A 1 365 ? -8.056 -6.446 17.489 1.00 97.88 365 LEU A O 1
ATOM 2956 N N . PRO A 1 366 ? -8.032 -5.113 19.291 1.00 97.12 366 PRO A N 1
ATOM 2957 C CA . PRO A 1 366 ? -7.471 -6.151 20.158 1.00 97.12 366 PRO A CA 1
ATOM 2958 C C . PRO A 1 366 ? -8.344 -7.408 20.250 1.00 97.12 366 PRO A C 1
ATOM 2960 O O . PRO A 1 366 ? -7.829 -8.524 20.211 1.00 97.12 366 PRO A O 1
ATOM 2963 N N . GLU A 1 367 ? -9.665 -7.260 20.360 1.00 97.00 367 GLU A N 1
ATOM 2964 C CA . GLU A 1 367 ? -10.600 -8.387 20.429 1.00 97.00 367 GLU A CA 1
ATOM 2965 C C . GLU A 1 367 ? -10.638 -9.156 19.106 1.00 97.00 367 GLU A C 1
ATOM 2967 O O . GLU A 1 367 ? -10.571 -10.388 19.108 1.00 97.00 367 GLU A O 1
ATOM 2972 N N . ARG A 1 368 ? -10.688 -8.442 17.972 1.00 97.81 368 ARG A N 1
ATOM 2973 C CA . ARG A 1 368 ? -10.637 -9.061 16.639 1.00 97.81 368 ARG A CA 1
ATOM 2974 C C . ARG A 1 368 ? -9.312 -9.786 16.408 1.00 97.81 368 ARG A C 1
ATOM 2976 O O . ARG A 1 368 ? -9.328 -10.928 15.959 1.00 97.81 368 ARG A O 1
ATOM 2983 N N . ALA A 1 369 ? -8.188 -9.178 16.786 1.00 98.00 369 ALA A N 1
ATOM 2984 C CA . ALA A 1 369 ? -6.867 -9.781 16.655 1.00 98.00 369 ALA A CA 1
ATOM 2985 C C . ALA A 1 369 ? -6.746 -11.077 17.468 1.00 98.00 369 ALA A C 1
ATOM 2987 O O . ALA A 1 369 ? -6.299 -12.078 16.924 1.00 98.00 369 ALA A O 1
ATOM 2988 N N . ARG A 1 370 ? -7.218 -11.116 18.724 1.00 96.38 370 ARG A N 1
ATOM 2989 C CA . ARG A 1 370 ? -7.213 -12.352 19.538 1.00 96.38 370 ARG A CA 1
ATOM 2990 C C . ARG A 1 370 ? -8.100 -13.454 18.964 1.00 96.38 370 ARG A C 1
ATOM 2992 O O . ARG A 1 370 ? -7.792 -14.628 19.129 1.00 96.38 370 ARG A O 1
ATOM 2999 N N . LYS A 1 371 ? -9.211 -13.091 18.316 1.00 97.06 371 LYS A N 1
ATOM 3000 C CA . LYS A 1 371 ? -10.095 -14.063 17.659 1.00 97.06 371 LYS A CA 1
ATOM 3001 C C . LYS A 1 371 ? -9.415 -14.720 16.454 1.00 97.06 371 LYS A C 1
ATOM 3003 O O . LYS A 1 371 ? -9.623 -15.905 16.222 1.00 97.06 371 LYS A O 1
ATOM 3008 N N . VAL A 1 372 ? -8.641 -13.948 15.696 1.00 97.88 372 VAL A N 1
ATOM 3009 C CA . VAL A 1 372 ? -7.964 -14.395 14.467 1.00 97.88 372 VAL A CA 1
ATOM 3010 C C . VAL A 1 372 ? -6.619 -15.072 14.760 1.00 97.88 372 VAL A C 1
ATOM 3012 O O . VAL A 1 372 ? -6.257 -16.039 14.095 1.00 97.88 372 VAL A O 1
ATOM 3015 N N . PHE A 1 373 ? -5.907 -14.593 15.779 1.00 97.00 373 PHE A N 1
ATOM 3016 C CA . PHE A 1 373 ? -4.608 -15.086 16.230 1.00 97.00 373 PHE A CA 1
ATOM 3017 C C . PHE A 1 373 ? -4.681 -15.478 17.712 1.00 97.00 373 PHE A C 1
ATOM 3019 O O . PHE A 1 373 ? -4.218 -14.728 18.582 1.00 97.00 373 PHE A O 1
ATOM 3026 N N . PRO A 1 374 ? -5.295 -16.629 18.041 1.00 93.56 374 PRO A N 1
ATOM 3027 C CA . PRO A 1 374 ? -5.443 -17.070 19.427 1.00 93.56 374 PRO A CA 1
ATOM 3028 C C . PRO A 1 374 ? -4.098 -17.242 20.150 1.00 93.56 374 PRO A C 1
ATOM 3030 O O . PRO A 1 374 ? -4.037 -17.084 21.369 1.00 93.56 374 PRO A O 1
ATOM 3033 N N . GLU A 1 375 ? -3.008 -17.498 19.422 1.00 92.50 375 GLU A N 1
ATOM 3034 C CA . GLU A 1 375 ? -1.656 -17.625 19.974 1.00 92.50 375 GLU A CA 1
ATOM 3035 C C . GLU A 1 375 ? -1.140 -16.352 20.666 1.00 92.50 375 GLU A C 1
ATOM 3037 O O . GLU A 1 375 ? -0.305 -16.452 21.562 1.00 92.50 375 GLU A O 1
ATOM 3042 N N . ILE A 1 376 ? -1.684 -15.170 20.346 1.00 91.19 376 ILE A N 1
ATOM 3043 C CA . ILE A 1 376 ? -1.354 -13.909 21.035 1.00 91.19 376 ILE A CA 1
ATOM 3044 C C . ILE A 1 376 ? -1.653 -13.998 22.538 1.00 91.19 376 ILE A C 1
ATOM 3046 O O . ILE A 1 376 ? -0.952 -13.394 23.346 1.00 91.19 376 ILE A O 1
ATOM 3050 N N . VAL A 1 377 ? -2.685 -14.752 22.933 1.00 81.75 377 VAL A N 1
ATOM 3051 C CA . VAL A 1 377 ? -3.105 -14.890 24.340 1.00 81.75 377 VAL A CA 1
ATOM 3052 C C . VAL A 1 377 ? -2.098 -15.705 25.160 1.00 81.75 377 VAL A C 1
ATOM 3054 O O . VAL A 1 377 ? -2.068 -15.598 26.383 1.00 81.75 377 VAL A O 1
ATOM 3057 N N . LEU A 1 378 ? -1.253 -16.497 24.495 1.00 75.81 378 LEU A N 1
ATOM 3058 C CA . LEU A 1 378 ? -0.222 -17.313 25.137 1.00 75.81 378 LEU A CA 1
ATOM 3059 C C . LEU A 1 378 ? 1.050 -16.513 25.460 1.00 75.81 378 LEU A C 1
ATOM 3061 O O . LEU A 1 378 ? 1.957 -17.039 26.102 1.00 75.81 378 LEU A O 1
ATOM 3065 N N . VAL A 1 379 ? 1.122 -15.249 25.033 1.00 75.50 379 VAL A N 1
ATOM 3066 C CA . VAL A 1 379 ? 2.232 -14.346 25.335 1.00 75.50 379 VAL A CA 1
ATOM 3067 C C . VAL A 1 379 ? 1.906 -13.590 26.621 1.00 75.50 379 VAL A C 1
ATOM 3069 O O . VAL A 1 379 ? 0.993 -12.765 26.660 1.00 75.50 379 VAL A O 1
ATOM 3072 N N . GLU A 1 380 ? 2.640 -13.879 27.698 1.00 57.75 380 GLU A N 1
ATOM 3073 C CA . GLU A 1 380 ? 2.469 -13.171 28.970 1.00 57.75 380 GLU A CA 1
ATOM 3074 C C . GLU A 1 380 ? 2.807 -11.682 28.808 1.00 57.75 380 GLU A C 1
ATOM 3076 O O . GLU A 1 380 ? 3.952 -11.315 28.539 1.00 57.75 380 GLU A O 1
ATOM 3081 N N . VAL A 1 381 ? 1.816 -10.814 29.027 1.00 58.50 381 VAL A N 1
ATOM 3082 C CA . VAL A 1 381 ? 2.056 -9.386 29.260 1.00 58.50 381 VAL A CA 1
ATOM 3083 C C . VAL A 1 381 ? 2.624 -9.263 30.670 1.00 58.50 381 VAL A C 1
ATOM 3085 O O . VAL A 1 381 ? 1.907 -9.508 31.641 1.00 58.50 381 VAL A O 1
ATOM 3088 N N . ARG A 1 382 ? 3.912 -8.943 30.778 1.00 53.50 382 ARG A N 1
ATOM 3089 C CA . ARG A 1 382 ? 4.597 -8.743 32.060 1.00 53.50 382 ARG A CA 1
ATOM 3090 C C . ARG A 1 382 ? 4.814 -7.272 32.357 1.00 53.50 382 ARG A C 1
ATOM 3092 O O . ARG A 1 382 ? 5.197 -6.539 31.416 1.00 53.50 382 ARG A O 1
#

Sequence (382 aa):
MVTTPGKDSWYYPVDIANDLQDFDLPEDVKAEVLNTAWEYVRCSAPQYTNWGRYVAFMQTMTISAVAEFRGKLVNVDASDNIMGYDVSATLATLFEGTSGHVDMAREFRAFLLLTADKTSDRRDGELLRRYVNALVQSPRQWFRMRDCDALVRYTMACALVSNDHDDVWFTEEQFEILGEIFITLYDAVAFFKHRSEGETHNIYAYMPEHLRVKAYRQSREILWALDAAWVHHPGRQVAINFLRLAAGPIHMMMRRYRFVEENLTIGKPETNEVISQARTNAKLWNRMDDNKRGVNDTQRYKDLLAQSDKLMFPGLAGFFESGGDGSCKDCRYRDSYGAETPHEFGGVKLCGGCKETWQVYLESLPERARKVFPEIVLVEVR

pLDDT: mean 91.57, std 9.82, range [29.58, 98.69]

Foldseek 3Di:
DPPPPPDDDADADPLCQCQLVVPPDPPSVLSLLLSQLRLQLCLQQVDFDAVQLSSLSSVLSSLLLCLQAPLVQQDLPPDCQGSNDNLLVSLCSNQVPAPCSLQLLQLSLQLSVQSSCCNYPNQLALVNQLLLLLLLPAVLSVLVSLCSNVVLQSSLSSSLSRHVNRVDDADPLRSSLLSLLLLLLQLLLCVQVLLLQLASRRLCLQADVVCSVVLNVLSVLLLVLQCVLCVVPVSSVSSSSSSVRNSHVSLVRDPLHCCVVVVNDTDDHDDPVSSVCQVVCNSPHHHFEWPPDAHDDVPVVVVCLVCCSNRHRPCSSVSSVCSPQHDDPQKDRDRGFGDHDRRDRGGIRDDPVSNVSSVVVSVCSVVSSCVSCVSSVVDDPD